Protein AF-0000000072570945 (afdb_homodimer)

Secondary structure (DSSP, 8-state):
-HHHHHHHHHHHHT--HHHHHHHHHHHHHHHHHHHHS---HHHHHHHHHHHHHHHHHHHHHTT-TTHHHHHHHHHHHHHHHHHHHT-HHHHHHHHHHIIIIIHHHHHTTTTHHHHHHT--B---HHHHHHHHHHHHHHHHHHHHHHHHTT-SSHHHHHHHHHHHHHHHHHHHTTBTTHHHHHHHHHHHHHHHHHHHHHHT--TTHHHHHHHHHHHHHHHHHHHHHSTTS--HHHHHHHHHHT-/-HHHHHHHHHHHHT--HHHHHHHHHHHHHHHHHHHHS---HHHHHHHHHHHHHHHHHHHHHTT-TTHHHHHHHHHHHHHHHHHHHT-HHHHHHHHHHIIIIIHHHHHTTTTHHHHHHT--B---HHHHHHHHHHHHHHHHHHHHHHHHTT-SSHHHHHHHHHHHHHHHHHHHTTBTTHHHHHHHHHHHHHHHHHHHHHHT--TTHHHHHHHHHHHHHHHHHHHHHSTTS--HHHHHHHHHHT-

Foldseek 3Di:
DVVVVVVLVVLVVPQDPVLVVLLVVLLVVLVVVLVPDDDDPLSVLLSLLLSLQSNLLRSVLQPQLCSLVSLLSNLVSQLVQCVQLLLVLVNVLSVLCNVLRNVVSVVCNPCSVVLCVVAADEDDPVVVVVLVVVLVVQQVVQLVVSVVVVRPRSNLSSSLNSLSNSLSNRVSNRHLCSLVSLLVSLVSVLVVLVVSVVVVRGPCSVSSNVSSVSSNVSSVCSDPPHSSHDPVVVVVPVVPPPD/DVVVVVVLVVLVVPQDPVLVVLLVVLLVVLVVVLVPDDDDPLSVLLSLLLSLQSNLLRSVLAPQLCSLVSLLSNLVSQLVQCVQLLLVLVNVLSVLCNVLRNVVSVVCVPCSVVLCVVHAAEDDPVVVVVLVVVLVVQQVVQLVVSVVVVRPRSNLSSSLNSLSNSLSNRVSNRHLCSLVSLLVSLVSVLVVLVVSVVVVSGPCSVSSNVSSVSSNVSSVCSDPPHSSHDPVVVVVPVVP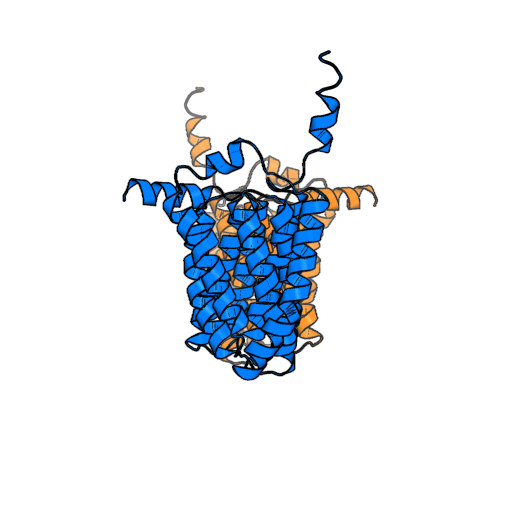PPD

Solvent-accessible surface area (backbone atoms only — not comparable to full-atom values): 24016 Å² total; per-residue (Å²): 106,68,66,52,54,52,46,49,54,52,55,65,66,63,61,52,69,69,44,47,26,53,49,30,17,52,52,22,24,48,51,38,49,53,72,75,43,80,86,45,72,65,48,52,40,49,48,54,16,50,52,29,35,51,52,13,46,42,33,44,29,68,70,39,57,65,22,13,56,30,34,41,60,12,31,57,31,46,31,52,54,24,50,73,45,27,34,51,42,45,28,52,34,34,51,48,45,34,64,52,42,14,49,51,30,60,75,32,59,86,54,48,65,56,63,50,64,83,46,62,41,70,75,52,71,67,54,50,52,52,54,53,50,51,47,59,65,48,34,56,64,44,21,52,55,32,45,73,71,58,29,69,51,21,69,49,29,26,46,38,24,49,40,46,52,53,24,39,54,30,46,66,70,33,26,28,57,20,31,60,37,43,38,52,31,28,53,43,46,35,52,46,27,46,51,31,44,74,70,62,63,33,96,54,17,65,65,48,33,54,48,34,52,50,49,34,53,40,28,49,42,16,38,72,71,33,73,36,29,84,60,67,76,62,62,63,62,65,67,60,67,78,108,107,70,67,52,52,52,47,48,54,53,54,66,65,62,60,50,70,71,44,48,26,52,49,31,17,52,51,22,25,49,51,38,47,54,72,75,44,80,87,44,73,66,48,52,40,48,48,52,16,50,51,30,34,50,51,13,46,44,32,45,29,69,71,41,56,65,20,13,56,30,34,42,59,12,31,58,31,46,31,51,55,24,50,73,44,28,33,51,42,46,28,52,33,35,51,47,45,33,65,52,41,13,50,51,28,60,75,32,58,87,54,48,66,57,62,51,65,83,44,60,41,72,75,52,70,67,54,49,50,51,52,53,51,50,47,60,63,48,34,57,63,44,20,53,53,31,46,73,72,58,28,70,52,21,70,50,30,26,47,38,23,47,38,46,51,53,23,39,56,31,45,67,70,32,25,28,56,19,33,59,36,44,38,51,32,28,55,44,46,36,52,44,26,48,50,31,43,74,70,62,62,33,95,54,17,63,65,47,32,53,48,34,52,50,49,34,52,39,26,50,42,18,38,72,71,32,74,35,28,85,61,67,79,63,62,66,64,63,67,58,66,78,106

pLDDT: mean 89.44, std 14.56, range [24.81, 98.56]

Structure (mmCIF, N/CA/C/O backbone):
data_AF-0000000072570945-model_v1
#
loop_
_entity.id
_entity.type
_entity.pdbx_description
1 polymer 'Nicotinamide mononucleotide transporter'
#
loop_
_atom_site.group_PDB
_atom_site.id
_atom_site.type_symbol
_atom_site.label_atom_id
_atom_site.label_alt_id
_atom_site.label_comp_id
_atom_site.label_asym_id
_atom_site.label_entity_id
_atom_site.label_seq_id
_atom_site.pdbx_PDB_ins_code
_atom_site.Cartn_x
_atom_site.Cartn_y
_atom_site.Cartn_z
_atom_site.occupancy
_atom_site.B_iso_or_equiv
_atom_site.auth_seq_id
_atom_site.auth_comp_id
_atom_site.auth_asym_id
_atom_site.auth_atom_id
_atom_site.pdbx_PDB_model_num
ATOM 1 N N . MET A 1 1 ? 19.391 -25.375 13.086 1 54.62 1 MET A N 1
ATOM 2 C CA . MET A 1 1 ? 18.141 -24.625 13.18 1 54.62 1 MET A CA 1
ATOM 3 C C . MET A 1 1 ? 18.422 -23.141 13.328 1 54.62 1 MET A C 1
ATOM 5 O O . MET A 1 1 ? 17.797 -22.312 12.656 1 54.62 1 MET A O 1
ATOM 9 N N . LYS A 1 2 ? 19.391 -22.875 14.18 1 55.5 2 LYS A N 1
ATOM 10 C CA . LYS A 1 2 ? 19.75 -21.484 14.414 1 55.5 2 LYS A CA 1
ATOM 11 C C . LYS A 1 2 ? 20.297 -20.828 13.148 1 55.5 2 LYS A C 1
ATOM 13 O O . LYS A 1 2 ? 19.969 -19.688 12.836 1 55.5 2 LYS A O 1
ATOM 18 N N . ASN A 1 3 ? 20.938 -21.672 12.484 1 80.62 3 ASN A N 1
ATOM 19 C CA . ASN A 1 3 ? 21.562 -21.172 11.258 1 80.62 3 ASN A CA 1
ATOM 20 C C . ASN A 1 3 ? 20.516 -20.922 10.172 1 80.62 3 ASN A C 1
ATOM 22 O O . ASN A 1 3 ? 20.625 -19.953 9.422 1 80.62 3 ASN A O 1
ATOM 26 N N . TYR A 1 4 ? 19.469 -21.625 10.297 1 79.12 4 TYR A N 1
ATOM 27 C CA . TYR A 1 4 ? 18.406 -21.453 9.305 1 79.12 4 TYR A CA 1
ATOM 28 C C . TYR A 1 4 ? 17.594 -20.203 9.586 1 79.12 4 TYR A C 1
ATOM 30 O O . TYR A 1 4 ? 17.25 -19.453 8.656 1 79.12 4 TYR A O 1
ATOM 38 N N . LEU A 1 5 ? 17.328 -19.938 10.867 1 80.31 5 LEU A N 1
ATOM 39 C CA . LEU A 1 5 ? 16.562 -18.75 11.258 1 80.31 5 LEU A CA 1
ATOM 40 C C . LEU A 1 5 ? 17.328 -17.484 10.898 1 80.31 5 LEU A C 1
ATOM 42 O O . LEU A 1 5 ? 16.719 -16.484 10.484 1 80.31 5 LEU A O 1
ATOM 46 N N . LYS A 1 6 ? 18.547 -17.562 11.211 1 84.38 6 LYS A N 1
ATOM 47 C CA . LYS A 1 6 ? 19.375 -16.422 10.82 1 84.38 6 LYS A CA 1
ATOM 48 C C . LYS A 1 6 ? 19.359 -16.219 9.312 1 84.38 6 LYS A C 1
ATOM 50 O O . LYS A 1 6 ? 19.266 -15.086 8.828 1 84.38 6 LYS A O 1
ATOM 55 N N . TRP A 1 7 ? 19.438 -17.297 8.656 1 84.75 7 TRP A N 1
ATOM 56 C CA . TRP A 1 7 ? 19.375 -17.25 7.203 1 84.75 7 TRP A CA 1
ATOM 57 C C . TRP A 1 7 ? 18.047 -16.641 6.738 1 84.75 7 TRP A C 1
ATOM 59 O O . TRP A 1 7 ? 18.016 -15.812 5.828 1 84.75 7 TRP A O 1
ATOM 69 N N . LEU A 1 8 ? 17.031 -17.062 7.398 1 85.44 8 LEU A N 1
ATOM 70 C CA . LEU A 1 8 ? 15.695 -16.562 7.062 1 85.44 8 LEU A CA 1
ATOM 71 C C . LEU A 1 8 ? 15.617 -15.055 7.25 1 85.44 8 LEU A C 1
ATOM 73 O O . LEU A 1 8 ? 15.078 -14.344 6.398 1 85.44 8 LEU A O 1
ATOM 77 N N . LYS A 1 9 ? 16.109 -14.633 8.312 1 86.5 9 LYS A N 1
ATOM 78 C CA . LYS A 1 9 ? 16.109 -13.203 8.594 1 86.5 9 LYS A CA 1
ATOM 79 C C . LYS A 1 9 ? 16.906 -12.438 7.547 1 86.5 9 LYS A C 1
ATOM 81 O O . LYS A 1 9 ? 16.484 -11.383 7.074 1 86.5 9 LYS A O 1
ATOM 86 N N . ASP A 1 10 ? 18.016 -12.953 7.199 1 87.12 10 ASP A N 1
ATOM 87 C CA . ASP A 1 10 ? 18.859 -12.312 6.199 1 87.12 10 ASP A CA 1
ATOM 88 C C . ASP A 1 10 ? 18.172 -12.281 4.836 1 87.12 10 ASP A C 1
ATOM 90 O O . ASP A 1 10 ? 18.266 -11.297 4.105 1 87.12 10 ASP A O 1
ATOM 94 N N . GLU A 1 11 ? 17.484 -13.344 4.531 1 87.56 11 GLU A N 1
ATOM 95 C CA . GLU A 1 11 ? 16.781 -13.422 3.262 1 87.56 11 GLU A CA 1
ATOM 96 C C . GLU A 1 11 ? 15.633 -12.422 3.205 1 87.56 11 GLU A C 1
ATOM 98 O O . GLU A 1 11 ? 15.422 -11.773 2.176 1 87.56 11 GLU A O 1
ATOM 103 N N . LEU A 1 12 ? 15.008 -12.273 4.273 1 88.75 12 LEU A N 1
ATOM 104 C CA . LEU A 1 12 ? 13.883 -11.336 4.332 1 88.75 12 LEU A CA 1
ATOM 105 C C . LEU A 1 12 ? 14.367 -9.898 4.168 1 88.75 12 LEU A C 1
ATOM 107 O O . LEU A 1 12 ? 13.688 -9.086 3.541 1 88.75 12 LEU A O 1
ATOM 111 N N . LYS A 1 13 ? 15.484 -9.633 4.645 1 89.5 13 LYS A N 1
ATOM 112 C CA . LYS A 1 13 ? 16.031 -8.281 4.582 1 89.5 13 LYS A CA 1
ATOM 113 C C . LYS A 1 13 ? 16.656 -8 3.211 1 89.5 13 LYS A C 1
ATOM 115 O O . LYS A 1 13 ? 17 -6.859 2.904 1 89.5 13 LYS A O 1
ATOM 120 N N . SER A 1 14 ? 16.766 -9.008 2.383 1 88.88 14 SER A N 1
ATOM 121 C CA . SER A 1 14 ? 17.453 -8.875 1.098 1 88.88 14 SER A CA 1
ATOM 122 C C . SER A 1 14 ? 16.516 -8.281 0.041 1 88.88 14 SER A C 1
ATOM 124 O O . SER A 1 14 ? 16.906 -8.125 -1.118 1 88.88 14 SER A O 1
ATOM 126 N N . ILE A 1 15 ? 15.375 -7.883 0.414 1 92.44 15 ILE A N 1
ATOM 127 C CA . ILE A 1 15 ? 14.406 -7.324 -0.526 1 92.44 15 ILE A CA 1
ATOM 128 C C . ILE A 1 15 ? 14.938 -6.008 -1.087 1 92.44 15 ILE A C 1
ATOM 130 O O . ILE A 1 15 ? 15.578 -5.234 -0.37 1 92.44 15 ILE A O 1
ATOM 134 N N . ASN A 1 16 ? 14.719 -5.797 -2.371 1 91.81 16 ASN A N 1
ATOM 135 C CA . ASN A 1 16 ? 15.141 -4.547 -2.992 1 91.81 16 ASN A CA 1
ATOM 136 C C . ASN A 1 16 ? 14.047 -3.482 -2.91 1 91.81 16 ASN A C 1
ATOM 138 O O . ASN A 1 16 ? 12.953 -3.744 -2.402 1 91.81 16 ASN A O 1
ATOM 142 N N . THR A 1 17 ? 14.25 -2.297 -3.361 1 91 17 THR A N 1
ATOM 143 C CA . THR A 1 17 ? 13.344 -1.165 -3.246 1 91 17 THR A CA 1
ATOM 144 C C . THR A 1 17 ? 12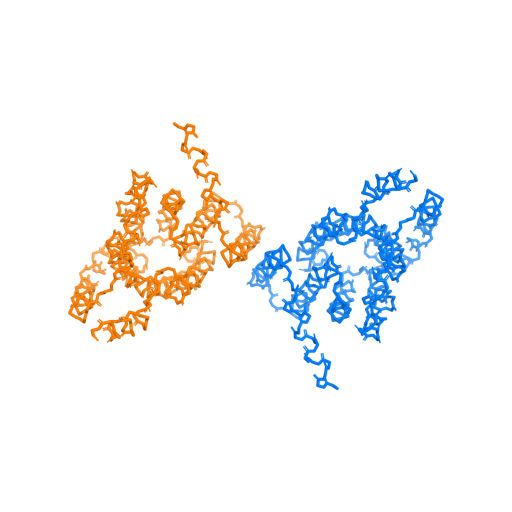.047 -1.437 -4.004 1 91 17 THR A C 1
ATOM 146 O O . THR A 1 17 ? 10.953 -1.222 -3.477 1 91 17 THR A O 1
ATOM 149 N N . ALA A 1 18 ? 12.172 -1.956 -5.246 1 92.38 18 ALA A N 1
ATOM 150 C CA . ALA A 1 18 ? 10.992 -2.248 -6.051 1 92.38 18 ALA A CA 1
ATOM 151 C C . ALA A 1 18 ? 10.078 -3.242 -5.344 1 92.38 18 ALA A C 1
ATOM 153 O O . ALA A 1 18 ? 8.867 -3.027 -5.254 1 92.38 18 ALA A O 1
ATOM 154 N N . GLY A 1 19 ? 10.703 -4.27 -4.859 1 95.31 19 GLY A N 1
ATOM 155 C CA . GLY A 1 19 ? 9.938 -5.27 -4.125 1 95.31 19 GLY A CA 1
ATOM 156 C C . GLY A 1 19 ? 9.281 -4.719 -2.877 1 95.31 19 GLY A C 1
ATOM 157 O O . GLY A 1 19 ? 8.125 -5.047 -2.58 1 95.31 19 GLY A O 1
ATOM 158 N N . SER A 1 20 ? 9.984 -3.887 -2.145 1 95.12 20 SER A N 1
ATOM 159 C CA . SER A 1 20 ? 9.445 -3.301 -0.922 1 95.12 20 SER A CA 1
ATOM 160 C C . SER A 1 20 ? 8.242 -2.404 -1.222 1 95.12 20 SER A C 1
ATOM 162 O O . SER A 1 20 ? 7.266 -2.396 -0.472 1 95.12 20 SER A O 1
ATOM 164 N N . ILE A 1 21 ? 8.312 -1.668 -2.262 1 94.06 21 ILE A N 1
ATOM 165 C CA . ILE A 1 21 ? 7.238 -0.773 -2.668 1 94.06 21 ILE A CA 1
ATOM 166 C C . ILE A 1 21 ? 6.02 -1.591 -3.096 1 94.06 21 ILE A C 1
ATOM 168 O O . ILE A 1 21 ? 4.898 -1.314 -2.666 1 94.06 21 ILE A O 1
ATOM 172 N N . MET A 1 22 ? 6.238 -2.6 -3.883 1 95.38 22 MET A N 1
ATOM 173 C CA . MET A 1 22 ? 5.148 -3.445 -4.359 1 95.38 22 MET A CA 1
ATOM 174 C C . MET A 1 22 ? 4.469 -4.164 -3.197 1 95.38 22 MET A C 1
ATOM 176 O O . MET A 1 22 ? 3.24 -4.211 -3.123 1 95.38 22 MET A O 1
ATOM 180 N N . LEU A 1 23 ? 5.305 -4.688 -2.383 1 96.38 23 LEU A N 1
ATOM 181 C CA . LEU A 1 23 ? 4.766 -5.434 -1.25 1 96.38 23 LEU A CA 1
ATOM 182 C C . LEU A 1 23 ? 3.957 -4.52 -0.334 1 96.38 23 LEU A C 1
ATOM 184 O O . LEU A 1 23 ? 2.887 -4.902 0.141 1 96.38 23 LEU A O 1
ATOM 188 N N . SER A 1 24 ? 4.488 -3.377 -0.058 1 96.12 24 SER A N 1
ATOM 189 C CA . SER A 1 24 ? 3.771 -2.422 0.781 1 96.12 24 SER A CA 1
ATOM 190 C C . SER A 1 24 ? 2.412 -2.074 0.186 1 96.12 24 SER A C 1
ATOM 192 O O . SER A 1 24 ? 1.419 -1.977 0.91 1 96.12 24 SER A O 1
ATOM 194 N N . PHE A 1 25 ? 2.342 -1.94 -1.091 1 96.19 25 PHE A N 1
ATOM 195 C CA . PHE A 1 25 ? 1.102 -1.637 -1.795 1 96.19 25 PHE A CA 1
ATOM 196 C C . PHE A 1 25 ? 0.066 -2.73 -1.562 1 96.19 25 PHE A C 1
ATOM 198 O O . PHE A 1 25 ? -1.057 -2.449 -1.136 1 96.19 25 PHE A O 1
ATOM 205 N N . ILE A 1 26 ? 0.446 -3.926 -1.783 1 96.69 26 ILE A N 1
ATOM 206 C CA . ILE A 1 26 ? -0.515 -5.02 -1.718 1 96.69 26 ILE A CA 1
ATOM 207 C C . ILE A 1 26 ? -0.902 -5.281 -0.264 1 96.69 26 ILE A C 1
ATOM 209 O O . ILE A 1 26 ? -2.033 -5.68 0.022 1 96.69 26 ILE A O 1
ATOM 213 N N . ILE A 1 27 ? 0.017 -5.082 0.673 1 96.56 27 ILE A N 1
ATOM 214 C CA . ILE A 1 27 ? -0.333 -5.195 2.086 1 96.56 27 ILE A CA 1
ATOM 215 C C . ILE A 1 27 ? -1.429 -4.184 2.426 1 96.56 27 ILE A C 1
ATOM 217 O O . ILE A 1 27 ? -2.404 -4.523 3.098 1 96.56 27 ILE A O 1
ATOM 221 N N . GLY A 1 28 ? -1.295 -2.955 1.931 1 95 28 GLY A N 1
ATOM 222 C CA . GLY A 1 28 ? -2.328 -1.95 2.131 1 95 28 GLY A CA 1
ATOM 223 C C . GLY A 1 28 ? -3.668 -2.346 1.542 1 95 28 GLY A C 1
ATOM 224 O O . GLY A 1 28 ? -4.703 -2.213 2.197 1 95 28 GLY A O 1
ATOM 225 N N . VAL A 1 29 ? -3.615 -2.865 0.355 1 94.44 29 VAL A N 1
ATOM 226 C CA . VAL A 1 29 ? -4.828 -3.27 -0.346 1 94.44 29 VAL A CA 1
ATOM 227 C C . VAL A 1 29 ? -5.543 -4.363 0.447 1 94.44 29 VAL A C 1
ATOM 229 O O . VAL A 1 29 ? -6.734 -4.246 0.74 1 94.44 29 VAL A O 1
ATOM 232 N N . GLN A 1 30 ? -4.801 -5.367 0.826 1 95.44 30 GLN A N 1
ATOM 233 C CA . GLN A 1 30 ? -5.398 -6.543 1.452 1 95.44 30 GLN A CA 1
ATOM 234 C C . GLN A 1 30 ? -5.887 -6.227 2.863 1 95.44 30 GLN A C 1
ATOM 236 O O . GLN A 1 30 ? -6.906 -6.758 3.309 1 95.44 30 GLN A O 1
ATOM 241 N N . LEU A 1 31 ? -5.184 -5.406 3.547 1 92.81 31 LEU A N 1
ATOM 242 C CA . LEU A 1 31 ? -5.629 -5.008 4.879 1 92.81 31 LEU A CA 1
ATOM 243 C C . LEU A 1 31 ? -6.922 -4.207 4.801 1 92.81 31 LEU A C 1
ATOM 245 O O . LEU A 1 31 ? -7.824 -4.395 5.621 1 92.81 31 LEU A O 1
ATOM 249 N N . ALA A 1 32 ? -7.027 -3.324 3.832 1 91.44 32 ALA A N 1
ATOM 250 C CA . ALA A 1 32 ? -8.242 -2.529 3.646 1 91.44 32 ALA A CA 1
ATOM 251 C C . ALA A 1 32 ? -9.438 -3.42 3.324 1 91.44 32 ALA A C 1
ATOM 253 O O . ALA A 1 32 ? -10.516 -3.244 3.887 1 91.44 32 ALA A O 1
ATOM 254 N N . PHE A 1 33 ? -9.211 -4.414 2.482 1 90 33 PHE A N 1
ATOM 255 C CA . PHE A 1 33 ? -10.289 -5.336 2.135 1 90 33 PHE A CA 1
ATOM 256 C C . PHE A 1 33 ? -10.711 -6.16 3.346 1 90 33 PHE A C 1
ATOM 258 O O . PHE A 1 33 ? -11.898 -6.387 3.566 1 90 33 PHE A O 1
ATOM 265 N N . PHE A 1 34 ? -9.719 -6.574 4.074 1 91.44 34 PHE A N 1
ATOM 266 C CA . PHE A 1 34 ? -10.008 -7.371 5.262 1 91.44 34 PHE A CA 1
ATOM 267 C C . PHE A 1 34 ? -10.836 -6.574 6.262 1 91.44 34 PHE A C 1
ATOM 269 O O . PHE A 1 34 ? -11.781 -7.102 6.852 1 91.44 34 PHE A O 1
ATOM 276 N N . LEU A 1 35 ? -10.562 -5.277 6.363 1 85.81 35 LEU A N 1
ATOM 277 C CA . LEU A 1 35 ? -11.219 -4.434 7.359 1 85.81 35 LEU A CA 1
ATOM 278 C C . LEU A 1 35 ? -12.625 -4.062 6.918 1 85.81 35 LEU A C 1
ATOM 280 O O . LEU A 1 35 ? -13.461 -3.682 7.738 1 85.81 35 LEU A O 1
ATOM 284 N N . THR A 1 36 ? -12.953 -4.145 5.641 1 85.62 36 THR A N 1
ATOM 285 C CA . THR A 1 36 ? -14.25 -3.723 5.137 1 85.62 36 THR A CA 1
ATOM 286 C C . THR A 1 36 ? -15.141 -4.93 4.855 1 85.62 36 THR A C 1
ATOM 288 O O . THR A 1 36 ? -16.312 -4.777 4.504 1 85.62 36 THR A O 1
ATOM 291 N N . SER A 1 37 ? -14.531 -6.094 4.98 1 84.69 37 SER A N 1
ATOM 292 C CA . SER A 1 37 ? -15.32 -7.305 4.77 1 84.69 37 SER A CA 1
ATOM 293 C C . SER A 1 37 ? -15.75 -7.922 6.094 1 84.69 37 SER A C 1
ATOM 295 O O . SER A 1 37 ? -15.25 -7.543 7.152 1 84.69 37 SER A O 1
ATOM 297 N N . THR A 1 38 ? -16.766 -8.828 6.051 1 87.25 38 THR A N 1
ATOM 298 C CA . THR A 1 38 ? -17.141 -9.609 7.227 1 87.25 38 THR A CA 1
ATOM 299 C C . THR A 1 38 ? -16 -10.539 7.633 1 87.25 38 THR A C 1
ATOM 301 O O . THR A 1 38 ? -15.445 -11.258 6.793 1 87.25 38 THR A O 1
ATOM 304 N N . ILE A 1 39 ? -15.648 -10.453 8.883 1 90.94 39 ILE A N 1
ATOM 305 C CA . ILE A 1 39 ? -14.562 -11.281 9.391 1 90.94 39 ILE A CA 1
ATOM 306 C C . ILE A 1 39 ? -15.047 -12.719 9.578 1 90.94 39 ILE A C 1
ATOM 308 O O . ILE A 1 39 ? -15.938 -12.977 10.391 1 90.94 39 ILE A O 1
ATOM 312 N N . THR A 1 40 ? -14.586 -13.625 8.805 1 94.56 40 THR A N 1
ATOM 313 C CA . THR A 1 40 ? -14.844 -15.062 8.836 1 94.56 40 THR A CA 1
ATOM 314 C C . THR A 1 40 ? -13.539 -15.844 8.781 1 94.56 40 THR A C 1
ATOM 316 O O . THR A 1 40 ? -12.461 -15.258 8.641 1 94.56 40 THR A O 1
ATOM 319 N N . VAL A 1 41 ? -13.602 -17.125 8.961 1 95.12 41 VAL A N 1
ATOM 320 C CA . VAL A 1 41 ? -12.43 -17.984 8.812 1 95.12 41 VAL A CA 1
ATOM 321 C C . VAL A 1 41 ? -11.859 -17.844 7.402 1 95.12 41 VAL A C 1
ATOM 323 O O . VAL A 1 41 ? -10.648 -17.703 7.23 1 95.12 41 VAL A O 1
ATOM 326 N N . LEU A 1 42 ? -12.711 -17.797 6.453 1 95.5 42 LEU A N 1
ATOM 327 C CA . LEU A 1 42 ? -12.289 -17.672 5.062 1 95.5 42 LEU A CA 1
ATOM 328 C C . LEU A 1 42 ? -11.57 -16.344 4.832 1 95.5 42 LEU A C 1
ATOM 330 O O . LEU A 1 42 ? -10.539 -16.297 4.156 1 95.5 42 LEU A O 1
ATOM 334 N N . SER A 1 43 ? -12.141 -15.289 5.406 1 95.25 43 SER A N 1
ATOM 335 C CA . SER A 1 43 ? -11.516 -13.992 5.191 1 95.25 43 SER A CA 1
ATOM 336 C C . SER A 1 43 ? -10.156 -13.906 5.867 1 95.25 43 SER A C 1
ATOM 338 O O . SER A 1 43 ? -9.242 -13.258 5.359 1 95.25 43 SER A O 1
ATOM 340 N N . ILE A 1 44 ? -9.977 -14.516 6.992 1 96.75 44 ILE A N 1
ATOM 341 C CA . ILE A 1 44 ? -8.695 -14.547 7.691 1 96.75 44 ILE A CA 1
ATOM 342 C C . ILE A 1 44 ? -7.688 -15.352 6.875 1 96.75 44 ILE A C 1
ATOM 344 O O . ILE A 1 44 ? -6.555 -14.906 6.668 1 96.75 44 ILE A O 1
ATOM 348 N N . ILE A 1 45 ? -8.102 -16.5 6.422 1 97.5 45 ILE A N 1
ATOM 349 C CA . ILE A 1 45 ? -7.238 -17.344 5.602 1 97.5 45 ILE A CA 1
ATOM 350 C C . ILE A 1 45 ? -6.863 -16.609 4.32 1 97.5 45 ILE A C 1
ATOM 352 O O . ILE A 1 45 ? -5.711 -16.656 3.883 1 97.5 45 ILE A O 1
ATOM 356 N N . THR A 1 46 ? -7.805 -15.922 3.717 1 97.12 46 THR A N 1
ATOM 357 C CA . THR A 1 46 ? -7.562 -15.172 2.492 1 97.12 46 THR A CA 1
ATOM 358 C C . THR A 1 46 ? -6.512 -14.086 2.723 1 97.12 46 THR A C 1
ATOM 360 O O . THR A 1 46 ? -5.605 -13.914 1.908 1 97.12 46 THR A O 1
ATOM 363 N N . LEU A 1 47 ? -6.613 -13.406 3.828 1 97 47 LEU A N 1
ATOM 364 C CA . LEU A 1 47 ? -5.637 -12.375 4.145 1 97 47 LEU A CA 1
ATOM 365 C C . LEU A 1 47 ? -4.234 -12.961 4.25 1 97 47 LEU A C 1
ATOM 367 O O . LEU A 1 47 ? -3.303 -12.484 3.604 1 97 47 LEU A O 1
ATOM 371 N N . ILE A 1 48 ? -4.066 -13.969 5.027 1 97.94 48 ILE A N 1
ATOM 372 C CA . ILE A 1 48 ? -2.76 -14.57 5.266 1 97.94 48 ILE A CA 1
ATOM 373 C C . ILE A 1 48 ? -2.215 -15.148 3.961 1 97.94 48 ILE A C 1
ATOM 375 O O . ILE A 1 48 ? -1.053 -14.922 3.613 1 97.94 48 ILE A O 1
ATOM 379 N N . 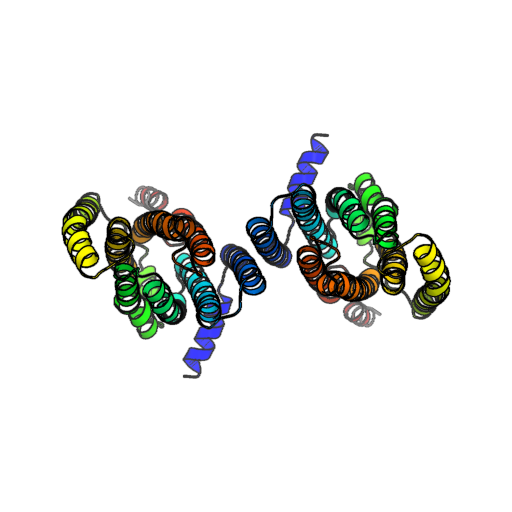ALA A 1 49 ? -3.049 -15.852 3.248 1 98.31 49 ALA A N 1
ATOM 380 C CA . ALA A 1 49 ? -2.631 -16.5 2.01 1 98.31 49 ALA A CA 1
ATOM 381 C C . ALA A 1 49 ? -2.193 -15.469 0.97 1 98.31 49 ALA A C 1
ATOM 383 O O . ALA A 1 49 ? -1.169 -15.648 0.306 1 98.31 49 ALA A O 1
ATOM 384 N N . THR A 1 50 ? -2.959 -14.43 0.828 1 97.88 50 THR A N 1
ATOM 385 C CA . THR A 1 50 ? -2.654 -13.43 -0.192 1 97.88 50 THR A CA 1
ATOM 386 C C . THR A 1 50 ? -1.408 -12.633 0.185 1 97.88 50 THR A C 1
ATOM 388 O O . THR A 1 50 ? -0.605 -12.281 -0.681 1 97.88 50 THR A O 1
ATOM 391 N N . LEU A 1 51 ? -1.202 -12.367 1.453 1 98 51 LEU A N 1
ATOM 392 C CA . LEU A 1 51 ? 0.004 -11.672 1.882 1 98 51 LEU A CA 1
ATOM 393 C C . LEU A 1 51 ? 1.237 -12.547 1.693 1 98 51 LEU A C 1
ATOM 395 O O . LEU A 1 51 ? 2.25 -12.094 1.155 1 98 51 LEU A O 1
ATOM 399 N N . MET A 1 52 ? 1.171 -13.781 2.105 1 98.12 52 MET A N 1
ATOM 400 C CA . MET A 1 52 ? 2.285 -14.711 1.956 1 98.12 52 MET A CA 1
ATOM 401 C C . MET A 1 52 ? 2.57 -14.984 0.484 1 98.12 52 MET A C 1
ATOM 403 O O . MET A 1 52 ? 3.73 -15.062 0.075 1 98.12 52 MET A O 1
ATOM 407 N N . GLY A 1 53 ? 1.534 -15.172 -0.242 1 98.06 53 GLY A N 1
ATOM 408 C CA . GLY A 1 53 ? 1.7 -15.375 -1.672 1 98.06 53 GLY A CA 1
ATOM 409 C C . GLY A 1 53 ? 2.334 -14.188 -2.375 1 98.06 53 GLY A C 1
ATOM 410 O O . GLY A 1 53 ? 3.186 -14.359 -3.25 1 98.06 53 GLY A O 1
ATOM 411 N N . SER A 1 54 ? 1.898 -13 -2.021 1 98.06 54 SER A N 1
ATOM 412 C CA . SER A 1 54 ? 2.479 -11.797 -2.604 1 98.06 54 SER A CA 1
ATOM 413 C C . SER A 1 54 ? 3.957 -11.672 -2.252 1 98.06 54 SER A C 1
ATOM 415 O O . SER A 1 54 ? 4.777 -11.336 -3.109 1 98.06 54 SER A O 1
ATOM 417 N N . ALA A 1 55 ? 4.25 -11.914 -1.008 1 97.56 55 ALA A N 1
ATOM 418 C CA . ALA A 1 55 ? 5.656 -11.914 -0.61 1 97.56 55 ALA A CA 1
ATOM 419 C C . ALA A 1 55 ? 6.449 -12.961 -1.39 1 97.56 55 ALA A C 1
ATOM 421 O O . ALA A 1 55 ? 7.578 -12.703 -1.816 1 97.56 55 ALA A O 1
ATOM 422 N N . CYS A 1 56 ? 5.871 -14.094 -1.565 1 97.06 56 CYS A N 1
ATOM 423 C CA . CYS A 1 56 ? 6.5 -15.172 -2.326 1 97.06 56 CYS A CA 1
ATOM 424 C C . CYS A 1 56 ? 6.867 -14.703 -3.729 1 97.06 56 CYS A C 1
ATOM 426 O O . CYS A 1 56 ? 7.996 -14.906 -4.18 1 97.06 56 CYS A O 1
ATOM 428 N N . THR A 1 57 ? 5.945 -14.094 -4.434 1 96.69 57 THR A N 1
ATOM 429 C CA . THR A 1 57 ? 6.195 -13.68 -5.812 1 96.69 57 THR A CA 1
ATOM 430 C C . THR A 1 57 ? 7.238 -12.57 -5.863 1 96.69 57 THR A C 1
ATOM 432 O O . THR A 1 57 ? 8.039 -12.5 -6.801 1 96.69 57 THR A O 1
ATOM 435 N N . VAL A 1 58 ? 7.266 -11.68 -4.859 1 96.31 58 VAL A N 1
ATOM 436 C CA . VAL A 1 58 ? 8.242 -10.602 -4.816 1 96.31 58 VAL A CA 1
ATOM 437 C C . VAL A 1 58 ? 9.648 -11.188 -4.645 1 96.31 58 VAL A C 1
ATOM 439 O O . VAL A 1 58 ? 10.578 -10.789 -5.344 1 96.31 58 VAL A O 1
ATOM 442 N N . TYR A 1 59 ? 9.828 -12.117 -3.773 1 94.12 59 TYR A N 1
ATOM 443 C CA . TYR A 1 59 ? 11.141 -12.711 -3.551 1 94.12 59 TYR A CA 1
ATOM 444 C C . TYR A 1 59 ? 11.547 -13.602 -4.719 1 94.12 59 TYR A C 1
ATOM 446 O O . TYR A 1 59 ? 12.727 -13.703 -5.055 1 94.12 59 TYR A O 1
ATOM 454 N N . MET A 1 60 ? 10.57 -14.211 -5.336 1 91.81 60 MET A N 1
ATOM 455 C CA . MET A 1 60 ? 10.867 -15.039 -6.5 1 91.81 60 MET A CA 1
ATOM 456 C C . MET A 1 60 ? 11.391 -14.195 -7.656 1 91.81 60 MET A C 1
ATOM 458 O O . MET A 1 60 ? 12.336 -14.586 -8.336 1 91.81 60 MET A O 1
ATOM 462 N N . MET A 1 61 ? 10.766 -13.086 -7.824 1 92 61 MET A N 1
ATOM 463 C CA . MET A 1 61 ? 11.156 -12.289 -8.984 1 92 61 MET A CA 1
ATOM 464 C C . MET A 1 61 ? 12.578 -11.758 -8.828 1 92 61 MET A C 1
ATOM 466 O O . MET A 1 61 ? 13.234 -11.422 -9.82 1 92 61 MET A O 1
ATOM 470 N N . ILE A 1 62 ? 13.102 -11.688 -7.586 1 89.38 62 ILE A N 1
ATOM 471 C CA . ILE A 1 62 ? 14.469 -11.211 -7.402 1 89.38 62 ILE A CA 1
ATOM 472 C C . ILE A 1 62 ? 15.398 -12.391 -7.145 1 89.38 62 ILE A C 1
ATOM 474 O O . ILE A 1 62 ? 16.562 -12.211 -6.777 1 89.38 62 ILE A O 1
ATOM 478 N N . GLY A 1 63 ? 14.953 -13.609 -7.219 1 86.12 63 GLY A N 1
ATOM 479 C CA . GLY A 1 63 ? 15.766 -14.812 -7.215 1 86.12 63 GLY A CA 1
ATOM 480 C C . GLY A 1 63 ? 16.141 -15.266 -5.82 1 86.12 63 GLY A C 1
ATOM 481 O O . GLY A 1 63 ? 17.203 -15.883 -5.625 1 86.12 63 GLY A O 1
ATOM 482 N N . LYS A 1 64 ? 15.312 -14.953 -4.84 1 88.88 64 LYS A N 1
ATOM 483 C CA . LYS A 1 64 ? 15.625 -15.359 -3.473 1 88.88 64 LYS A CA 1
ATOM 484 C C . LYS A 1 64 ? 14.867 -16.625 -3.094 1 88.88 64 LYS A C 1
ATOM 486 O O . LYS A 1 64 ? 13.641 -16.703 -3.232 1 88.88 64 LYS A O 1
ATOM 491 N N . PRO A 1 65 ? 15.531 -17.578 -2.547 1 89 65 PRO A N 1
ATOM 492 C CA . PRO A 1 65 ? 14.93 -18.891 -2.32 1 89 65 PRO A CA 1
ATOM 493 C C . PRO A 1 65 ? 13.914 -18.891 -1.179 1 89 65 PRO A C 1
ATOM 495 O O . PRO A 1 65 ? 13.164 -19.859 -1.015 1 89 65 PRO A O 1
ATOM 498 N N . ILE A 1 66 ? 13.875 -17.906 -0.369 1 91.88 66 ILE A N 1
ATOM 499 C CA . ILE A 1 66 ? 12.891 -17.859 0.704 1 91.88 66 ILE A CA 1
ATOM 500 C C . ILE A 1 66 ? 11.484 -17.953 0.117 1 91.88 66 ILE A C 1
ATOM 502 O O . ILE A 1 66 ? 10.516 -18.219 0.837 1 91.88 66 ILE A O 1
ATOM 506 N N . ASN A 1 67 ? 11.391 -17.719 -1.166 1 92.5 67 ASN A N 1
ATOM 507 C CA . ASN A 1 67 ? 10.086 -17.812 -1.812 1 92.5 67 ASN A CA 1
ATOM 508 C C . ASN A 1 67 ? 9.477 -19.203 -1.642 1 92.5 67 ASN A C 1
ATOM 510 O O . ASN A 1 67 ? 8.258 -19.359 -1.653 1 92.5 67 ASN A O 1
ATOM 514 N N . GLY A 1 68 ? 10.297 -20.203 -1.438 1 93.19 68 GLY A N 1
ATOM 515 C CA . GLY A 1 68 ? 9.781 -21.547 -1.209 1 93.19 68 GLY A CA 1
ATOM 516 C C . GLY A 1 68 ? 8.945 -21.656 0.051 1 93.19 68 GLY A C 1
ATOM 517 O O . GLY A 1 68 ? 7.836 -22.203 0.019 1 93.19 68 GLY A O 1
ATOM 518 N N . LEU A 1 69 ? 9.453 -21.156 1.128 1 94.88 69 LEU A N 1
ATOM 519 C CA . LEU A 1 69 ? 8.742 -21.203 2.396 1 94.88 69 LEU A CA 1
ATOM 520 C C . LEU A 1 69 ? 7.484 -20.328 2.342 1 94.88 69 LEU A C 1
ATOM 522 O O . LEU A 1 69 ? 6.41 -20.766 2.768 1 94.88 69 LEU A O 1
ATOM 526 N N . LEU A 1 70 ? 7.613 -19.172 1.856 1 96.88 70 LEU A N 1
ATOM 527 C CA . LEU A 1 70 ? 6.48 -18.266 1.728 1 96.88 70 LEU A CA 1
ATOM 528 C C . LEU A 1 70 ? 5.402 -18.859 0.831 1 96.88 70 LEU A C 1
ATOM 530 O O . LEU A 1 70 ? 4.211 -18.766 1.136 1 96.88 70 LEU A O 1
ATOM 534 N N . GLY A 1 71 ? 5.844 -19.484 -0.215 1 97.62 71 GLY A N 1
ATOM 535 C CA . GLY A 1 71 ? 4.922 -20.141 -1.134 1 97.62 71 GLY A CA 1
ATOM 536 C C . GLY A 1 71 ? 4.184 -21.312 -0.509 1 97.62 71 GLY A C 1
ATOM 537 O O . GLY A 1 71 ? 2.986 -21.484 -0.739 1 97.62 71 GLY A O 1
ATOM 538 N N . LEU A 1 72 ? 4.891 -22.016 0.268 1 97.44 72 LEU A N 1
ATOM 539 C CA . LEU A 1 72 ? 4.277 -23.156 0.942 1 97.44 72 LEU A CA 1
ATOM 540 C C . LEU A 1 72 ? 3.156 -22.703 1.87 1 97.44 72 LEU A C 1
ATOM 542 O O . LEU A 1 72 ? 2.059 -23.266 1.848 1 97.44 72 LEU A O 1
ATOM 546 N N . ILE A 1 73 ? 3.43 -21.734 2.641 1 97.81 73 ILE A N 1
ATOM 547 C CA . ILE A 1 73 ? 2.43 -21.203 3.561 1 97.81 73 ILE A CA 1
ATOM 548 C C . ILE A 1 73 ? 1.224 -20.688 2.775 1 97.81 73 ILE A C 1
ATOM 550 O O . ILE A 1 73 ? 0.078 -20.984 3.119 1 97.81 73 ILE A O 1
ATOM 554 N N . SER A 1 74 ? 1.479 -19.969 1.729 1 98.31 74 SER A N 1
ATOM 555 C CA . SER A 1 74 ? 0.399 -19.406 0.924 1 98.31 74 SER A CA 1
ATOM 556 C C . SER A 1 74 ? -0.407 -20.5 0.236 1 98.31 74 SER A C 1
ATOM 558 O O . SER A 1 74 ? -1.627 -20.391 0.097 1 98.31 74 SER A O 1
ATOM 560 N N . ALA A 1 75 ? 0.275 -21.547 -0.175 1 98.25 75 ALA A N 1
ATOM 561 C CA . ALA A 1 75 ? -0.373 -22.641 -0.913 1 98.25 75 ALA A CA 1
ATOM 562 C C . ALA A 1 75 ? -1.458 -23.297 -0.071 1 98.25 75 ALA A C 1
ATOM 564 O O . ALA A 1 75 ? -2.533 -23.625 -0.578 1 98.25 75 ALA A O 1
ATOM 565 N N . PHE A 1 76 ? -1.276 -23.438 1.177 1 98.31 76 PHE A N 1
ATOM 566 C CA . PHE A 1 76 ? -2.283 -24.047 2.039 1 98.31 76 PHE A CA 1
ATOM 567 C C . PHE A 1 76 ? -3.531 -23.172 2.111 1 98.31 76 PHE A C 1
ATOM 569 O O . PHE A 1 76 ? -4.652 -23.672 2.08 1 98.31 76 PHE A O 1
ATOM 576 N N . GLY A 1 77 ? -3.301 -21.953 2.24 1 98.44 77 GLY A N 1
ATOM 577 C CA . GLY A 1 77 ? -4.438 -21.047 2.213 1 98.44 77 GLY A CA 1
ATOM 578 C C . GLY A 1 77 ? -5.168 -21.047 0.882 1 98.44 77 GLY A C 1
ATOM 579 O O . GLY A 1 77 ? -6.398 -21.078 0.843 1 98.44 77 GLY A O 1
ATOM 580 N N . TYR A 1 78 ? -4.41 -21.047 -0.218 1 98.5 78 TYR A N 1
ATOM 581 C CA . TYR A 1 78 ? -5.008 -21.016 -1.549 1 98.5 78 TYR A CA 1
ATOM 582 C C . TYR A 1 78 ? -5.77 -22.297 -1.838 1 98.5 78 TYR A C 1
ATOM 584 O O . TYR A 1 78 ? -6.781 -22.281 -2.543 1 98.5 78 TYR A O 1
ATOM 592 N N . ILE A 1 79 ? -5.32 -23.359 -1.284 1 98.56 79 ILE A N 1
ATOM 593 C CA . ILE A 1 79 ? -6.047 -24.625 -1.426 1 98.56 79 ILE A CA 1
ATOM 594 C C . ILE A 1 79 ? -7.445 -24.484 -0.823 1 98.56 79 ILE A C 1
ATOM 596 O O . ILE A 1 79 ? -8.438 -24.844 -1.456 1 98.56 79 ILE A O 1
ATOM 600 N N . TYR A 1 80 ? -7.504 -23.922 0.341 1 98.19 80 TYR A N 1
ATOM 601 C CA . TYR A 1 80 ? -8.781 -23.734 1.017 1 98.19 80 TYR A CA 1
ATOM 602 C C . TYR A 1 80 ? -9.664 -22.75 0.252 1 98.19 80 TYR A C 1
ATOM 604 O O . TYR A 1 80 ? -10.852 -22.984 0.063 1 98.19 80 TYR A O 1
ATOM 612 N N . ILE A 1 81 ? -9.133 -21.656 -0.162 1 97.88 81 ILE A N 1
ATOM 613 C CA . ILE A 1 81 ? -9.859 -20.609 -0.875 1 97.88 81 ILE A CA 1
ATOM 614 C C . ILE A 1 81 ? -10.438 -21.172 -2.17 1 97.88 81 ILE A C 1
ATOM 616 O O . ILE A 1 81 ? -11.625 -21 -2.459 1 97.88 81 ILE A O 1
ATOM 620 N N . ASN A 1 82 ? -9.633 -21.875 -2.912 1 98.38 82 ASN A N 1
ATOM 621 C CA . ASN A 1 82 ? -10.086 -22.453 -4.176 1 98.38 82 ASN A CA 1
ATOM 622 C C . ASN A 1 82 ? -11.109 -23.562 -3.953 1 98.38 82 ASN A C 1
ATOM 624 O O . ASN A 1 82 ? -12.055 -23.703 -4.727 1 98.38 82 ASN A O 1
ATOM 628 N N . TRP A 1 83 ? -10.867 -24.281 -2.941 1 98 83 TRP A N 1
ATOM 629 C CA . TRP A 1 83 ? -11.828 -25.328 -2.619 1 98 83 TRP A CA 1
ATOM 630 C C . TRP A 1 83 ? -13.211 -24.75 -2.357 1 98 83 TRP A C 1
ATOM 632 O O . TRP A 1 83 ? -14.211 -25.234 -2.891 1 98 83 TRP A O 1
ATOM 642 N N . THR A 1 84 ? -13.305 -23.719 -1.563 1 97 84 THR A N 1
ATOM 643 C CA . THR A 1 84 ? -14.57 -23.094 -1.201 1 97 84 THR A CA 1
ATOM 644 C C . THR A 1 84 ? -15.211 -22.422 -2.416 1 97 84 THR A C 1
ATOM 646 O O . THR A 1 84 ? -16.438 -22.312 -2.496 1 97 84 THR A O 1
ATOM 649 N N . ALA A 1 85 ? -14.422 -22.062 -3.375 1 97.19 85 ALA A N 1
ATOM 650 C CA . ALA A 1 85 ? -14.93 -21.406 -4.578 1 97.19 85 ALA A CA 1
ATOM 651 C C . ALA A 1 85 ? -15.312 -22.438 -5.641 1 97.19 85 ALA A C 1
ATOM 653 O O . ALA A 1 85 ? -15.898 -22.078 -6.668 1 97.19 85 ALA A O 1
ATOM 654 N N . GLY A 1 86 ? -14.922 -23.75 -5.418 1 97.81 86 GLY A N 1
ATOM 655 C CA . GLY A 1 86 ? -15.18 -24.781 -6.398 1 97.81 86 GLY A CA 1
ATOM 656 C C . GLY A 1 86 ? -14.172 -24.812 -7.531 1 97.81 86 GLY A C 1
ATOM 657 O O . GLY A 1 86 ? -14.461 -25.312 -8.617 1 97.81 86 GLY A O 1
ATOM 658 N N . HIS A 1 87 ? -13.086 -24.094 -7.336 1 98.25 87 HIS A N 1
ATOM 659 C CA . HIS A 1 87 ? -11.992 -24.156 -8.297 1 98.25 87 HIS A CA 1
ATOM 660 C C . HIS A 1 87 ? -11.07 -25.344 -8.016 1 98.25 87 HIS A C 1
ATOM 662 O O . HIS A 1 87 ? -9.945 -25.156 -7.547 1 98.25 87 HIS A O 1
ATOM 668 N N . TYR A 1 88 ? -11.445 -26.5 -8.414 1 98.44 88 TYR A N 1
ATOM 669 C CA . TYR A 1 88 ? -10.766 -27.734 -8.008 1 98.44 88 TYR A CA 1
ATOM 670 C C . TYR A 1 88 ? -9.477 -27.922 -8.797 1 98.44 88 TYR A C 1
ATOM 672 O O . TYR A 1 88 ? -8.508 -28.484 -8.281 1 98.44 88 TYR A O 1
ATOM 680 N N . ALA A 1 89 ? -9.43 -27.531 -10.016 1 98.19 89 ALA A N 1
ATOM 681 C CA . ALA A 1 89 ? -8.18 -27.594 -10.766 1 98.19 89 ALA A CA 1
ATOM 682 C C . ALA A 1 89 ? -7.117 -26.703 -10.133 1 98.19 89 ALA A C 1
ATOM 684 O O . ALA A 1 89 ? -5.941 -27.062 -10.086 1 98.19 89 ALA A O 1
ATOM 685 N N . SER A 1 90 ? -7.551 -25.547 -9.664 1 98.25 90 SER A N 1
ATOM 686 C CA . SER A 1 90 ? -6.629 -24.641 -8.984 1 98.25 90 SER A CA 1
ATOM 687 C C . SER A 1 90 ? -6.129 -25.234 -7.672 1 98.25 90 SER A C 1
ATOM 689 O O . SER A 1 90 ? -4.996 -24.984 -7.258 1 98.25 90 SER A O 1
ATOM 691 N N . VAL A 1 91 ? -6.941 -26.016 -7.004 1 98.38 91 VAL A N 1
ATOM 692 C CA . VAL A 1 91 ? -6.496 -26.719 -5.809 1 98.38 91 VAL A CA 1
ATOM 693 C C . VAL A 1 91 ? -5.316 -27.641 -6.156 1 98.38 91 VAL A C 1
ATOM 695 O O . VAL A 1 91 ? -4.285 -27.609 -5.48 1 98.38 91 VAL A O 1
ATOM 698 N N . LEU A 1 92 ? -5.48 -28.375 -7.203 1 98.06 92 LEU A N 1
ATOM 699 C CA . LEU A 1 92 ? -4.398 -29.25 -7.648 1 98.06 92 LEU A CA 1
ATOM 700 C C . LEU A 1 92 ? -3.178 -28.422 -8.062 1 98.06 92 LEU A C 1
ATOM 702 O O . LEU A 1 92 ? -2.041 -28.844 -7.828 1 98.06 92 LEU A O 1
ATOM 706 N N . ASP A 1 93 ? -3.404 -27.344 -8.711 1 97.69 93 ASP A N 1
ATOM 707 C CA . ASP A 1 93 ? -2.322 -26.469 -9.125 1 97.69 93 ASP A CA 1
ATOM 708 C C . ASP A 1 93 ? -1.463 -26.047 -7.938 1 97.69 93 ASP A C 1
ATOM 710 O O . ASP A 1 93 ? -0.235 -26 -8.039 1 97.69 93 ASP A O 1
ATOM 714 N N . GLN A 1 94 ? -2.094 -25.719 -6.82 1 97.94 94 GLN A N 1
ATOM 715 C CA . GLN A 1 94 ? -1.353 -25.359 -5.617 1 97.94 94 GLN A CA 1
ATOM 716 C C . GLN A 1 94 ? -0.497 -26.531 -5.129 1 97.94 94 GLN A C 1
ATOM 718 O O . GLN A 1 94 ? 0.623 -26.328 -4.656 1 97.94 94 GLN A O 1
ATOM 723 N N . ILE A 1 95 ? -0.993 -27.688 -5.211 1 97.94 95 ILE A N 1
ATOM 724 C CA . ILE A 1 95 ? -0.248 -28.875 -4.82 1 97.94 95 ILE A CA 1
ATOM 725 C C . ILE A 1 95 ? 0.96 -29.062 -5.734 1 97.94 95 ILE A C 1
ATOM 727 O O . ILE A 1 95 ? 2.053 -29.406 -5.273 1 97.94 95 ILE A O 1
ATOM 731 N N . VAL A 1 96 ? 0.75 -28.844 -6.961 1 96.81 96 VAL A N 1
ATOM 732 C CA . VAL A 1 96 ? 1.839 -28.906 -7.93 1 96.81 96 VAL A CA 1
ATOM 733 C C . VAL A 1 96 ? 2.92 -27.891 -7.562 1 96.81 96 VAL A C 1
ATOM 735 O O . VAL A 1 96 ? 4.109 -28.219 -7.57 1 96.81 96 VAL A O 1
ATOM 738 N N . PHE A 1 97 ? 2.518 -26.656 -7.219 1 96.81 97 PHE A N 1
ATOM 739 C CA . PHE A 1 97 ? 3.461 -25.625 -6.812 1 96.81 97 PHE A CA 1
ATOM 740 C C . PHE A 1 97 ? 4.266 -26.078 -5.598 1 96.81 97 PHE A C 1
ATOM 742 O O . PHE A 1 97 ? 5.484 -25.891 -5.555 1 96.81 97 PHE A O 1
ATOM 749 N N . VAL A 1 98 ? 3.598 -26.688 -4.664 1 97.38 98 VAL A N 1
ATOM 750 C CA . VAL A 1 98 ? 4.234 -27.141 -3.432 1 97.38 98 VAL A CA 1
ATOM 751 C C . VAL A 1 98 ? 5.281 -28.203 -3.746 1 97.38 98 VAL A C 1
ATOM 753 O O . VAL A 1 98 ? 6.418 -28.125 -3.271 1 97.38 98 VAL A O 1
ATOM 756 N N . LEU A 1 99 ? 4.969 -29.109 -4.59 1 96.56 99 LEU A N 1
ATOM 757 C CA . LEU A 1 99 ? 5.812 -30.266 -4.867 1 96.56 99 LEU A CA 1
ATOM 758 C C . LEU A 1 99 ? 6.977 -29.875 -5.777 1 96.56 99 LEU A C 1
ATOM 760 O O . LEU A 1 99 ? 8.094 -30.359 -5.598 1 96.56 99 LEU A O 1
ATOM 764 N N . LEU A 1 100 ? 6.754 -29.016 -6.688 1 94.06 100 LEU A N 1
ATOM 765 C CA . LEU A 1 100 ? 7.766 -28.766 -7.707 1 94.06 100 LEU A CA 1
ATOM 766 C C . LEU A 1 100 ? 8.625 -27.547 -7.344 1 94.06 100 LEU A C 1
ATOM 768 O O . LEU A 1 100 ? 9.789 -27.469 -7.734 1 94.06 100 LEU A O 1
ATOM 772 N N . ILE A 1 101 ? 8.055 -26.625 -6.652 1 93.62 101 ILE A N 1
ATOM 773 C CA . ILE A 1 101 ? 8.797 -25.391 -6.426 1 93.62 101 ILE A CA 1
ATOM 774 C C . ILE A 1 101 ? 9.109 -25.25 -4.938 1 93.62 101 ILE A C 1
ATOM 776 O O . ILE A 1 101 ? 10.273 -25.234 -4.539 1 93.62 101 ILE A O 1
ATOM 780 N N . ASP A 1 102 ? 8.094 -25.234 -4.078 1 95.56 102 ASP A N 1
ATOM 781 C CA . ASP A 1 102 ? 8.242 -24.828 -2.686 1 95.56 102 ASP A CA 1
ATOM 782 C C . ASP A 1 102 ? 9.133 -25.797 -1.917 1 95.56 102 ASP A C 1
ATOM 784 O O . ASP A 1 102 ? 10.125 -25.391 -1.312 1 95.56 102 ASP A O 1
ATOM 788 N N . LEU A 1 103 ? 8.844 -27.047 -1.957 1 94.19 103 LEU A N 1
ATOM 789 C CA . LEU A 1 103 ? 9.578 -28.031 -1.185 1 94.19 103 LEU A CA 1
ATOM 790 C C . LEU A 1 103 ? 11.023 -28.141 -1.677 1 94.19 103 LEU A C 1
ATOM 792 O O . LEU A 1 103 ? 11.961 -28.109 -0.877 1 94.19 103 LEU A O 1
ATOM 796 N N . PRO A 1 104 ? 11.25 -28.281 -2.951 1 90.06 104 PRO A N 1
ATOM 797 C CA . PRO A 1 104 ? 12.641 -28.312 -3.416 1 90.06 104 PRO A CA 1
ATOM 798 C C . PRO A 1 104 ? 13.445 -27.094 -2.961 1 90.06 104 PRO A C 1
ATOM 800 O O . PRO A 1 104 ? 14.617 -27.234 -2.602 1 90.06 104 PRO A O 1
ATOM 803 N N . LEU A 1 105 ? 12.883 -25.969 -2.998 1 87.31 105 LEU A N 1
ATOM 804 C CA . LEU A 1 105 ? 13.594 -24.766 -2.576 1 87.31 105 LEU A CA 1
ATOM 805 C C . LEU A 1 105 ? 13.898 -24.797 -1.084 1 87.31 105 LEU A C 1
ATOM 807 O O . LEU A 1 105 ? 14.961 -24.359 -0.651 1 87.31 105 LEU A O 1
ATOM 811 N N . ILE A 1 106 ? 12.945 -25.281 -0.345 1 88.88 106 ILE A N 1
ATOM 812 C CA . ILE A 1 106 ? 13.133 -25.359 1.099 1 88.88 106 ILE A CA 1
ATOM 813 C C . ILE A 1 106 ? 14.266 -26.344 1.413 1 88.88 106 ILE A C 1
ATOM 815 O O . ILE A 1 106 ? 15.086 -26.078 2.301 1 88.88 106 ILE A O 1
ATOM 819 N N . PHE A 1 107 ? 14.406 -27.359 0.607 1 88 107 PHE A N 1
ATOM 820 C CA . PHE A 1 107 ? 15.406 -28.391 0.863 1 88 107 PHE A CA 1
ATOM 821 C C . PHE A 1 107 ? 16.766 -27.984 0.292 1 88 107 PHE A C 1
ATOM 823 O O . PHE A 1 107 ? 17.797 -28.453 0.75 1 88 107 PHE A O 1
ATOM 830 N N . THR A 1 108 ? 16.797 -27.094 -0.664 1 81.81 108 THR A N 1
ATOM 831 C CA . THR A 1 108 ? 18.047 -26.703 -1.3 1 81.81 108 THR A CA 1
ATOM 832 C C . THR A 1 108 ? 18.375 -25.234 -1.01 1 81.81 108 THR A C 1
ATOM 834 O O . THR A 1 108 ? 18.906 -24.531 -1.866 1 81.81 108 THR A O 1
ATOM 837 N N . TRP A 1 109 ? 17.969 -24.797 0.099 1 76.56 109 TRP A N 1
ATOM 838 C CA . TRP A 1 109 ? 18.094 -23.391 0.414 1 76.56 109 TRP A CA 1
ATOM 839 C C . TRP A 1 109 ? 19.562 -22.938 0.375 1 76.56 109 TRP A C 1
ATOM 841 O O . TRP A 1 109 ? 19.859 -21.797 0.024 1 76.56 109 TRP A O 1
ATOM 851 N N . LYS A 1 110 ? 20.438 -23.797 0.613 1 72.56 110 LYS A N 1
ATOM 852 C CA . LYS A 1 110 ? 21.875 -23.469 0.645 1 72.56 110 LYS A CA 1
ATOM 853 C C . LYS A 1 110 ? 22.469 -23.5 -0.757 1 72.56 110 LYS A C 1
ATOM 855 O O . LYS A 1 110 ? 23.469 -22.828 -1.026 1 72.56 110 LYS A O 1
ATOM 860 N N . THR A 1 111 ? 21.891 -24.234 -1.646 1 70.81 111 THR A N 1
ATOM 861 C CA . THR A 1 111 ? 22.562 -24.484 -2.916 1 70.81 111 THR A CA 1
ATOM 862 C C . THR A 1 111 ? 21.766 -23.891 -4.074 1 70.81 111 THR A C 1
ATOM 864 O O . THR A 1 111 ? 22.203 -23.953 -5.227 1 70.81 111 THR A O 1
ATOM 867 N N . TRP A 1 112 ? 20.719 -23.328 -3.791 1 66.38 112 TRP A N 1
ATOM 868 C CA . TRP A 1 112 ? 19.828 -22.828 -4.84 1 66.38 112 TRP A CA 1
ATOM 869 C C . TRP A 1 112 ? 20.516 -21.75 -5.664 1 66.38 112 TRP A C 1
ATOM 871 O O . TRP A 1 112 ? 20.375 -21.703 -6.887 1 66.38 112 TRP A O 1
ATOM 881 N N . GLY A 1 113 ? 21.203 -20.922 -5 1 60.97 113 GLY A N 1
ATOM 882 C CA . GLY A 1 113 ? 21.922 -19.891 -5.703 1 60.97 113 GLY A CA 1
ATOM 883 C C . GLY A 1 113 ? 22.844 -20.422 -6.793 1 60.97 113 GLY A C 1
ATOM 884 O O . GLY A 1 113 ? 23.094 -19.75 -7.789 1 60.97 113 GLY A O 1
ATOM 885 N N . HIS A 1 114 ? 23.188 -21.625 -6.664 1 55.94 114 HIS A N 1
ATOM 886 C CA . HIS A 1 114 ? 24.062 -22.25 -7.66 1 55.94 114 HIS A CA 1
ATOM 887 C C . HIS A 1 114 ? 23.297 -22.562 -8.938 1 55.94 114 HIS A C 1
ATOM 889 O O . HIS A 1 114 ? 23.891 -22.625 -10.023 1 55.94 114 HIS A O 1
ATOM 895 N N . ARG A 1 115 ? 22.156 -22.766 -8.828 1 56.94 115 ARG A N 1
ATOM 896 C CA . ARG A 1 115 ? 21.359 -23.125 -10 1 56.94 115 ARG A CA 1
ATOM 897 C C . ARG A 1 115 ? 21.188 -21.922 -10.93 1 56.94 115 ARG A C 1
ATOM 899 O O . ARG A 1 115 ? 21.062 -22.078 -12.141 1 56.94 115 ARG A O 1
ATOM 906 N N . ILE A 1 116 ? 21.234 -20.719 -10.289 1 59.88 116 ILE A N 1
ATOM 907 C CA . ILE A 1 116 ? 21.156 -19.5 -11.062 1 59.88 116 ILE A CA 1
ATOM 908 C C . ILE A 1 116 ? 22.562 -18.953 -11.312 1 59.88 116 ILE A C 1
ATOM 910 O O . ILE A 1 116 ? 22.75 -18.047 -12.133 1 59.88 116 ILE A O 1
ATOM 914 N N . GLU A 1 117 ? 23.562 -19.5 -10.633 1 53.97 117 GLU A N 1
ATOM 915 C CA . GLU A 1 117 ? 24.922 -19.016 -10.766 1 53.97 117 GLU A CA 1
ATOM 916 C C . GLU A 1 117 ? 25.422 -19.141 -12.203 1 53.97 117 GLU A C 1
ATOM 918 O O . GLU A 1 117 ? 26.172 -18.297 -12.688 1 53.97 117 GLU A O 1
ATOM 923 N N . ASN A 1 118 ? 25 -20.25 -12.867 1 61 118 ASN A N 1
ATOM 924 C CA . ASN A 1 118 ? 25.5 -20.266 -14.234 1 61 118 ASN A CA 1
ATOM 925 C C . ASN A 1 118 ? 24.609 -19.453 -15.172 1 61 118 ASN A C 1
ATOM 927 O O . ASN A 1 118 ? 24.734 -19.547 -16.391 1 61 118 ASN A O 1
ATOM 931 N N . GLY A 1 119 ? 23.688 -18.75 -14.594 1 75.12 119 GLY A N 1
ATOM 932 C CA . GLY A 1 119 ? 22.844 -17.844 -15.352 1 75.12 119 GLY A CA 1
ATOM 933 C C . GLY A 1 119 ? 21.5 -18.469 -15.727 1 75.12 119 GLY A C 1
ATOM 934 O O . GLY A 1 119 ? 21.359 -19.688 -15.766 1 75.12 119 GLY A O 1
ATOM 935 N N . VAL A 1 120 ? 20.484 -17.797 -15.945 1 84.69 120 VAL A N 1
ATOM 936 C CA . VAL A 1 120 ? 19.141 -18.156 -16.344 1 84.69 120 VAL A CA 1
ATOM 937 C C . VAL A 1 120 ? 19.125 -18.609 -17.797 1 84.69 120 VAL A C 1
ATOM 939 O O . VAL A 1 120 ? 19.797 -18.016 -18.656 1 84.69 120 VAL A O 1
ATOM 942 N N . LYS A 1 121 ? 18.516 -19.859 -18 1 88.25 121 LYS A N 1
ATOM 943 C CA . LYS A 1 121 ? 18.422 -20.438 -19.344 1 88.25 121 LYS A CA 1
ATOM 944 C C . LYS A 1 121 ? 17.141 -19.984 -20.047 1 88.25 121 LYS A C 1
ATOM 946 O O . LYS A 1 121 ? 16.234 -19.469 -19.422 1 88.25 121 LYS A O 1
ATOM 951 N N . PHE A 1 122 ? 17.203 -20.156 -21.438 1 92.31 122 PHE A N 1
ATOM 952 C CA . PHE A 1 122 ? 16.031 -19.812 -22.234 1 92.31 122 PHE A CA 1
ATOM 953 C C . PHE A 1 122 ? 15.773 -20.875 -23.297 1 92.31 122 PHE A C 1
ATOM 955 O O . PHE A 1 122 ? 16.719 -21.406 -23.906 1 92.31 122 PHE A O 1
ATOM 962 N N . MET A 1 123 ? 14.602 -21.141 -23.438 1 91.94 123 MET A N 1
ATOM 963 C CA . MET A 1 123 ? 14.211 -22.172 -24.375 1 91.94 123 MET A CA 1
ATOM 964 C C . MET A 1 123 ? 14.336 -21.672 -25.812 1 91.94 123 MET A C 1
ATOM 966 O O . MET A 1 123 ? 14.172 -20.484 -26.078 1 91.94 123 MET A O 1
ATOM 970 N N . LYS A 1 124 ? 14.609 -22.688 -26.703 1 92.56 124 LYS A N 1
ATOM 971 C CA . LYS A 1 124 ? 14.562 -22.422 -28.141 1 92.56 124 LYS A CA 1
ATOM 972 C C . LYS A 1 124 ? 13.141 -22.578 -28.688 1 92.56 124 LYS A C 1
ATOM 974 O O . LYS A 1 124 ? 12.219 -22.922 -27.938 1 92.56 124 LYS A O 1
ATOM 979 N N . THR A 1 125 ? 13 -22.297 -29.938 1 93.69 125 THR A N 1
ATOM 980 C CA . THR A 1 125 ? 11.695 -22.328 -30.594 1 93.69 125 THR A CA 1
ATOM 981 C C . THR A 1 125 ? 11.055 -23.703 -30.453 1 93.69 125 THR A C 1
ATOM 983 O O . THR A 1 125 ? 9.844 -23.812 -30.234 1 93.69 125 THR A O 1
ATOM 986 N N . LYS A 1 126 ? 11.859 -24.672 -30.562 1 93.56 126 LYS A N 1
ATOM 987 C CA . LYS A 1 126 ? 11.344 -26.031 -30.453 1 93.56 126 LYS A CA 1
ATOM 988 C C . LYS A 1 126 ? 10.758 -26.281 -29.062 1 93.56 126 LYS A C 1
ATOM 990 O O . LYS A 1 126 ? 9.711 -26.922 -28.922 1 93.56 126 LYS A O 1
ATOM 995 N N . GLY A 1 127 ? 11.398 -25.875 -28.031 1 93.12 127 GLY A N 1
ATOM 996 C CA . GLY A 1 127 ? 10.891 -26 -26.672 1 93.12 127 GLY A CA 1
ATOM 997 C C . GLY A 1 127 ? 9.555 -25.312 -26.469 1 93.12 127 GLY A C 1
ATOM 998 O O . GLY A 1 127 ? 8.656 -25.859 -25.828 1 93.12 127 GLY A O 1
ATOM 999 N N . TRP A 1 128 ? 9.406 -24.172 -27.078 1 94.38 128 TRP A N 1
ATOM 1000 C CA . TRP A 1 128 ? 8.172 -23.406 -26.984 1 94.38 128 TRP A CA 1
ATOM 1001 C C . TRP A 1 128 ? 7.035 -24.109 -27.719 1 94.38 128 TRP A C 1
ATOM 1003 O O . TRP A 1 128 ? 5.906 -24.172 -27.219 1 94.38 128 TRP A O 1
ATOM 1013 N N . ILE A 1 129 ? 7.359 -24.625 -28.859 1 94.5 129 ILE A N 1
ATOM 1014 C CA . ILE A 1 129 ? 6.348 -25.328 -29.641 1 94.5 129 ILE A CA 1
ATOM 1015 C C . ILE A 1 129 ? 5.84 -26.531 -28.859 1 94.5 129 ILE A C 1
ATOM 1017 O O . ILE A 1 129 ? 4.629 -26.766 -28.797 1 94.5 129 ILE A O 1
ATOM 1021 N N . LEU A 1 130 ? 6.719 -27.25 -28.281 1 94.19 130 LEU A N 1
ATOM 1022 C CA . LEU A 1 130 ? 6.344 -28.422 -27.5 1 94.19 130 LEU A CA 1
ATOM 1023 C C . LEU A 1 130 ? 5.512 -28.016 -26.281 1 94.19 130 LEU A C 1
ATOM 1025 O O . LEU A 1 130 ? 4.5 -28.672 -25.984 1 94.19 130 LEU A O 1
ATOM 1029 N N . THR A 1 131 ? 5.934 -26.984 -25.578 1 94.62 131 THR A N 1
ATOM 1030 C CA . THR A 1 131 ? 5.238 -26.516 -24.375 1 94.62 131 THR A CA 1
ATOM 1031 C C . THR A 1 131 ? 3.82 -26.062 -24.719 1 94.62 131 THR A C 1
ATOM 1033 O O . THR A 1 131 ? 2.854 -26.516 -24.109 1 94.62 131 THR A O 1
ATOM 1036 N N . ILE A 1 132 ? 3.639 -25.266 -25.75 1 95 132 ILE A N 1
ATOM 1037 C CA . ILE A 1 132 ? 2.346 -24.703 -26.125 1 95 132 ILE A CA 1
ATOM 1038 C C . ILE A 1 132 ? 1.44 -25.797 -26.672 1 95 132 ILE A C 1
ATOM 1040 O O . ILE A 1 132 ? 0.258 -25.875 -26.328 1 95 132 ILE A O 1
ATOM 1044 N N . SER A 1 133 ? 2.043 -26.656 -27.484 1 96 133 SER A N 1
ATOM 1045 C CA . SER A 1 133 ? 1.256 -27.75 -28.047 1 96 133 SER A CA 1
ATOM 1046 C C . SER A 1 133 ? 0.753 -28.688 -26.938 1 96 133 SER A C 1
ATOM 1048 O O . SER A 1 133 ? -0.396 -29.125 -26.969 1 96 133 SER A O 1
ATOM 1050 N N . SER A 1 134 ? 1.577 -29 -26.031 1 96 134 SER A N 1
ATOM 1051 C CA . SER A 1 134 ? 1.173 -29.875 -24.938 1 96 134 SER A CA 1
ATOM 1052 C C . SER A 1 134 ? 0.062 -29.234 -24.109 1 96 134 SER A C 1
ATOM 1054 O O . SER A 1 134 ? -0.863 -29.922 -23.672 1 96 134 SER A O 1
ATOM 1056 N N . MET A 1 135 ? 0.104 -27.938 -23.844 1 96.25 135 MET A N 1
ATOM 1057 C CA . MET A 1 135 ? -0.916 -27.234 -23.078 1 96.25 135 MET A CA 1
ATOM 1058 C C . MET A 1 135 ? -2.264 -27.281 -23.797 1 96.25 135 MET A C 1
ATOM 1060 O O . MET A 1 135 ? -3.295 -27.516 -23.156 1 96.25 135 MET A O 1
ATOM 1064 N N . LEU A 1 136 ? -2.217 -27.094 -25.141 1 95.62 136 LEU A N 1
ATOM 1065 C CA . LEU A 1 136 ? -3.443 -27.094 -25.922 1 95.62 136 LEU A CA 1
ATOM 1066 C C . LEU A 1 136 ? -4.074 -28.484 -25.953 1 95.62 136 LEU A C 1
ATOM 1068 O O . LEU A 1 136 ? -5.297 -28.609 -25.859 1 95.62 136 LEU A O 1
ATOM 1072 N N . VAL A 1 137 ? -3.27 -29.469 -26.062 1 96.75 137 VAL A N 1
ATOM 1073 C CA . VAL A 1 137 ? -3.746 -30.844 -26.156 1 96.75 137 VAL A CA 1
ATOM 1074 C C . VAL A 1 137 ? -4.348 -31.266 -24.812 1 96.75 137 VAL A C 1
ATOM 1076 O O . VAL A 1 137 ? -5.352 -31.984 -24.781 1 96.75 137 VAL A O 1
ATOM 1079 N N . LEU A 1 138 ? -3.799 -30.859 -23.734 1 97.25 138 LEU A N 1
ATOM 1080 C CA . LEU A 1 138 ? -4.223 -31.297 -22.391 1 97.25 138 LEU A CA 1
ATOM 1081 C C . LEU A 1 138 ? -5.449 -30.5 -21.938 1 97.25 138 LEU A C 1
ATOM 1083 O O . LEU A 1 138 ? -6.148 -30.922 -21.016 1 97.25 138 LEU A O 1
ATOM 1087 N N . TRP A 1 139 ? -5.719 -29.359 -22.547 1 97.38 139 TRP A N 1
ATOM 1088 C CA . TRP A 1 139 ? -6.754 -28.453 -22.078 1 97.38 139 TRP A CA 1
ATOM 1089 C C . TRP A 1 139 ? -8.133 -29.094 -22.141 1 97.38 139 TRP A C 1
ATOM 1091 O O . TRP A 1 139 ? -8.883 -29.078 -21.156 1 97.38 139 TRP A O 1
ATOM 1101 N N . TRP A 1 140 ? -8.461 -29.781 -23.234 1 96.5 140 TRP A N 1
ATOM 1102 C CA . TRP A 1 140 ? -9.797 -30.344 -23.422 1 96.5 140 TRP A CA 1
ATOM 1103 C C . TRP A 1 140 ? -10.039 -31.484 -22.438 1 96.5 140 TRP A C 1
ATOM 1105 O O . TRP A 1 140 ? -11.039 -31.484 -21.719 1 96.5 140 TRP A O 1
ATOM 1115 N N . PRO A 1 141 ? -9.203 -32.5 -22.438 1 97.69 141 PRO A N 1
ATOM 1116 C CA . PRO A 1 141 ? -9.453 -33.594 -21.5 1 97.69 141 PRO A CA 1
ATOM 1117 C C . PRO A 1 141 ? -9.516 -33.125 -20.047 1 97.69 141 PRO A C 1
ATOM 1119 O O . PRO A 1 141 ? -10.32 -33.625 -19.266 1 97.69 141 PRO A O 1
ATOM 1122 N N . ILE A 1 142 ? -8.734 -32.188 -19.641 1 97.88 142 ILE A N 1
ATOM 1123 C CA . ILE A 1 142 ? -8.727 -31.703 -18.25 1 97.88 142 ILE A CA 1
ATOM 1124 C C . ILE A 1 142 ? -10.016 -30.922 -17.969 1 97.88 142 ILE A C 1
ATOM 1126 O O . ILE A 1 142 ? -10.578 -31.031 -16.875 1 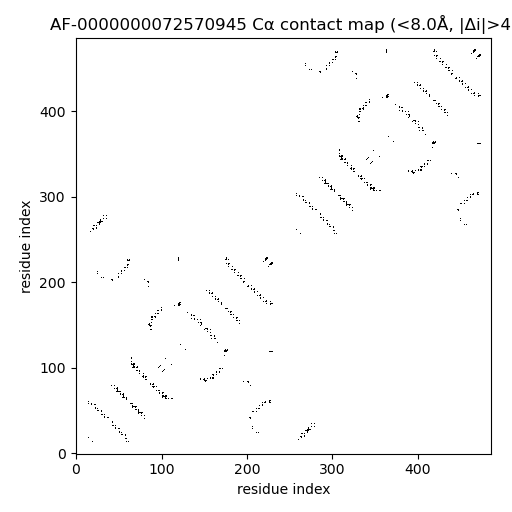97.88 142 ILE A O 1
ATOM 1130 N N . THR A 1 143 ? -10.461 -30.141 -18.953 1 98.06 143 THR A N 1
ATOM 1131 C CA . THR A 1 143 ? -11.727 -29.422 -18.812 1 98.06 143 THR A CA 1
ATOM 1132 C C . THR A 1 143 ? -12.875 -30.406 -18.578 1 98.06 143 THR A C 1
ATOM 1134 O O . THR A 1 143 ? -13.727 -30.172 -17.719 1 98.06 143 THR A O 1
ATOM 1137 N N . VAL A 1 144 ? -12.859 -31.5 -19.312 1 97.88 144 VAL A N 1
ATOM 1138 C CA . VAL A 1 144 ? -13.914 -32.5 -19.203 1 97.88 144 VAL A CA 1
ATOM 1139 C C . VAL A 1 144 ? -13.859 -33.156 -17.812 1 97.88 144 VAL A C 1
ATOM 1141 O O . VAL A 1 144 ? -14.891 -33.312 -17.156 1 97.88 144 VAL A O 1
ATOM 1144 N N . ILE A 1 145 ? -12.695 -33.531 -17.391 1 98.19 145 ILE A N 1
ATOM 1145 C CA . ILE A 1 145 ? -12.5 -34.156 -16.094 1 98.19 145 ILE A CA 1
ATOM 1146 C C . ILE A 1 145 ? -13.031 -33.25 -14.992 1 98.19 145 ILE A C 1
ATOM 1148 O O . ILE A 1 145 ? -13.797 -33.719 -14.133 1 98.19 145 ILE A O 1
ATOM 1152 N N . TYR A 1 146 ? -12.758 -31.984 -15.016 1 98.31 146 TYR A N 1
ATOM 1153 C CA . TYR A 1 146 ? -13.102 -31.094 -13.906 1 98.31 146 TYR A CA 1
ATOM 1154 C C . TYR A 1 146 ? -14.547 -30.625 -14.023 1 98.31 146 TYR A C 1
ATOM 1156 O O . TYR A 1 146 ? -15.141 -30.172 -13.039 1 98.31 146 TYR A O 1
ATOM 1164 N N . THR A 1 147 ? -15.109 -30.656 -15.234 1 98 147 THR A N 1
ATOM 1165 C CA . THR A 1 147 ? -16.562 -30.484 -15.352 1 98 147 THR A CA 1
ATOM 1166 C C . THR A 1 147 ? -17.297 -31.594 -14.609 1 98 147 THR A C 1
ATOM 1168 O O . THR A 1 147 ? -18.234 -31.328 -13.867 1 98 147 THR A O 1
ATOM 1171 N N . LYS A 1 148 ? -16.797 -32.812 -14.742 1 98.06 148 LYS A N 1
ATOM 1172 C CA . LYS A 1 148 ? -17.406 -33.969 -14.094 1 98.06 148 LYS A CA 1
ATOM 1173 C C . LYS A 1 148 ? -17.203 -33.906 -12.578 1 98.06 148 LYS A C 1
ATOM 1175 O O . LYS A 1 148 ? -18.047 -34.375 -11.812 1 98.06 148 LYS A O 1
ATOM 1180 N N . LEU A 1 149 ? -16.109 -33.312 -12.148 1 97.69 149 LEU A N 1
ATOM 1181 C CA . LEU A 1 149 ? -15.781 -33.219 -10.734 1 97.69 149 LEU A CA 1
ATOM 1182 C C . LEU A 1 149 ? -16.562 -32.094 -10.07 1 97.69 149 LEU A C 1
ATOM 1184 O O . LEU A 1 149 ? -16.469 -31.906 -8.852 1 97.69 149 LEU A O 1
ATOM 1188 N N . GLY A 1 150 ? -17.312 -31.281 -10.867 1 97.81 150 GLY A N 1
ATOM 1189 C CA . GLY A 1 150 ? -18.172 -30.234 -10.32 1 97.81 150 GLY A CA 1
ATOM 1190 C C . GLY A 1 150 ? -17.469 -28.906 -10.156 1 97.81 150 GLY A C 1
ATOM 1191 O O . GLY A 1 150 ? -17.859 -28.078 -9.328 1 97.81 150 GLY A O 1
ATOM 1192 N N . ASP A 1 151 ? -16.344 -28.688 -10.867 1 98.31 151 ASP A N 1
ATOM 1193 C CA . ASP A 1 151 ? -15.664 -27.406 -10.867 1 98.31 151 ASP A CA 1
ATOM 1194 C C . ASP A 1 151 ? -16.594 -26.281 -11.32 1 98.31 151 ASP A C 1
ATOM 1196 O O . ASP A 1 151 ? -17.359 -26.453 -12.273 1 98.31 151 ASP A O 1
ATOM 1200 N N . THR A 1 152 ? -16.594 -25.172 -10.578 1 97.25 152 THR A N 1
ATOM 1201 C CA . THR A 1 152 ? -17.516 -24.062 -10.828 1 97.25 152 THR A CA 1
ATOM 1202 C C . THR A 1 152 ? -17.234 -23.438 -12.195 1 97.25 152 THR A C 1
ATOM 1204 O O . THR A 1 152 ? -18.156 -22.938 -12.844 1 97.25 152 THR A O 1
ATOM 1207 N N . ASN A 1 153 ? -16.016 -23.391 -12.656 1 97.56 153 ASN A N 1
ATOM 1208 C CA . ASN A 1 153 ? -15.578 -22.812 -13.922 1 97.56 153 ASN A CA 1
ATOM 1209 C C . ASN A 1 153 ? -14.453 -23.641 -14.555 1 97.56 153 ASN A C 1
ATOM 1211 O O . ASN A 1 153 ? -13.32 -23.156 -14.672 1 97.56 153 ASN A O 1
ATOM 1215 N N . PRO A 1 154 ? -14.797 -24.828 -15.039 1 97.44 154 PRO A N 1
ATOM 1216 C CA . PRO A 1 154 ? -13.781 -25.797 -15.438 1 97.44 154 PRO A CA 1
ATOM 1217 C C . PRO A 1 154 ? -12.961 -25.328 -16.641 1 97.44 154 PRO A C 1
ATOM 1219 O O . PRO A 1 154 ? -11.781 -25.672 -16.75 1 97.44 154 PRO A O 1
ATOM 1222 N N . LEU A 1 155 ? -13.508 -24.562 -17.531 1 96.5 155 LEU A N 1
ATOM 1223 C CA . LEU A 1 155 ? -12.805 -24.109 -18.719 1 96.5 155 LEU A CA 1
ATOM 1224 C C . LEU A 1 155 ? -11.578 -23.281 -18.344 1 96.5 155 LEU A C 1
ATOM 1226 O O . LEU A 1 155 ? -10.453 -23.609 -18.719 1 96.5 155 LEU A O 1
ATOM 1230 N N . TRP A 1 156 ? -11.719 -22.234 -17.562 1 96.88 156 TRP A N 1
ATOM 1231 C CA . TRP A 1 156 ? -10.633 -21.344 -17.172 1 96.88 156 TRP A CA 1
ATOM 1232 C C . TRP A 1 156 ? -9.766 -21.984 -16.094 1 96.88 156 TRP A C 1
ATOM 1234 O O . TRP A 1 156 ? -8.547 -21.812 -16.078 1 96.88 156 TRP A O 1
ATOM 1244 N N . ASP A 1 157 ? -10.367 -22.734 -15.266 1 98.06 157 ASP A N 1
ATOM 1245 C CA . ASP A 1 157 ? -9.625 -23.344 -14.164 1 98.06 157 ASP A CA 1
ATOM 1246 C C . ASP A 1 157 ? -8.672 -24.422 -14.672 1 98.06 157 ASP A C 1
ATOM 1248 O O . ASP A 1 157 ? -7.543 -24.547 -14.18 1 98.06 157 ASP A O 1
ATOM 1252 N N . ALA A 1 158 ? -9.109 -25.156 -15.672 1 98 158 ALA A N 1
ATOM 1253 C CA . ALA A 1 158 ? -8.266 -26.188 -16.266 1 98 158 ALA A CA 1
ATOM 1254 C C . ALA A 1 158 ? -7.008 -25.578 -16.875 1 98 158 ALA A C 1
ATOM 1256 O O . ALA A 1 158 ? -5.91 -26.125 -16.719 1 98 158 ALA A O 1
ATOM 1257 N N . ILE A 1 159 ? -7.141 -24.484 -17.531 1 96.56 159 ILE A N 1
ATOM 1258 C CA . ILE A 1 159 ? -6.008 -23.828 -18.172 1 96.56 159 ILE A CA 1
ATOM 1259 C C . ILE A 1 159 ? -5.051 -23.297 -17.109 1 96.56 159 ILE A C 1
ATOM 1261 O O . ILE A 1 159 ? -3.834 -23.281 -17.312 1 96.56 159 ILE A O 1
ATOM 1265 N N . THR A 1 160 ? -5.555 -22.828 -16.031 1 96.38 160 THR A N 1
ATOM 1266 C CA . THR A 1 160 ? -4.719 -22.375 -14.93 1 96.38 160 THR A CA 1
ATOM 1267 C C . THR A 1 160 ? -3.811 -23.5 -14.445 1 96.38 160 THR A C 1
ATOM 1269 O O . THR A 1 160 ? -2.611 -23.281 -14.242 1 96.38 160 THR A O 1
ATOM 1272 N N . LEU A 1 161 ? -4.359 -24.625 -14.281 1 97.69 161 LEU A N 1
ATOM 1273 C CA . LEU A 1 161 ? -3.6 -25.781 -13.828 1 97.69 161 LEU A CA 1
ATOM 1274 C C . LEU A 1 161 ? -2.508 -26.141 -14.828 1 97.69 161 LEU A C 1
ATOM 1276 O O . LEU A 1 161 ? -1.357 -26.375 -14.445 1 97.69 161 LEU A O 1
ATOM 1280 N N . ILE A 1 162 ? -2.867 -26.188 -16.062 1 97.94 162 ILE A N 1
ATOM 1281 C CA . ILE A 1 162 ? -1.964 -26.625 -17.125 1 97.94 162 ILE A CA 1
ATOM 1282 C C . ILE A 1 162 ? -0.799 -25.641 -17.25 1 97.94 162 ILE A C 1
ATOM 1284 O O . ILE A 1 162 ? 0.364 -26.062 -17.266 1 97.94 162 ILE A O 1
ATOM 1288 N N . ILE A 1 163 ? -1.098 -24.359 -17.344 1 97.44 163 ILE A N 1
ATOM 1289 C CA . ILE A 1 163 ? -0.059 -23.344 -17.469 1 97.44 163 ILE A CA 1
ATOM 1290 C C . ILE A 1 163 ? 0.808 -23.344 -16.203 1 97.44 163 ILE A C 1
ATOM 1292 O O . ILE A 1 163 ? 2.035 -23.25 -16.297 1 97.44 163 ILE A O 1
ATOM 1296 N N . GLY A 1 164 ? 0.166 -23.438 -15.062 1 96.88 164 GLY A N 1
ATOM 1297 C CA . GLY A 1 164 ? 0.897 -23.453 -13.805 1 96.88 164 GLY A CA 1
ATOM 1298 C C . GLY A 1 164 ? 1.888 -24.594 -13.703 1 96.88 164 GLY A C 1
ATOM 1299 O O . GLY A 1 164 ? 3.023 -24.406 -13.258 1 96.88 164 GLY A O 1
ATOM 1300 N N . ALA A 1 165 ? 1.465 -25.719 -14.094 1 96.12 165 ALA A N 1
ATOM 1301 C CA . ALA A 1 165 ? 2.342 -26.875 -14.078 1 96.12 165 ALA A CA 1
ATOM 1302 C C . ALA A 1 165 ? 3.531 -26.688 -15.016 1 96.12 165 ALA A C 1
ATOM 1304 O O . ALA A 1 165 ? 4.672 -26.969 -14.648 1 96.12 165 ALA A O 1
ATOM 1305 N N . ALA A 1 166 ? 3.277 -26.203 -16.172 1 96.31 166 ALA A N 1
ATOM 1306 C CA . ALA A 1 166 ? 4.344 -25.953 -17.125 1 96.31 166 ALA A CA 1
ATOM 1307 C C . ALA A 1 166 ? 5.324 -24.906 -16.609 1 96.31 166 ALA A C 1
ATOM 1309 O O . ALA A 1 166 ? 6.539 -25.078 -16.703 1 96.31 166 ALA A O 1
ATOM 1310 N N . ALA A 1 167 ? 4.812 -23.828 -16.078 1 95.62 167 ALA A N 1
ATOM 1311 C CA . ALA A 1 167 ? 5.656 -22.766 -15.516 1 95.62 167 ALA A CA 1
ATOM 1312 C C . ALA A 1 167 ? 6.504 -23.297 -14.367 1 95.62 167 ALA A C 1
ATOM 1314 O O . ALA A 1 167 ? 7.676 -22.938 -14.234 1 95.62 167 ALA A O 1
ATOM 1315 N N . SER A 1 168 ? 5.922 -24.109 -13.578 1 94.38 168 SER A N 1
ATOM 1316 C CA . SER A 1 168 ? 6.629 -24.672 -12.43 1 94.38 168 SER A CA 1
ATOM 1317 C C . SER A 1 168 ? 7.812 -25.531 -12.875 1 94.38 168 SER A C 1
ATOM 1319 O O . SER A 1 168 ? 8.891 -25.453 -12.289 1 94.38 168 SER A O 1
ATOM 1321 N N . ILE A 1 169 ? 7.605 -26.312 -13.891 1 92.19 169 ILE A N 1
ATOM 1322 C CA . ILE A 1 169 ? 8.68 -27.141 -14.43 1 92.19 169 ILE A CA 1
ATOM 1323 C C . ILE A 1 169 ? 9.805 -26.25 -14.945 1 92.19 169 ILE A C 1
ATOM 1325 O O . ILE A 1 169 ? 10.984 -26.5 -14.664 1 92.19 169 ILE A O 1
ATOM 1329 N N . LEU A 1 170 ? 9.516 -25.219 -15.617 1 90.94 170 LEU A N 1
ATOM 1330 C CA . LEU A 1 170 ? 10.516 -24.328 -16.188 1 90.94 170 LEU A CA 1
ATOM 1331 C C . LEU A 1 170 ? 11.289 -23.594 -15.094 1 90.94 170 LEU A C 1
ATOM 1333 O O . LEU A 1 170 ? 12.516 -23.469 -15.18 1 90.94 170 LEU A O 1
ATOM 1337 N N . VAL A 1 171 ? 10.609 -23.188 -14.117 1 86.25 171 VAL A N 1
ATOM 1338 C CA . VAL A 1 171 ? 11.258 -22.375 -13.094 1 86.25 171 VAL A CA 1
ATOM 1339 C C . VAL A 1 171 ? 12.234 -23.25 -12.297 1 86.25 171 VAL A C 1
ATOM 1341 O O . VAL A 1 171 ? 13.336 -22.797 -11.969 1 86.25 171 VAL A O 1
ATOM 1344 N N . VAL A 1 172 ? 11.891 -24.422 -11.969 1 83.38 172 VAL A N 1
ATOM 1345 C CA . VAL A 1 172 ? 12.758 -25.297 -11.195 1 83.38 172 VAL A CA 1
ATOM 1346 C C . VAL A 1 172 ? 13.992 -25.672 -12.016 1 83.38 172 VAL A C 1
ATOM 1348 O O . VAL A 1 172 ? 15.07 -25.906 -11.461 1 83.38 172 VAL A O 1
ATOM 1351 N N . ARG A 1 173 ? 13.805 -25.656 -13.258 1 84.88 173 ARG A N 1
ATOM 1352 C CA . ARG A 1 173 ? 14.914 -25.969 -14.148 1 84.88 173 ARG A CA 1
ATOM 1353 C C . ARG A 1 173 ? 15.742 -24.734 -14.461 1 84.88 173 ARG A C 1
ATOM 1355 O O . ARG A 1 173 ? 16.703 -24.797 -15.227 1 84.88 173 ARG A O 1
ATOM 1362 N N . GLY A 1 174 ? 15.305 -23.641 -14.016 1 84.94 174 GLY A N 1
ATOM 1363 C CA . GLY A 1 174 ? 16.094 -22.422 -14.133 1 84.94 174 GLY A CA 1
ATOM 1364 C C . GLY A 1 174 ? 15.852 -21.672 -15.43 1 84.94 174 GLY A C 1
ATOM 1365 O O . GLY A 1 174 ? 16.734 -20.953 -15.914 1 84.94 174 GLY A O 1
ATOM 1366 N N . TYR A 1 175 ? 14.695 -21.891 -16.031 1 89.31 175 TYR A N 1
ATOM 1367 C CA . TYR A 1 175 ? 14.367 -21.203 -17.281 1 89.31 175 TYR A CA 1
ATOM 1368 C C . TYR A 1 175 ? 13.664 -19.875 -17 1 89.31 175 TYR A C 1
ATOM 1370 O O . TYR A 1 175 ? 12.594 -19.859 -16.391 1 89.31 175 TYR A O 1
ATOM 1378 N N . GLY A 1 176 ? 14.18 -18.812 -17.578 1 91.31 176 GLY A N 1
ATOM 1379 C CA . GLY A 1 176 ? 13.547 -17.5 -17.469 1 91.31 176 GLY A CA 1
ATOM 1380 C C . GLY A 1 176 ? 12.227 -17.422 -18.234 1 91.31 176 GLY A C 1
ATOM 1381 O O . GLY A 1 176 ? 11.391 -16.578 -17.922 1 91.31 176 GLY A O 1
ATOM 1382 N N . ASP A 1 177 ? 12.055 -18.359 -19.109 1 93.94 177 ASP A N 1
ATOM 1383 C CA . ASP A 1 177 ? 10.828 -18.438 -19.906 1 93.94 177 ASP A CA 1
ATOM 1384 C C . ASP A 1 177 ? 9.609 -18.672 -19.016 1 93.94 177 ASP A C 1
ATOM 1386 O O . ASP A 1 177 ? 8.477 -18.422 -19.438 1 93.94 177 ASP A O 1
ATOM 1390 N N . SER A 1 178 ? 9.922 -19.094 -17.844 1 94.19 178 SER A N 1
ATOM 1391 C CA . SER A 1 178 ? 8.828 -19.344 -16.906 1 94.19 178 SER A CA 1
ATOM 1392 C C . SER A 1 178 ? 7.988 -18.078 -16.703 1 94.19 178 SER A C 1
ATOM 1394 O O . SER A 1 178 ? 6.773 -18.156 -16.516 1 94.19 178 SER A O 1
ATOM 1396 N N . TYR A 1 179 ? 8.531 -16.953 -16.766 1 95.25 179 TYR A N 1
ATOM 1397 C CA . TYR A 1 179 ? 7.816 -15.719 -16.469 1 95.25 179 TYR A CA 1
ATOM 1398 C C . TYR A 1 179 ? 6.875 -15.352 -17.609 1 95.25 179 TYR A C 1
ATOM 1400 O O . TYR A 1 179 ? 5.922 -14.594 -17.422 1 95.25 179 TYR A O 1
ATOM 1408 N N . SER A 1 180 ? 7.164 -15.844 -18.812 1 95.5 180 SER A N 1
ATOM 1409 C CA . SER A 1 180 ? 6.164 -15.711 -19.859 1 95.5 180 SER A CA 1
ATOM 1410 C C . SER A 1 180 ? 4.914 -16.531 -19.547 1 95.5 180 SER A C 1
ATOM 1412 O O . SER A 1 180 ? 3.795 -16.078 -19.797 1 95.5 180 SER A O 1
ATOM 1414 N N . LEU A 1 181 ? 5.168 -17.656 -19.047 1 96.44 181 LEU A N 1
ATOM 1415 C CA . LEU A 1 181 ? 4.047 -18.516 -18.688 1 96.44 181 LEU A CA 1
ATOM 1416 C C . LEU A 1 181 ? 3.33 -17.984 -17.438 1 96.44 181 LEU A C 1
ATOM 1418 O O . LEU A 1 181 ? 2.105 -18.078 -17.344 1 96.44 181 LEU A O 1
ATOM 1422 N N . TRP A 1 182 ? 4.074 -17.438 -16.484 1 96.69 182 TRP A N 1
ATOM 1423 C CA . TRP A 1 182 ? 3.453 -16.812 -15.32 1 96.69 182 TRP A CA 1
ATOM 1424 C C . TRP A 1 182 ? 2.557 -15.656 -15.734 1 96.69 182 TRP A C 1
ATOM 1426 O O . TRP A 1 182 ? 1.457 -15.492 -15.203 1 96.69 182 TRP A O 1
ATOM 1436 N N . LEU A 1 183 ? 3.014 -14.883 -16.672 1 96.06 183 LEU A N 1
ATOM 1437 C CA . LEU A 1 183 ? 2.203 -13.789 -17.188 1 96.06 183 LEU A CA 1
ATOM 1438 C C . LEU A 1 183 ? 0.896 -14.312 -17.781 1 96.06 183 LEU A C 1
ATOM 1440 O O . LEU A 1 183 ? -0.177 -13.773 -17.484 1 96.06 183 LEU A O 1
ATOM 1444 N N . LEU A 1 184 ? 1.067 -15.32 -18.562 1 96.19 184 LEU A N 1
ATOM 1445 C CA . LEU A 1 184 ? -0.119 -15.922 -19.156 1 96.19 184 LEU A CA 1
ATOM 1446 C C . LEU A 1 184 ? -1.047 -16.469 -18.078 1 96.19 184 LEU A C 1
ATOM 1448 O O . LEU A 1 184 ? -2.262 -16.281 -18.141 1 96.19 184 LEU A O 1
ATOM 1452 N N . SER A 1 185 ? -0.476 -17.156 -17.141 1 97.06 185 SER A N 1
ATOM 1453 C CA . SER A 1 185 ? -1.241 -17.719 -16.031 1 97.06 185 SER A CA 1
ATOM 1454 C C . SER A 1 185 ? -1.983 -16.641 -15.258 1 97.06 185 SER A C 1
ATOM 1456 O O . SER A 1 185 ? -3.148 -16.812 -14.898 1 97.06 185 SER A O 1
ATOM 1458 N N . ASP A 1 186 ? -1.323 -15.547 -15.008 1 97.88 186 ASP A N 1
ATOM 1459 C CA . ASP A 1 186 ? -1.937 -14.445 -14.273 1 97.88 186 ASP A CA 1
ATOM 1460 C C . ASP A 1 186 ? -3.143 -13.891 -15.023 1 97.88 186 ASP A C 1
ATOM 1462 O O . ASP A 1 186 ? -4.176 -13.594 -14.422 1 97.88 186 ASP A O 1
ATOM 1466 N N . VAL A 1 187 ? -3.059 -13.781 -16.312 1 96.56 187 VAL A N 1
ATOM 1467 C CA . VAL A 1 187 ? -4.164 -13.281 -17.109 1 96.56 187 VAL A CA 1
ATOM 1468 C C . VAL A 1 187 ? -5.348 -14.242 -17.031 1 96.56 187 VAL A C 1
ATOM 1470 O O . VAL A 1 187 ? -6.484 -13.82 -16.812 1 96.56 187 VAL A O 1
ATOM 1473 N N . VAL A 1 188 ? -5.062 -15.5 -17.156 1 96.94 188 VAL A N 1
ATOM 1474 C CA . VAL A 1 188 ? -6.105 -16.516 -17.094 1 96.94 188 VAL A CA 1
ATOM 1475 C C . VAL A 1 188 ? -6.754 -16.516 -15.703 1 96.94 188 VAL A C 1
ATOM 1477 O O . VAL A 1 188 ? -7.977 -16.594 -15.586 1 96.94 188 VAL A O 1
ATOM 1480 N N . MET A 1 189 ? -5.977 -16.391 -14.703 1 97.75 189 MET A N 1
ATOM 1481 C CA . MET A 1 189 ? -6.492 -16.375 -13.336 1 97.75 189 MET A CA 1
ATOM 1482 C C . MET A 1 189 ? -7.328 -15.125 -13.078 1 97.75 189 MET A C 1
ATOM 1484 O O . MET A 1 189 ? -8.305 -15.172 -12.32 1 97.75 189 MET A O 1
ATOM 1488 N N . ILE A 1 190 ? -6.895 -14.031 -13.664 1 96.88 190 ILE A N 1
ATOM 1489 C CA . ILE A 1 190 ? -7.691 -12.812 -13.555 1 96.88 190 ILE A CA 1
ATOM 1490 C C . ILE A 1 190 ? -9.078 -13.055 -14.141 1 96.88 190 ILE A C 1
ATOM 1492 O O . ILE A 1 190 ? -10.086 -12.68 -13.539 1 96.88 190 ILE A O 1
ATOM 1496 N N . ILE A 1 191 ? -9.156 -13.742 -15.281 1 96.25 191 ILE A N 1
ATOM 1497 C CA . ILE A 1 191 ? -10.438 -14.062 -15.898 1 96.25 191 ILE A CA 1
ATOM 1498 C C . ILE A 1 191 ? -11.234 -14.992 -14.992 1 96.25 191 ILE A C 1
ATOM 1500 O O . ILE A 1 191 ? -12.422 -14.766 -14.758 1 96.25 191 ILE A O 1
ATOM 1504 N N . LEU A 1 192 ? -10.617 -15.945 -14.461 1 96.88 192 LEU A N 1
ATOM 1505 C CA . LEU A 1 192 ? -11.266 -16.922 -13.586 1 96.88 192 LEU A CA 1
ATOM 1506 C C . LEU A 1 192 ? -11.891 -16.25 -12.375 1 96.88 192 LEU A C 1
ATOM 1508 O O . LEU A 1 192 ? -13.07 -16.453 -12.086 1 96.88 192 LEU A O 1
ATOM 1512 N N . TRP A 1 193 ? -11.172 -15.367 -11.766 1 97 193 TRP A N 1
ATOM 1513 C CA . TRP A 1 193 ? -11.656 -14.766 -10.523 1 97 193 TRP A CA 1
ATOM 1514 C C . TRP A 1 193 ? -12.57 -13.586 -10.812 1 97 193 TRP A C 1
ATOM 1516 O O . TRP A 1 193 ? -13.398 -13.211 -9.977 1 97 193 TRP A O 1
ATOM 1526 N N . ALA A 1 194 ? -12.398 -12.984 -12 1 94.69 194 ALA A N 1
ATOM 1527 C CA . ALA A 1 194 ? -13.359 -11.969 -12.414 1 94.69 194 ALA A CA 1
ATOM 1528 C C . ALA A 1 194 ? -14.75 -12.578 -12.609 1 94.69 194 ALA A C 1
ATOM 1530 O O . ALA A 1 194 ? -15.75 -11.977 -12.234 1 94.69 194 ALA A O 1
ATOM 1531 N N . THR A 1 195 ? -14.773 -13.758 -13.172 1 95.06 195 THR A N 1
ATOM 1532 C CA . THR A 1 195 ? -16.047 -14.453 -13.344 1 95.06 195 THR A CA 1
ATOM 1533 C C . THR A 1 195 ? -16.625 -14.859 -11.992 1 95.06 195 THR A C 1
ATOM 1535 O O . THR A 1 195 ? -17.828 -14.805 -11.789 1 95.06 195 THR A O 1
ATOM 1538 N N . ALA A 1 196 ? -15.789 -15.242 -11.078 1 94.75 196 ALA A N 1
ATOM 1539 C CA . ALA A 1 196 ? -16.234 -15.57 -9.727 1 94.75 196 ALA A CA 1
ATOM 1540 C C . ALA A 1 196 ? -16.859 -14.352 -9.047 1 94.75 196 ALA A C 1
ATOM 1542 O O . ALA A 1 196 ? -17.859 -14.469 -8.336 1 94.75 196 ALA A O 1
ATOM 1543 N N . LEU A 1 197 ? -16.281 -13.211 -9.25 1 92.62 197 LEU A N 1
ATOM 1544 C CA . LEU A 1 197 ? -16.766 -11.961 -8.672 1 92.62 197 LEU A CA 1
ATOM 1545 C C . LEU A 1 197 ? -18.094 -11.562 -9.281 1 92.62 197 LEU A C 1
ATOM 1547 O O . LEU A 1 197 ? -19.047 -11.219 -8.562 1 92.62 197 LEU A O 1
ATOM 1551 N N . MET A 1 198 ? -18.234 -11.656 -10.562 1 93.12 198 MET A N 1
ATOM 1552 C CA . MET A 1 198 ? -19.438 -11.258 -11.273 1 93.12 198 MET A CA 1
ATOM 1553 C C . MET A 1 198 ? -20.609 -12.172 -10.93 1 93.12 198 MET A C 1
ATOM 1555 O O . MET A 1 198 ? -21.734 -11.711 -10.742 1 93.12 198 MET A O 1
ATOM 1559 N N . ASP A 1 199 ? -20.312 -13.461 -10.789 1 94 199 ASP A N 1
ATOM 1560 C CA . ASP A 1 199 ? -21.344 -14.445 -10.508 1 94 199 ASP A CA 1
ATOM 1561 C C . ASP A 1 199 ? -21.625 -14.539 -9.008 1 94 199 ASP A C 1
ATOM 1563 O O . ASP A 1 199 ? -22.625 -15.133 -8.594 1 94 199 ASP A O 1
ATOM 1567 N N . GLY A 1 200 ? -20.766 -14.023 -8.172 1 91.69 200 GLY A N 1
ATOM 1568 C CA . GLY A 1 200 ? -21 -13.883 -6.738 1 91.69 200 GLY A CA 1
ATOM 1569 C C . GLY A 1 200 ? -20.891 -15.203 -5.992 1 91.69 200 GLY A C 1
ATOM 1570 O O . GLY A 1 200 ? -21.562 -15.391 -4.973 1 91.69 200 GLY A O 1
ATOM 1571 N N . TYR A 1 201 ? -20 -16.109 -6.555 1 90 201 TYR A N 1
ATOM 1572 C CA . TYR A 1 201 ? -20.047 -17.422 -5.926 1 90 201 TYR A CA 1
ATOM 1573 C C . TYR A 1 201 ? -18.875 -17.609 -4.969 1 90 201 TYR A C 1
ATOM 1575 O O . TYR A 1 201 ? -18.688 -18.703 -4.43 1 90 201 TYR A O 1
ATOM 1583 N N . SER A 1 202 ? -18.094 -16.578 -4.773 1 91.44 202 SER A N 1
ATOM 1584 C CA . SER A 1 202 ? -17.016 -16.656 -3.801 1 91.44 202 SER A CA 1
ATOM 1585 C C . SER A 1 202 ? -16.828 -15.32 -3.076 1 91.44 202 SER A C 1
ATOM 1587 O O . SER A 1 202 ? -16.688 -14.273 -3.713 1 91.44 202 SER A O 1
ATOM 1589 N N . ALA A 1 203 ? -16.719 -15.414 -1.727 1 90.12 203 ALA A N 1
ATOM 1590 C CA . ALA A 1 203 ? -16.531 -14.219 -0.901 1 90.12 203 ALA A CA 1
ATOM 1591 C C . ALA A 1 203 ? -15.102 -13.688 -1.034 1 90.12 203 ALA A C 1
ATOM 1593 O O . ALA A 1 203 ? -14.828 -12.547 -0.651 1 90.12 203 ALA A O 1
ATOM 1594 N N . SER A 1 204 ? -14.195 -14.484 -1.604 1 92.69 204 SER A N 1
ATOM 1595 C CA . SER A 1 204 ? -12.789 -14.109 -1.714 1 92.69 204 SER A CA 1
ATOM 1596 C C . SER A 1 204 ? -12.469 -13.531 -3.09 1 92.69 204 SER A C 1
ATOM 1598 O O . SER A 1 204 ? -11.32 -13.195 -3.377 1 92.69 204 SER A O 1
ATOM 1600 N N . SER A 1 205 ? -13.469 -13.383 -3.902 1 94.12 205 SER A N 1
ATOM 1601 C CA . SER A 1 205 ? -13.25 -13.102 -5.316 1 94.12 205 SER A CA 1
ATOM 1602 C C . SER A 1 205 ? -12.531 -11.766 -5.508 1 94.12 205 SER A C 1
ATOM 1604 O O . SER A 1 205 ? -11.594 -11.664 -6.297 1 94.12 205 SER A O 1
ATOM 1606 N N . LEU A 1 206 ? -12.93 -10.805 -4.797 1 91.5 206 LEU A N 1
ATOM 1607 C CA . LEU A 1 206 ? -12.32 -9.492 -4.984 1 91.5 206 LEU A CA 1
ATOM 1608 C C . LEU A 1 206 ? -10.883 -9.492 -4.477 1 91.5 206 LEU A C 1
ATOM 1610 O O . LEU A 1 206 ? -9.977 -8.992 -5.156 1 91.5 206 LEU A O 1
ATOM 1614 N N . ALA A 1 207 ? -10.641 -9.992 -3.307 1 93.31 207 ALA A N 1
ATOM 1615 C CA . ALA A 1 207 ? -9.297 -10.086 -2.736 1 93.31 207 ALA A CA 1
ATOM 1616 C C . ALA A 1 207 ? -8.367 -10.875 -3.646 1 93.31 207 ALA A C 1
ATOM 1618 O O . ALA A 1 207 ? -7.219 -10.484 -3.865 1 93.31 207 ALA A O 1
ATOM 1619 N N . MET A 1 208 ? -8.828 -11.914 -4.219 1 95.88 208 MET A N 1
ATOM 1620 C CA . MET A 1 208 ? -8.031 -12.758 -5.105 1 95.88 208 MET A CA 1
ATOM 1621 C C . MET A 1 208 ? -7.738 -12.031 -6.418 1 95.88 208 MET A C 1
ATOM 1623 O O . MET A 1 208 ? -6.617 -12.086 -6.926 1 95.88 208 MET A O 1
ATOM 1627 N N . LEU A 1 209 ? -8.766 -11.438 -6.922 1 94.81 209 LEU A N 1
ATOM 1628 C CA . LEU A 1 209 ? -8.586 -10.711 -8.172 1 94.81 209 LEU A CA 1
ATOM 1629 C C . LEU A 1 209 ? -7.484 -9.664 -8.039 1 94.81 209 LEU A C 1
ATOM 1631 O O . LEU A 1 209 ? -6.621 -9.555 -8.914 1 94.81 209 LEU A O 1
ATOM 1635 N N . LEU A 1 210 ? -7.449 -8.977 -6.984 1 93.44 210 LEU A N 1
ATOM 1636 C CA . LEU A 1 210 ? -6.441 -7.941 -6.777 1 93.44 210 LEU A CA 1
ATOM 1637 C C . LEU A 1 210 ? -5.07 -8.562 -6.535 1 93.44 210 LEU A C 1
ATOM 1639 O O . LEU A 1 210 ? -4.059 -8.039 -7.004 1 93.44 210 LEU A O 1
ATOM 1643 N N . THR A 1 211 ? -5.043 -9.578 -5.82 1 96.62 211 THR A N 1
ATOM 1644 C CA . THR A 1 211 ? -3.787 -10.273 -5.574 1 96.62 211 THR A CA 1
ATOM 1645 C C . THR A 1 211 ? -3.195 -10.797 -6.879 1 96.62 211 THR A C 1
ATOM 1647 O O . THR A 1 211 ? -1.992 -10.664 -7.117 1 96.62 211 THR A O 1
ATOM 1650 N N . ILE A 1 212 ? -4.039 -11.336 -7.715 1 97.44 212 ILE A N 1
ATOM 1651 C CA . ILE A 1 212 ? -3.549 -11.891 -8.977 1 97.44 212 ILE A CA 1
ATOM 1652 C C . ILE A 1 212 ? -3.084 -10.758 -9.883 1 97.44 212 ILE A C 1
ATOM 1654 O O . ILE A 1 212 ? -2.109 -10.914 -10.625 1 97.44 212 ILE A O 1
ATOM 1658 N N . THR A 1 213 ? -3.766 -9.695 -9.875 1 96 213 THR A N 1
ATOM 1659 C CA . THR A 1 213 ? -3.295 -8.523 -10.609 1 96 213 THR A CA 1
ATOM 1660 C C . THR A 1 213 ? -1.919 -8.094 -10.117 1 96 213 THR A C 1
ATOM 1662 O O . THR A 1 213 ? -1.052 -7.727 -10.906 1 96 213 THR A O 1
ATOM 1665 N N . PHE A 1 214 ? -1.8 -8.117 -8.828 1 97.44 214 PHE A N 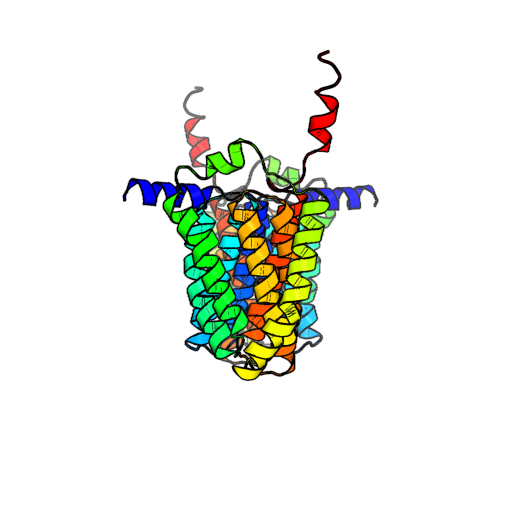1
ATOM 1666 C CA . PHE A 1 214 ? -0.491 -7.852 -8.242 1 97.44 214 PHE A CA 1
ATOM 1667 C C . PHE A 1 214 ? 0.539 -8.859 -8.742 1 97.44 214 PHE A C 1
ATOM 1669 O O . PHE A 1 214 ? 1.677 -8.492 -9.039 1 97.44 214 PHE A O 1
ATOM 1676 N N . TYR A 1 215 ? 0.209 -10.164 -8.812 1 97.69 215 TYR A N 1
ATOM 1677 C CA . TYR A 1 215 ? 1.103 -11.18 -9.359 1 97.69 215 TYR A CA 1
ATOM 1678 C C . TYR A 1 215 ? 1.499 -10.852 -10.789 1 97.69 215 TYR A C 1
ATOM 1680 O O . TYR A 1 215 ? 2.641 -11.086 -11.195 1 97.69 215 TYR A O 1
ATOM 1688 N N . LEU A 1 216 ? 0.579 -10.359 -11.531 1 96.94 216 LEU A N 1
ATOM 1689 C CA . LEU A 1 216 ? 0.864 -9.961 -12.906 1 96.94 216 LEU A CA 1
ATOM 1690 C C . LEU A 1 216 ? 1.953 -8.898 -12.953 1 96.94 216 LEU A C 1
ATOM 1692 O O . LEU A 1 216 ? 2.861 -8.969 -13.781 1 96.94 216 LEU A O 1
ATOM 1696 N N . VAL A 1 217 ? 1.898 -7.973 -12.047 1 95.5 217 VAL A N 1
ATOM 1697 C CA . VAL A 1 217 ? 2.893 -6.906 -11.984 1 95.5 217 VAL A CA 1
ATOM 1698 C C . VAL A 1 217 ? 4.254 -7.488 -11.609 1 95.5 217 VAL A C 1
ATOM 1700 O O . VAL A 1 217 ? 5.273 -7.133 -12.203 1 95.5 217 VAL A O 1
ATOM 1703 N N . THR A 1 218 ? 4.289 -8.367 -10.625 1 96.56 218 THR A N 1
ATOM 1704 C CA . THR A 1 218 ? 5.559 -8.977 -10.234 1 96.56 218 THR A CA 1
ATOM 1705 C C . THR A 1 218 ? 6.109 -9.844 -11.359 1 96.56 218 THR A C 1
ATOM 1707 O O . THR A 1 218 ? 7.324 -9.938 -11.539 1 96.56 218 THR A O 1
ATOM 1710 N N . SER A 1 219 ? 5.203 -10.477 -12.078 1 96.5 219 SER A N 1
ATOM 1711 C CA . SER A 1 219 ? 5.645 -11.258 -13.227 1 96.5 219 SER A CA 1
ATOM 1712 C C . SER A 1 219 ? 6.246 -10.367 -14.312 1 96.5 219 SER A C 1
ATOM 1714 O O . SER A 1 219 ? 7.219 -10.75 -14.961 1 96.5 219 SER A O 1
ATOM 1716 N N . LEU A 1 220 ? 5.66 -9.258 -14.547 1 94.44 220 LEU A N 1
ATOM 1717 C CA . LEU A 1 220 ? 6.223 -8.297 -15.484 1 94.44 220 LEU A CA 1
ATOM 1718 C C . LEU A 1 220 ? 7.605 -7.844 -15.039 1 94.44 220 LEU A C 1
ATOM 1720 O O . LEU A 1 220 ? 8.539 -7.789 -15.844 1 94.44 220 LEU A O 1
ATOM 1724 N N . TYR A 1 221 ? 7.676 -7.547 -13.781 1 93.5 221 TYR A N 1
ATOM 1725 C CA . TYR A 1 221 ? 8.969 -7.156 -13.234 1 93.5 221 TYR A CA 1
ATOM 1726 C C . TYR A 1 221 ? 9.992 -8.273 -13.398 1 93.5 221 TYR A C 1
ATOM 1728 O O . TYR A 1 221 ? 11.141 -8.031 -13.781 1 93.5 221 TYR A O 1
ATOM 1736 N N . GLY A 1 222 ? 9.633 -9.461 -13.094 1 91.56 222 GLY A N 1
ATOM 1737 C CA . GLY A 1 222 ? 10.516 -10.609 -13.234 1 91.56 222 GLY A CA 1
ATOM 1738 C C . GLY A 1 222 ? 10.984 -10.82 -14.664 1 91.56 222 GLY A C 1
ATOM 1739 O O . GLY A 1 222 ? 12.164 -11.086 -14.898 1 91.56 222 GLY A O 1
ATOM 1740 N N . LYS A 1 223 ? 10.125 -10.617 -15.516 1 92.19 223 LYS A N 1
ATOM 1741 C CA . LYS A 1 223 ? 10.422 -10.891 -16.922 1 92.19 223 LYS A CA 1
ATOM 1742 C C . LYS A 1 223 ? 11.336 -9.82 -17.5 1 92.19 223 LYS A C 1
ATOM 1744 O O . LYS A 1 223 ? 12.25 -10.133 -18.266 1 92.19 223 LYS A O 1
ATOM 1749 N N . PHE A 1 224 ? 11.211 -8.57 -17.094 1 92.31 224 PHE A N 1
ATOM 1750 C CA . PHE A 1 224 ? 11.844 -7.504 -17.859 1 92.31 224 PHE A CA 1
ATOM 1751 C C . PHE A 1 224 ? 12.898 -6.789 -17.016 1 92.31 224 PHE A C 1
ATOM 1753 O O . PHE A 1 224 ? 13.75 -6.078 -17.562 1 92.31 224 PHE A O 1
ATOM 1760 N N . PHE A 1 225 ? 12.922 -6.961 -15.727 1 88.81 225 PHE A N 1
ATOM 1761 C CA . PHE A 1 225 ? 13.781 -6.09 -14.938 1 88.81 225 PHE A CA 1
ATOM 1762 C C . PHE A 1 225 ? 14.562 -6.895 -13.906 1 88.81 225 PHE A C 1
ATOM 1764 O O . PHE A 1 225 ? 15.258 -6.324 -13.055 1 88.81 225 PHE A O 1
ATOM 1771 N N . SER A 1 226 ? 14.469 -8.094 -13.992 1 88 226 SER A N 1
ATOM 1772 C CA . SER A 1 226 ? 15.078 -8.883 -12.922 1 88 226 SER A CA 1
ATOM 1773 C C . SER A 1 226 ? 16.141 -9.828 -13.477 1 88 226 SER A C 1
ATOM 1775 O O . SER A 1 226 ? 16.609 -9.664 -14.609 1 88 226 SER A O 1
ATOM 1777 N N . ILE A 1 227 ? 16.562 -10.742 -12.625 1 80 227 ILE A N 1
ATOM 1778 C CA . ILE A 1 227 ? 17.594 -11.727 -12.961 1 80 227 ILE A CA 1
ATOM 1779 C C . ILE A 1 227 ? 17.047 -12.703 -14.008 1 80 227 ILE A C 1
ATOM 1781 O O . ILE A 1 227 ? 17.812 -13.398 -14.672 1 80 227 ILE A O 1
ATOM 1785 N N . TRP A 1 228 ? 15.789 -12.727 -14.188 1 85.62 228 TRP A N 1
ATOM 1786 C CA . TRP A 1 228 ? 15.141 -13.695 -15.062 1 85.62 228 TRP A CA 1
ATOM 1787 C C . TRP A 1 228 ? 15.03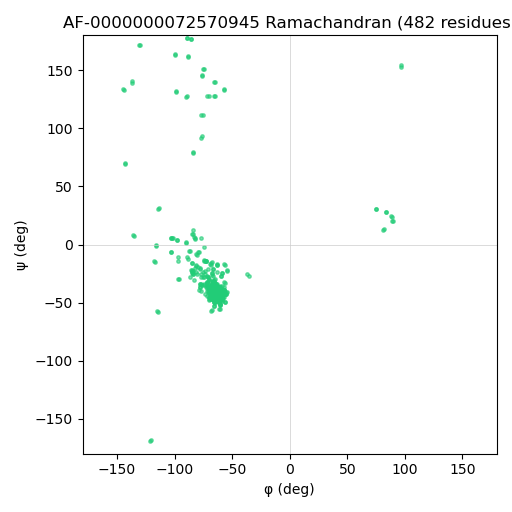9 -13.156 -16.484 1 85.62 228 TRP A C 1
ATOM 1789 O O . TRP A 1 228 ? 14.531 -13.836 -17.375 1 85.62 228 TRP A O 1
ATOM 1799 N N . LYS A 1 229 ? 15.57 -11.984 -16.625 1 86.38 229 LYS A N 1
ATOM 1800 C CA . LYS A 1 229 ? 15.461 -11.352 -17.938 1 86.38 229 LYS A CA 1
ATOM 1801 C C . LYS A 1 229 ? 16.438 -11.969 -18.922 1 86.38 229 LYS A C 1
ATOM 1803 O O . LYS A 1 229 ? 17.516 -12.43 -18.547 1 86.38 229 LYS A O 1
ATOM 1808 N N . ASN A 1 230 ? 16.047 -12.039 -20.109 1 74.44 230 ASN A N 1
ATOM 1809 C CA . ASN A 1 230 ? 16.922 -12.5 -21.172 1 74.44 230 ASN A CA 1
ATOM 1810 C C . ASN A 1 230 ? 17.922 -11.422 -21.594 1 74.44 230 ASN A C 1
ATOM 1812 O O . ASN A 1 230 ? 17.547 -10.453 -22.25 1 74.44 230 ASN A O 1
ATOM 1816 N N . ASP A 1 231 ? 19.172 -11.469 -20.891 1 67.5 231 ASP A N 1
ATOM 1817 C CA . ASP A 1 231 ? 20.203 -10.484 -21.219 1 67.5 231 ASP A CA 1
ATOM 1818 C C . ASP A 1 231 ? 20.859 -10.805 -22.547 1 67.5 231 ASP A C 1
ATOM 1820 O O . ASP A 1 231 ? 21.875 -10.211 -22.906 1 67.5 231 ASP A O 1
ATOM 1824 N N . LYS A 1 232 ? 20.703 -11.852 -23.469 1 55.19 232 LYS A N 1
ATOM 1825 C CA . LYS A 1 232 ? 21.453 -12.102 -24.703 1 55.19 232 LYS A CA 1
ATOM 1826 C C . LYS A 1 232 ? 21.797 -10.789 -25.406 1 55.19 232 LYS A C 1
ATOM 1828 O O . LYS A 1 232 ? 22.578 -10.789 -26.359 1 55.19 232 LYS A O 1
ATOM 1833 N N . LYS A 1 233 ? 21.266 -9.656 -25.391 1 45.22 233 LYS A N 1
ATOM 1834 C CA . LYS A 1 233 ? 21.984 -8.648 -26.156 1 45.22 233 LYS A CA 1
ATOM 1835 C C . LYS A 1 233 ? 23.375 -8.398 -25.578 1 45.22 233 LYS A C 1
ATOM 1837 O O . LYS A 1 233 ? 24.219 -7.789 -26.234 1 45.22 233 LYS A O 1
ATOM 1842 N N . ALA A 1 234 ? 23.672 -8.641 -24.375 1 41.84 234 ALA A N 1
ATOM 1843 C CA . ALA A 1 234 ? 25.047 -8.281 -24.031 1 41.84 234 ALA A CA 1
ATOM 1844 C C . ALA A 1 234 ? 26.016 -9.398 -24.438 1 41.84 234 ALA A C 1
ATOM 1846 O O . ALA A 1 234 ? 27.219 -9.188 -24.453 1 41.84 234 ALA A O 1
ATOM 1847 N N . SER A 1 235 ? 25.562 -10.57 -24.422 1 38.56 235 SER A N 1
ATOM 1848 C CA . SER A 1 235 ? 26.578 -11.57 -24.719 1 38.56 235 SER A CA 1
ATOM 1849 C C . SER A 1 235 ? 26.984 -11.523 -26.188 1 38.56 235 SER A C 1
ATOM 1851 O O . SER A 1 235 ? 27.984 -12.133 -26.578 1 38.56 235 SER A O 1
ATOM 1853 N N . GLY A 1 236 ? 26.266 -11.016 -27.109 1 36.31 236 GLY A N 1
ATOM 1854 C CA . GLY A 1 236 ? 26.781 -10.992 -28.469 1 36.31 236 GLY A CA 1
ATOM 1855 C C . GLY A 1 236 ? 28 -10.125 -28.641 1 36.31 236 GLY A C 1
ATOM 1856 O O . GLY A 1 236 ? 28.734 -10.258 -29.609 1 36.31 236 GLY A O 1
ATOM 1857 N N . GLU A 1 237 ? 28.156 -9 -28.031 1 36.44 237 GLU A N 1
ATOM 1858 C CA . GLU A 1 237 ? 29.25 -8.109 -28.406 1 36.44 237 GLU A CA 1
ATOM 1859 C C . GLU A 1 237 ? 30.578 -8.594 -27.844 1 36.44 237 GLU A C 1
ATOM 1861 O O . GLU A 1 237 ? 31.656 -8.195 -28.312 1 36.44 237 GLU A O 1
ATOM 1866 N N . VAL A 1 238 ? 30.562 -9.344 -26.672 1 37.47 238 VAL A N 1
ATOM 1867 C CA . VAL A 1 238 ? 31.938 -9.516 -26.219 1 37.47 238 VAL A CA 1
ATOM 1868 C C . VAL A 1 238 ? 32.594 -10.656 -27 1 37.47 238 VAL A C 1
ATOM 1870 O O . VAL A 1 238 ? 33.781 -10.945 -26.812 1 37.47 238 VAL A O 1
ATOM 1873 N N . VAL A 1 239 ? 31.812 -11.57 -27.688 1 39.72 239 VAL A N 1
ATOM 1874 C CA . VAL A 1 239 ? 32.625 -12.57 -28.359 1 39.72 239 VAL A CA 1
ATOM 1875 C C . VAL A 1 239 ? 33.312 -11.945 -29.562 1 39.72 239 VAL A C 1
ATOM 1877 O O . VAL A 1 239 ? 34.125 -12.602 -30.234 1 39.72 239 VAL A O 1
ATOM 1880 N N . THR A 1 240 ? 32.938 -10.758 -30.062 1 35.88 240 THR A N 1
ATOM 1881 C CA . THR A 1 240 ? 33.625 -10.414 -31.297 1 35.88 240 THR A CA 1
ATOM 1882 C C . THR A 1 240 ? 35.094 -10.023 -30.984 1 35.88 240 THR A C 1
ATOM 1884 O O . THR A 1 240 ? 35.938 -10.148 -31.859 1 35.88 240 THR A O 1
ATOM 1887 N N . GLU A 1 241 ? 35.312 -9.25 -29.922 1 31.09 241 GLU A N 1
ATOM 1888 C CA . GLU A 1 241 ? 36.594 -8.57 -30.125 1 31.09 241 GLU A CA 1
ATOM 1889 C C . GLU A 1 241 ? 37.781 -9.469 -29.766 1 31.09 241 GLU A C 1
ATOM 1891 O O . GLU A 1 241 ? 38.938 -9.109 -29.953 1 31.09 241 GLU A O 1
ATOM 1896 N N . ARG A 1 242 ? 37.5 -10.508 -28.812 1 33.09 242 ARG A N 1
ATOM 1897 C CA . ARG A 1 242 ? 38.812 -11.031 -28.453 1 33.09 242 ARG A CA 1
ATOM 1898 C C . ARG A 1 242 ? 39.281 -12.07 -29.453 1 33.09 242 ARG A C 1
ATOM 1900 O O . ARG A 1 242 ? 40.25 -12.766 -29.219 1 33.09 242 ARG A O 1
ATOM 1907 N N . ASN A 1 243 ? 38.656 -12.227 -30.609 1 24.81 243 ASN A N 1
ATOM 1908 C CA . ASN A 1 243 ? 39.531 -12.961 -31.516 1 24.81 243 ASN A CA 1
ATOM 1909 C C . ASN A 1 243 ? 40.625 -12.07 -32.062 1 24.81 243 ASN A C 1
ATOM 1911 O O . ASN A 1 243 ? 40.375 -10.938 -32.5 1 24.81 243 ASN A O 1
ATOM 1915 N N . MET B 1 1 ? 7.75 29.062 -16.5 1 54.56 1 MET B N 1
ATOM 1916 C CA . MET B 1 1 ? 6.789 27.984 -16.328 1 54.56 1 MET B CA 1
ATOM 1917 C C . MET B 1 1 ? 7.445 26.625 -16.594 1 54.56 1 MET B C 1
ATOM 1919 O O . MET B 1 1 ? 7.262 25.688 -15.82 1 54.56 1 MET B O 1
ATOM 1923 N N . LYS B 1 2 ? 8.234 26.625 -17.656 1 55.59 2 LYS B N 1
ATOM 1924 C CA . LYS B 1 2 ? 8.922 25.391 -18.016 1 55.59 2 LYS B CA 1
ATOM 1925 C C . LYS B 1 2 ? 9.898 24.984 -16.906 1 55.59 2 LYS B C 1
ATOM 1927 O O . LYS B 1 2 ? 9.992 23.797 -16.562 1 55.59 2 LYS B O 1
ATOM 1932 N N . ASN B 1 3 ? 10.406 25.984 -16.391 1 80.94 3 ASN B N 1
ATOM 1933 C CA . ASN B 1 3 ? 11.383 25.734 -15.336 1 80.94 3 ASN B CA 1
ATOM 1934 C C . ASN B 1 3 ? 10.727 25.219 -14.055 1 80.94 3 ASN B C 1
ATOM 1936 O O . ASN B 1 3 ? 11.273 24.344 -13.383 1 80.94 3 ASN B O 1
ATOM 1940 N N . TYR B 1 4 ? 9.523 25.594 -13.914 1 79.31 4 TYR B N 1
ATOM 1941 C CA . TYR B 1 4 ? 8.805 25.141 -12.727 1 79.31 4 TYR B CA 1
ATOM 1942 C C . TYR B 1 4 ? 8.359 23.688 -12.867 1 79.31 4 TYR B C 1
ATOM 1944 O O . TYR B 1 4 ? 8.445 22.922 -11.914 1 79.31 4 TYR B O 1
ATOM 1952 N N . LEU B 1 5 ? 7.898 23.328 -14.07 1 80.62 5 LEU B N 1
ATOM 1953 C CA . LEU B 1 5 ? 7.449 21.953 -14.32 1 80.62 5 LEU B CA 1
ATOM 1954 C C . LEU B 1 5 ? 8.609 20.969 -14.195 1 80.62 5 LEU B C 1
ATOM 1956 O O . LEU B 1 5 ? 8.43 19.859 -13.695 1 80.62 5 LEU B O 1
ATOM 1960 N N . LYS B 1 6 ? 9.656 21.406 -14.766 1 84.5 6 LYS B N 1
ATOM 1961 C CA . LYS B 1 6 ? 10.844 20.562 -14.609 1 84.5 6 LYS B CA 1
ATOM 1962 C C . LYS B 1 6 ? 11.211 20.422 -13.141 1 84.5 6 LYS B C 1
ATOM 1964 O O . LYS B 1 6 ? 11.57 19.328 -12.695 1 84.5 6 LYS B O 1
ATOM 1969 N N . TRP B 1 7 ? 11.109 21.484 -12.484 1 84.75 7 TRP B N 1
ATOM 1970 C CA . TRP B 1 7 ? 11.383 21.469 -11.055 1 84.75 7 TRP B CA 1
ATOM 1971 C C . TRP B 1 7 ? 10.43 20.516 -10.328 1 84.75 7 TRP B C 1
ATOM 1973 O O . TRP B 1 7 ? 10.852 19.734 -9.469 1 84.75 7 TRP B O 1
ATOM 1983 N N . LEU B 1 8 ? 9.211 20.609 -10.742 1 85.38 8 LEU B N 1
ATOM 1984 C CA . LEU B 1 8 ? 8.195 19.75 -10.133 1 85.38 8 LEU B CA 1
ATOM 1985 C C . LEU B 1 8 ? 8.523 18.281 -10.359 1 85.38 8 LEU B C 1
ATOM 1987 O O . LEU B 1 8 ? 8.422 17.469 -9.438 1 85.38 8 LEU B O 1
ATOM 1991 N N . LYS B 1 9 ? 8.867 17.984 -11.516 1 86.56 9 LYS B N 1
ATOM 1992 C CA . LYS B 1 9 ? 9.219 16.609 -11.844 1 86.56 9 LYS B CA 1
ATOM 1993 C C . LYS B 1 9 ? 10.422 16.141 -11.023 1 86.56 9 LYS B C 1
ATOM 1995 O O . LYS B 1 9 ? 10.438 15.016 -10.516 1 86.56 9 LYS B O 1
ATOM 2000 N N . ASP B 1 10 ? 11.375 16.953 -10.914 1 87.19 10 ASP B N 1
ATOM 2001 C CA . ASP B 1 10 ? 12.57 16.625 -10.148 1 87.19 10 ASP B CA 1
ATOM 2002 C C . ASP B 1 10 ? 12.242 16.438 -8.672 1 87.19 10 ASP B C 1
ATOM 2004 O O . ASP B 1 10 ? 12.789 15.539 -8.016 1 87.19 10 ASP B O 1
ATOM 2008 N N . GLU B 1 11 ? 11.375 17.266 -8.18 1 87.62 11 GLU B N 1
ATOM 2009 C CA . GLU B 1 11 ? 10.969 17.172 -6.781 1 87.62 11 GLU B CA 1
ATOM 2010 C C . GLU B 1 11 ? 10.211 15.875 -6.508 1 87.62 11 GLU B C 1
ATOM 2012 O O . GLU B 1 11 ? 10.43 15.227 -5.48 1 87.62 11 GLU B O 1
ATOM 2017 N N . LEU B 1 12 ? 9.43 15.531 -7.418 1 88.75 12 LEU B N 1
ATOM 2018 C CA . LEU B 1 12 ? 8.641 14.312 -7.262 1 88.75 12 LEU B CA 1
ATOM 2019 C C . LEU B 1 12 ? 9.547 13.086 -7.258 1 88.75 12 LEU B C 1
ATOM 2021 O O . LEU B 1 12 ? 9.289 12.125 -6.527 1 88.75 12 LEU B O 1
ATOM 2025 N N . LYS B 1 13 ? 10.555 13.141 -7.977 1 89.56 13 LYS B N 1
ATOM 2026 C CA . LYS B 1 13 ? 11.469 12.016 -8.094 1 89.56 13 LYS B CA 1
ATOM 2027 C C . LYS B 1 13 ? 12.43 11.961 -6.902 1 89.56 13 LYS B C 1
ATOM 2029 O O . LYS B 1 13 ? 13.148 10.984 -6.727 1 89.56 13 LYS B O 1
ATOM 2034 N N . SER B 1 14 ? 12.43 12.977 -6.086 1 88.88 14 SER B N 1
ATOM 2035 C CA . SER B 1 14 ? 13.391 13.086 -4.992 1 88.88 14 SER B CA 1
ATOM 2036 C C . SER B 1 14 ? 12.938 12.281 -3.777 1 88.88 14 SER B C 1
ATOM 2038 O O . SER B 1 14 ? 13.602 12.289 -2.74 1 88.88 14 SER B O 1
ATOM 2040 N N . ILE B 1 15 ? 11.906 11.562 -3.887 1 92.38 15 ILE B N 1
ATOM 2041 C CA . ILE B 1 15 ? 11.383 10.773 -2.775 1 92.38 15 ILE B CA 1
ATOM 2042 C C . ILE B 1 15 ? 12.383 9.688 -2.395 1 92.38 15 ILE B C 1
ATOM 2044 O O . ILE B 1 15 ? 13.047 9.109 -3.264 1 92.38 15 ILE B O 1
ATOM 2048 N N . ASN B 1 16 ? 12.531 9.469 -1.105 1 91.75 16 ASN B N 1
ATOM 2049 C CA . ASN B 1 16 ? 13.43 8.414 -0.638 1 91.75 16 ASN B CA 1
ATOM 2050 C C . ASN B 1 16 ? 12.703 7.078 -0.514 1 91.75 16 ASN B C 1
ATOM 2052 O O . ASN B 1 16 ? 11.5 6.992 -0.759 1 91.75 16 ASN B O 1
ATOM 2056 N N . THR B 1 17 ? 13.344 6.02 -0.165 1 91 17 THR B N 1
ATOM 2057 C CA . THR B 1 17 ? 12.797 4.664 -0.115 1 91 17 THR B CA 1
ATOM 2058 C C . THR B 1 17 ? 11.68 4.57 0.92 1 91 17 THR B C 1
ATOM 2060 O O . THR B 1 17 ? 10.609 4.023 0.637 1 91 17 THR B O 1
ATOM 2063 N N . ALA B 1 18 ? 11.922 5.145 2.131 1 92.19 18 ALA B N 1
ATOM 2064 C CA . ALA B 1 18 ? 10.906 5.102 3.188 1 92.19 18 ALA B CA 1
ATOM 2065 C C . ALA B 1 18 ? 9.609 5.766 2.732 1 92.19 18 ALA B C 1
ATOM 2067 O O . ALA B 1 18 ? 8.531 5.203 2.906 1 92.19 18 ALA B O 1
ATOM 2068 N N . GLY B 1 19 ? 9.781 6.906 2.148 1 95.19 19 GLY B N 1
ATOM 2069 C CA . GLY B 1 19 ? 8.617 7.613 1.638 1 95.19 19 GLY B CA 1
ATOM 2070 C C . GLY B 1 19 ? 7.891 6.855 0.546 1 95.19 19 GLY B C 1
ATOM 2071 O O . GLY B 1 19 ? 6.66 6.824 0.521 1 95.19 19 GLY B O 1
ATOM 2072 N N . SER B 1 20 ? 8.625 6.246 -0.355 1 95.06 20 SER B N 1
ATOM 2073 C CA . SER B 1 20 ? 8.031 5.484 -1.446 1 95.06 20 SER B CA 1
ATOM 2074 C C . SER B 1 20 ? 7.242 4.285 -0.919 1 95.06 20 SER B C 1
ATOM 2076 O O . SER B 1 20 ? 6.172 3.967 -1.436 1 95.06 20 SER B O 1
ATOM 2078 N N . ILE B 1 21 ? 7.758 3.643 0.053 1 94.06 21 ILE B N 1
ATOM 2079 C CA . ILE B 1 21 ? 7.109 2.486 0.66 1 94.06 21 ILE B CA 1
ATOM 2080 C C . ILE B 1 21 ? 5.832 2.928 1.369 1 94.06 21 ILE B C 1
ATOM 2082 O O . ILE B 1 21 ? 4.773 2.32 1.188 1 94.06 21 ILE B O 1
ATOM 2086 N N . MET B 1 22 ? 5.902 3.979 2.123 1 95.31 22 MET B N 1
ATOM 2087 C CA . MET B 1 22 ? 4.746 4.484 2.854 1 95.31 22 MET B CA 1
ATOM 2088 C C . MET B 1 22 ? 3.648 4.934 1.893 1 95.31 22 MET B C 1
ATOM 2090 O O . MET B 1 22 ? 2.477 4.613 2.09 1 95.31 22 MET B O 1
ATOM 2094 N N . LEU B 1 23 ? 4.102 5.652 0.932 1 96.25 23 LEU B N 1
ATOM 2095 C CA . LEU B 1 23 ? 3.133 6.168 -0.03 1 96.25 23 LEU B CA 1
ATOM 2096 C C . LEU B 1 23 ? 2.447 5.027 -0.776 1 96.25 23 LEU B C 1
ATOM 2098 O O . LEU B 1 23 ? 1.234 5.059 -0.991 1 96.25 23 LEU B O 1
ATOM 2102 N N . SER B 1 24 ? 3.213 4.082 -1.208 1 96.06 24 SER B N 1
ATOM 2103 C CA . SER B 1 24 ? 2.645 2.932 -1.9 1 96.06 24 SER B CA 1
ATOM 2104 C C . SER B 1 24 ? 1.612 2.219 -1.033 1 96.06 24 SER B C 1
ATOM 2106 O O . SER B 1 24 ? 0.557 1.812 -1.524 1 96.06 24 SER B O 1
ATOM 2108 N N . PHE B 1 25 ? 1.872 2.113 0.226 1 96.25 25 PHE B N 1
ATOM 2109 C CA . PHE B 1 25 ? 0.963 1.481 1.176 1 96.25 25 PHE B CA 1
ATOM 2110 C C . PHE B 1 25 ? -0.373 2.213 1.214 1 96.25 25 PHE B C 1
ATOM 2112 O O . PHE B 1 25 ? -1.428 1.599 1.036 1 96.25 25 PHE B O 1
ATOM 2119 N N . ILE B 1 26 ? -0.334 3.471 1.388 1 96.75 26 ILE B N 1
ATOM 2120 C CA . ILE B 1 26 ? -1.565 4.23 1.572 1 96.75 26 ILE B CA 1
ATOM 2121 C C . ILE B 1 26 ? -2.322 4.316 0.249 1 96.75 26 ILE B C 1
ATOM 2123 O O . ILE B 1 26 ? -3.555 4.355 0.232 1 96.75 26 ILE B O 1
ATOM 2127 N N . ILE B 1 27 ? -1.613 4.367 -0.878 1 96.62 27 ILE B N 1
ATOM 2128 C CA . ILE B 1 27 ? -2.281 4.324 -2.174 1 96.62 27 ILE B CA 1
ATOM 2129 C C . ILE B 1 27 ? -3.076 3.027 -2.301 1 96.62 27 ILE B C 1
ATOM 2131 O O . ILE B 1 27 ? -4.234 3.041 -2.73 1 96.62 27 ILE B O 1
ATOM 2135 N N . GLY B 1 28 ? -2.477 1.913 -1.884 1 95.06 28 GLY B N 1
ATOM 2136 C CA . GLY B 1 28 ? -3.186 0.642 -1.888 1 95.06 28 GLY B CA 1
ATOM 2137 C C . GLY B 1 28 ? -4.418 0.645 -1.007 1 95.06 28 GLY B C 1
ATOM 2138 O O . GLY B 1 28 ? -5.488 0.191 -1.424 1 95.06 28 GLY B O 1
ATOM 2139 N N . VAL B 1 29 ? -4.266 1.195 0.158 1 94.44 29 VAL B N 1
ATOM 2140 C CA . VAL B 1 29 ? -5.363 1.247 1.121 1 94.44 29 VAL B CA 1
ATOM 2141 C C . VAL B 1 29 ? -6.523 2.055 0.541 1 94.44 29 VAL B C 1
ATOM 2143 O O . VAL B 1 29 ? -7.66 1.582 0.511 1 94.44 29 VAL B O 1
ATOM 2146 N N . GLN B 1 30 ? -6.215 3.217 0.042 1 95.56 30 GLN B N 1
ATOM 2147 C CA . GLN B 1 30 ? -7.258 4.141 -0.398 1 95.56 30 GLN B CA 1
ATOM 2148 C C . GLN B 1 30 ? -7.926 3.648 -1.679 1 95.56 30 GLN B C 1
ATOM 2150 O O . GLN B 1 30 ? -9.125 3.838 -1.871 1 95.56 30 GLN B O 1
ATOM 2155 N N . LEU B 1 31 ? -7.176 3.051 -2.531 1 93 31 LEU B N 1
ATOM 2156 C CA . LEU B 1 31 ? -7.758 2.5 -3.748 1 93 31 LEU B CA 1
ATOM 2157 C C . LEU B 1 31 ? -8.711 1.351 -3.422 1 93 31 LEU B C 1
ATOM 2159 O O . LEU B 1 31 ? -9.781 1.238 -4.016 1 93 31 LEU B O 1
ATOM 2163 N N . ALA B 1 32 ? -8.328 0.5 -2.49 1 91.56 32 ALA B N 1
ATOM 2164 C CA . ALA B 1 32 ? -9.18 -0.613 -2.076 1 91.56 32 ALA B CA 1
ATOM 2165 C C . ALA B 1 32 ? -10.484 -0.111 -1.466 1 91.56 32 ALA B C 1
ATOM 2167 O O . ALA B 1 32 ? -11.562 -0.616 -1.787 1 91.56 32 ALA B O 1
ATOM 2168 N N . PHE B 1 33 ? -10.375 0.926 -0.65 1 90 33 PHE B N 1
ATOM 2169 C CA . PHE B 1 33 ? -11.57 1.492 -0.038 1 90 33 PHE B CA 1
ATOM 2170 C C . PHE B 1 33 ? -12.477 2.123 -1.093 1 90 33 PHE B C 1
ATOM 2172 O O . PHE B 1 33 ? -13.695 1.978 -1.038 1 90 33 PHE B O 1
ATOM 2179 N N . PHE B 1 34 ? -11.844 2.805 -1.995 1 91.56 34 PHE B N 1
ATOM 2180 C CA . PHE B 1 34 ? -12.609 3.451 -3.057 1 91.56 34 PHE B CA 1
ATOM 2181 C C . PHE B 1 34 ? -13.367 2.42 -3.883 1 91.56 34 PHE B C 1
ATOM 2183 O O . PHE B 1 34 ? -14.523 2.629 -4.238 1 91.56 34 PHE B O 1
ATOM 2190 N N . LEU B 1 35 ? -12.758 1.254 -4.102 1 85.88 35 LEU B N 1
ATOM 2191 C CA . LEU B 1 35 ? -13.336 0.231 -4.965 1 85.88 35 LEU B CA 1
ATOM 2192 C C . LEU B 1 35 ? -14.445 -0.53 -4.242 1 85.88 35 LEU B C 1
ATOM 2194 O O . LEU B 1 35 ? -15.297 -1.157 -4.879 1 85.88 35 LEU B O 1
ATOM 2198 N N . THR B 1 36 ? -14.484 -0.517 -2.926 1 85.75 36 THR B N 1
ATOM 2199 C CA . THR B 1 36 ? -15.453 -1.292 -2.168 1 85.75 36 THR B CA 1
ATOM 2200 C C . THR B 1 36 ? -16.578 -0.394 -1.649 1 85.75 36 THR B C 1
ATOM 2202 O O . THR B 1 36 ? -17.547 -0.877 -1.052 1 85.75 36 THR B O 1
ATOM 2205 N N . SER B 1 37 ? -16.391 0.889 -1.854 1 84.69 37 SER B N 1
ATOM 2206 C CA . SER B 1 37 ? -17.422 1.82 -1.427 1 84.69 37 SER B CA 1
ATOM 2207 C C . SER B 1 37 ? -18.297 2.25 -2.6 1 84.69 37 SER B C 1
ATOM 2209 O O . SER B 1 37 ? -17.953 2.002 -3.758 1 84.69 37 SER B O 1
ATOM 2211 N N . THR B 1 38 ? -19.484 2.83 -2.301 1 87.31 38 THR B N 1
ATOM 2212 C CA . THR B 1 38 ? -20.312 3.436 -3.336 1 87.31 38 THR B CA 1
ATOM 2213 C C . THR B 1 38 ? -19.625 4.645 -3.949 1 87.31 38 THR B C 1
ATOM 2215 O O . THR B 1 38 ? -19.125 5.516 -3.229 1 87.31 38 THR B O 1
ATOM 2218 N N . ILE B 1 39 ? -19.547 4.625 -5.258 1 90.88 39 ILE B N 1
ATOM 2219 C CA . ILE B 1 39 ? -18.875 5.715 -5.961 1 90.88 39 ILE B CA 1
ATOM 2220 C C . ILE B 1 39 ? -19.797 6.938 -6 1 90.88 39 ILE B C 1
ATOM 2222 O O . ILE B 1 39 ? -20.875 6.895 -6.598 1 90.88 39 ILE B O 1
ATOM 2226 N N . THR B 1 40 ? -19.469 7.977 -5.312 1 94.56 40 THR B N 1
ATOM 2227 C CA . THR B 1 40 ? -20.141 9.273 -5.242 1 94.56 40 THR B CA 1
ATOM 2228 C C . THR B 1 40 ? -19.141 10.406 -5.449 1 94.56 40 THR B C 1
ATOM 2230 O O . THR B 1 40 ? -17.938 10.172 -5.57 1 94.56 40 THR B O 1
ATOM 2233 N N . VAL B 1 41 ? -19.625 11.602 -5.578 1 95.12 41 VAL B N 1
ATOM 2234 C CA . VAL B 1 41 ? -18.766 12.773 -5.66 1 95.12 41 VAL B CA 1
ATOM 2235 C C . VAL B 1 41 ? -17.875 12.852 -4.418 1 95.12 41 VAL B C 1
ATOM 2237 O O . VAL B 1 41 ? -16.672 13.094 -4.52 1 95.12 41 VAL B O 1
ATOM 2240 N N . LEU B 1 42 ? -18.453 12.594 -3.311 1 95.5 42 LEU B N 1
ATOM 2241 C CA . LEU B 1 42 ? -17.719 12.648 -2.049 1 95.5 42 LEU B CA 1
ATOM 2242 C C . LEU B 1 42 ? -16.609 11.602 -2.023 1 95.5 42 LEU B C 1
ATOM 2244 O O . LEU B 1 42 ? -15.492 11.883 -1.588 1 95.5 42 LEU B O 1
ATOM 2248 N N . SER B 1 43 ? -16.938 10.406 -2.486 1 95.31 43 SER B N 1
ATOM 2249 C CA . SER B 1 43 ? -15.938 9.352 -2.455 1 95.31 43 SER B CA 1
ATOM 2250 C C . SER B 1 43 ? -14.789 9.656 -3.414 1 95.31 43 SER B C 1
ATOM 2252 O O . SER B 1 43 ? -13.641 9.32 -3.137 1 95.31 43 SER B O 1
ATOM 2254 N N . ILE B 1 44 ? -15.055 10.25 -4.531 1 96.75 44 ILE B N 1
ATOM 2255 C CA . ILE B 1 44 ? -14.023 10.641 -5.488 1 96.75 44 ILE B CA 1
ATOM 2256 C C . ILE B 1 44 ? -13.141 11.727 -4.883 1 96.75 44 ILE B C 1
ATOM 2258 O O . ILE B 1 44 ? -11.914 11.641 -4.938 1 96.75 44 ILE B O 1
ATOM 2262 N N . ILE B 1 45 ? -13.766 12.711 -4.316 1 97.44 45 ILE B N 1
ATOM 2263 C CA . ILE B 1 45 ? -13.039 13.797 -3.672 1 97.44 45 ILE B CA 1
ATOM 2264 C C . ILE B 1 45 ? -12.188 13.242 -2.527 1 97.44 45 ILE B C 1
ATOM 2266 O O . ILE B 1 45 ? -11.031 13.641 -2.352 1 97.44 45 ILE B O 1
ATOM 2270 N N . THR B 1 46 ? -12.734 12.336 -1.758 1 97.12 46 THR B N 1
ATOM 2271 C CA . THR B 1 46 ? -12.016 11.727 -0.642 1 97.12 46 THR B CA 1
ATOM 2272 C C . THR B 1 46 ? -10.773 10.992 -1.133 1 97.12 46 THR B C 1
ATOM 2274 O O . THR B 1 46 ? -9.703 11.117 -0.542 1 97.12 46 THR B O 1
ATOM 2277 N N . LEU B 1 47 ? -10.914 10.281 -2.213 1 97 47 LEU B N 1
ATOM 2278 C CA . LEU B 1 47 ? -9.766 9.57 -2.77 1 97 47 LEU B CA 1
ATOM 2279 C C . LEU B 1 47 ? -8.656 10.539 -3.16 1 97 47 LEU B C 1
ATOM 2281 O O . LEU B 1 47 ? -7.508 10.375 -2.75 1 97 47 LEU B O 1
ATOM 2285 N N . ILE B 1 48 ? -8.969 11.523 -3.922 1 97.94 48 ILE B N 1
ATOM 2286 C CA . ILE B 1 48 ? -7.98 12.477 -4.418 1 97.94 48 ILE B CA 1
ATOM 2287 C C . ILE B 1 48 ? -7.359 13.227 -3.244 1 97.94 48 ILE B C 1
ATOM 2289 O O . ILE B 1 48 ? -6.137 13.367 -3.166 1 97.94 48 ILE B O 1
ATOM 2293 N N . ALA B 1 49 ? -8.18 13.68 -2.34 1 98.25 49 ALA B N 1
ATOM 2294 C CA . ALA B 1 49 ? -7.715 14.469 -1.199 1 98.25 49 ALA B CA 1
ATOM 2295 C C . ALA B 1 49 ? -6.777 13.648 -0.317 1 98.25 49 ALA B C 1
ATOM 2297 O O . ALA B 1 49 ? -5.73 14.141 0.109 1 98.25 49 ALA B O 1
ATOM 2298 N N . THR B 1 50 ? -7.156 12.43 -0.05 1 97.88 50 THR B N 1
ATOM 2299 C CA . THR B 1 50 ? -6.359 11.594 0.845 1 97.88 50 THR B CA 1
ATOM 2300 C C . THR B 1 50 ? -5.047 11.188 0.176 1 97.88 50 THR B C 1
ATOM 2302 O O . THR B 1 50 ? -4.008 11.109 0.832 1 97.88 50 THR B O 1
ATOM 2305 N N . LEU B 1 51 ? -5.055 10.953 -1.113 1 98 51 LEU B N 1
ATOM 2306 C CA . LEU B 1 51 ? -3.82 10.625 -1.819 1 98 51 LEU B CA 1
ATOM 2307 C C . LEU B 1 51 ? -2.887 11.828 -1.876 1 98 51 LEU B C 1
ATOM 2309 O O . LEU B 1 51 ? -1.694 11.711 -1.588 1 98 51 LEU B O 1
ATOM 2313 N N . MET B 1 52 ? -3.398 12.977 -2.223 1 98.12 52 MET B N 1
ATOM 2314 C CA . MET B 1 52 ? -2.6 14.203 -2.287 1 98.12 52 MET B CA 1
ATOM 2315 C C . MET B 1 52 ? -2.092 14.594 -0.905 1 98.12 52 MET B C 1
ATOM 2317 O O . MET B 1 52 ? -0.946 15.023 -0.758 1 98.12 52 MET B O 1
ATOM 2321 N N . GLY B 1 53 ? -2.949 14.484 0.039 1 98.06 53 GLY B N 1
ATOM 2322 C CA . GLY B 1 53 ? -2.539 14.773 1.404 1 98.06 53 GLY B CA 1
ATOM 2323 C C . GLY B 1 53 ? -1.446 13.852 1.906 1 98.06 53 GLY B C 1
ATOM 2324 O O . GLY B 1 53 ? -0.512 14.289 2.58 1 98.06 53 GLY B O 1
ATOM 2325 N N . SER B 1 54 ? -1.582 12.586 1.617 1 98 54 SER B N 1
ATOM 2326 C CA . SER B 1 54 ? -0.562 11.617 2.012 1 98 54 SER B CA 1
ATOM 2327 C C . SER B 1 54 ? 0.773 11.914 1.339 1 98 54 SER B C 1
ATOM 2329 O O . SER B 1 54 ? 1.823 11.867 1.982 1 98 54 SER B O 1
ATOM 2331 N N . ALA B 1 55 ? 0.697 12.203 0.07 1 97.56 55 ALA B N 1
ATOM 2332 C CA . ALA B 1 55 ? 1.917 12.602 -0.625 1 97.56 55 ALA B CA 1
ATOM 2333 C C . ALA B 1 55 ? 2.521 13.852 -0.001 1 97.56 55 ALA B C 1
ATOM 2335 O O . ALA B 1 55 ? 3.74 13.953 0.16 1 97.56 55 ALA B O 1
ATOM 2336 N N . CYS B 1 56 ? 1.689 14.781 0.337 1 97 56 CYS B N 1
ATOM 2337 C CA . CYS B 1 56 ? 2.125 16.016 0.98 1 97 56 CYS B CA 1
ATOM 2338 C C . CYS B 1 56 ? 2.912 15.719 2.252 1 97 56 CYS B C 1
ATOM 2340 O O . CYS B 1 56 ? 4.004 16.25 2.449 1 97 56 CYS B O 1
ATOM 2342 N N . THR B 1 57 ? 2.393 14.883 3.117 1 96.62 57 THR B N 1
ATOM 2343 C CA . THR B 1 57 ? 3.047 14.609 4.391 1 96.62 57 THR B CA 1
ATOM 2344 C C . THR B 1 57 ? 4.355 13.852 4.176 1 96.62 57 THR B C 1
ATOM 2346 O O . THR B 1 57 ? 5.324 14.047 4.914 1 96.62 57 THR B O 1
ATOM 2349 N N . VAL B 1 58 ? 4.426 12.984 3.168 1 96.19 58 VAL B N 1
ATOM 2350 C CA . VAL B 1 58 ? 5.645 12.242 2.873 1 96.19 58 VAL B CA 1
ATOM 2351 C C . VAL B 1 58 ? 6.738 13.203 2.418 1 96.19 58 VAL B C 1
ATOM 2353 O O . VAL B 1 5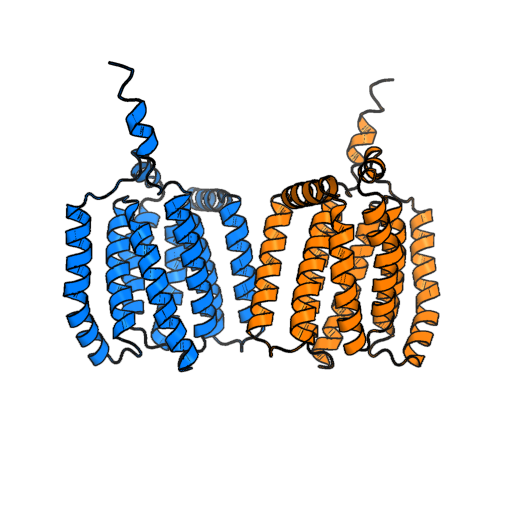8 ? 7.879 13.125 2.885 1 96.19 58 VAL B O 1
ATOM 2356 N N . TYR B 1 59 ? 6.441 14.117 1.559 1 94.06 59 TYR B N 1
ATOM 2357 C CA . TYR B 1 59 ? 7.445 15.062 1.075 1 94.06 59 TYR B CA 1
ATOM 2358 C C . TYR B 1 59 ? 7.812 16.062 2.158 1 94.06 59 TYR B C 1
ATOM 2360 O O . TYR B 1 59 ? 8.953 16.516 2.23 1 94.06 59 TYR B O 1
ATOM 2368 N N . MET B 1 60 ? 6.867 16.391 2.99 1 91.69 60 MET B N 1
ATOM 2369 C CA . MET B 1 60 ? 7.152 17.297 4.094 1 91.69 60 MET B CA 1
ATOM 2370 C C . MET B 1 60 ? 8.141 16.672 5.074 1 91.69 60 MET B C 1
ATOM 2372 O O . MET B 1 60 ? 9.062 17.344 5.547 1 91.69 60 MET B O 1
ATOM 2376 N N . MET B 1 61 ? 7.926 15.445 5.336 1 91.81 61 MET B N 1
ATOM 2377 C CA . MET B 1 61 ? 8.773 14.828 6.352 1 91.81 61 MET B CA 1
ATOM 2378 C C . MET B 1 61 ? 10.219 14.734 5.871 1 91.81 61 MET B C 1
ATOM 2380 O O . MET B 1 61 ? 11.141 14.633 6.684 1 91.81 61 MET B O 1
ATOM 2384 N N . ILE B 1 62 ? 10.453 14.789 4.547 1 89.19 62 ILE B N 1
ATOM 2385 C CA . ILE B 1 62 ? 11.82 14.727 4.055 1 89.19 62 ILE B CA 1
ATOM 2386 C C . ILE B 1 62 ? 12.289 16.125 3.639 1 89.19 62 ILE B C 1
ATOM 2388 O O . ILE B 1 62 ? 13.344 16.266 3.02 1 89.19 62 ILE B O 1
ATOM 2392 N N . GLY B 1 63 ? 11.531 17.141 3.85 1 86 63 GLY B N 1
ATOM 2393 C CA . GLY B 1 63 ? 11.938 18.531 3.709 1 86 63 GLY B CA 1
ATOM 2394 C C . GLY B 1 63 ? 11.852 19.047 2.281 1 86 63 GLY B C 1
ATOM 2395 O O . GLY B 1 63 ? 12.609 19.938 1.885 1 86 63 GLY B O 1
ATOM 2396 N N . LYS B 1 64 ? 10.953 18.469 1.506 1 88.75 64 LYS B N 1
ATOM 2397 C CA . LYS B 1 64 ? 10.82 18.891 0.119 1 88.75 64 LYS B CA 1
ATOM 2398 C C . LYS B 1 64 ? 9.656 19.875 -0.043 1 88.75 64 LYS B C 1
ATOM 2400 O O . LYS B 1 64 ? 8.531 19.578 0.362 1 88.75 64 LYS B O 1
ATOM 2405 N N . PRO B 1 65 ? 9.875 20.969 -0.69 1 88.88 65 PRO B N 1
ATOM 2406 C CA . PRO B 1 65 ? 8.875 22.031 -0.728 1 88.88 65 PRO B CA 1
ATOM 2407 C C . PRO B 1 65 ? 7.684 21.703 -1.623 1 88.88 65 PRO B C 1
ATOM 2409 O O . PRO B 1 65 ? 6.668 22.406 -1.588 1 88.88 65 PRO B O 1
ATOM 2412 N N . ILE B 1 66 ? 7.754 20.734 -2.439 1 91.75 66 ILE B N 1
ATOM 2413 C CA . ILE B 1 66 ? 6.617 20.344 -3.271 1 91.75 66 ILE B CA 1
ATOM 2414 C C . ILE B 1 66 ? 5.41 20.047 -2.387 1 91.75 66 ILE B C 1
ATOM 2416 O O . ILE B 1 66 ? 4.273 20 -2.867 1 91.75 66 ILE B O 1
ATOM 2420 N N . ASN B 1 67 ? 5.668 19.828 -1.126 1 92.31 67 ASN B N 1
ATOM 2421 C CA . ASN B 1 67 ? 4.566 19.562 -0.206 1 92.31 67 ASN B CA 1
ATOM 2422 C C . ASN B 1 67 ? 3.561 20.719 -0.191 1 92.31 67 ASN B C 1
ATOM 2424 O O . ASN B 1 67 ? 2.379 20.5 0.094 1 92.31 67 ASN B O 1
ATOM 2428 N N . GLY B 1 68 ? 3.986 21.906 -0.534 1 93.12 68 GLY B N 1
ATOM 2429 C CA . GLY B 1 68 ? 3.068 23.031 -0.598 1 93.12 68 GLY B CA 1
ATOM 2430 C C . GLY B 1 68 ? 1.979 22.859 -1.64 1 93.12 68 GLY B C 1
ATOM 2431 O O . GLY B 1 68 ? 0.797 23.047 -1.348 1 93.12 68 GLY B O 1
ATOM 2432 N N . LEU B 1 69 ? 2.369 22.484 -2.822 1 94.75 69 LEU B N 1
ATOM 2433 C CA . LEU B 1 69 ? 1.409 22.266 -3.9 1 94.75 69 LEU B CA 1
ATOM 2434 C C . LEU B 1 69 ? 0.507 21.078 -3.605 1 94.75 69 LEU B C 1
ATOM 2436 O O . LEU B 1 69 ? -0.712 21.156 -3.77 1 94.75 69 LEU B O 1
ATOM 2440 N N . LEU B 1 70 ? 1.071 20.016 -3.199 1 96.81 70 LEU B N 1
ATOM 2441 C CA . LEU B 1 70 ? 0.311 18.828 -2.859 1 96.81 70 LEU B CA 1
ATOM 2442 C C . LEU B 1 70 ? -0.671 19.109 -1.729 1 96.81 70 LEU B C 1
ATOM 2444 O O . LEU B 1 70 ? -1.819 18.656 -1.771 1 96.81 70 LEU B O 1
ATOM 2448 N N . GLY B 1 71 ? -0.219 19.859 -0.779 1 97.62 71 GLY B N 1
ATOM 2449 C CA . GLY B 1 71 ? -1.065 20.25 0.34 1 97.62 71 GLY B CA 1
ATOM 2450 C C . GLY B 1 71 ? -2.232 21.125 -0.068 1 97.62 71 GLY B C 1
ATOM 2451 O O . GLY B 1 71 ? -3.35 20.953 0.426 1 97.62 71 GLY B O 1
ATOM 2452 N N . LEU B 1 72 ? -1.951 21.984 -0.954 1 97.38 72 LEU B N 1
ATOM 2453 C CA . LEU B 1 72 ? -3.004 22.875 -1.436 1 97.38 72 LEU B CA 1
ATOM 2454 C C . LEU B 1 72 ? -4.117 22.078 -2.111 1 97.38 72 LEU B C 1
ATOM 2456 O O . LEU B 1 72 ? -5.297 22.312 -1.832 1 97.38 72 LEU B O 1
ATOM 2460 N N . ILE B 1 73 ? -3.75 21.203 -2.953 1 97.75 73 ILE B N 1
ATOM 2461 C CA . ILE B 1 73 ? -4.727 20.375 -3.65 1 97.75 73 ILE B CA 1
ATOM 2462 C C . ILE B 1 73 ? -5.527 19.562 -2.639 1 97.75 73 ILE B C 1
ATOM 2464 O O . ILE B 1 73 ? -6.754 19.5 -2.713 1 97.75 73 ILE B O 1
ATOM 2468 N N . SER B 1 74 ? -4.848 18.984 -1.708 1 98.31 74 SER B N 1
ATOM 2469 C CA . SER B 1 74 ? -5.508 18.156 -0.703 1 98.31 74 SER B CA 1
ATOM 2470 C C . SER B 1 74 ? -6.43 18.984 0.18 1 98.31 74 SER B C 1
ATOM 2472 O O . SER B 1 74 ? -7.504 18.531 0.573 1 98.31 74 SER B O 1
ATOM 2474 N N . ALA B 1 75 ? -6.016 20.203 0.468 1 98.25 75 ALA B N 1
ATOM 2475 C CA . ALA B 1 75 ? -6.773 21.078 1.366 1 98.25 75 ALA B CA 1
ATOM 2476 C C . ALA B 1 75 ? -8.164 21.359 0.806 1 98.25 75 ALA B C 1
ATOM 2478 O O . ALA B 1 75 ? -9.148 21.375 1.547 1 98.25 75 ALA B O 1
ATOM 2479 N N . PHE B 1 76 ? -8.312 21.5 -0.441 1 98.25 76 PHE B N 1
ATOM 2480 C CA . PHE B 1 76 ? -9.617 21.766 -1.042 1 98.25 76 PHE B CA 1
ATOM 2481 C C . PHE B 1 76 ? -10.539 20.562 -0.868 1 98.25 76 PHE B C 1
ATOM 2483 O O . PHE B 1 76 ? -11.727 20.719 -0.575 1 98.25 76 PHE B O 1
ATOM 2490 N N . GLY B 1 77 ? -9.992 19.453 -1.089 1 98.44 77 GLY B N 1
ATOM 2491 C CA . GLY B 1 77 ? -10.781 18.25 -0.845 1 98.44 77 GLY B CA 1
ATOM 2492 C C . GLY B 1 77 ? -11.172 18.078 0.612 1 98.44 77 GLY B C 1
ATOM 2493 O O . GLY B 1 77 ? -12.312 17.75 0.921 1 98.44 77 GLY B O 1
ATOM 2494 N N . TYR B 1 78 ? -10.227 18.344 1.517 1 98.44 78 TYR B N 1
ATOM 2495 C CA . TYR B 1 78 ? -10.477 18.188 2.943 1 98.44 78 TYR B CA 1
ATOM 2496 C C . TYR B 1 78 ? -11.5 19.203 3.436 1 98.44 78 TYR B C 1
ATOM 2498 O O . TYR B 1 78 ? -12.289 18.906 4.344 1 98.44 78 TYR B O 1
ATOM 2506 N N . ILE B 1 79 ? -11.516 20.344 2.838 1 98.5 79 ILE B N 1
ATOM 2507 C CA . ILE B 1 79 ? -12.531 21.328 3.178 1 98.5 79 ILE B CA 1
ATOM 2508 C C . ILE B 1 79 ? -13.922 20.766 2.891 1 98.5 79 ILE B C 1
ATOM 2510 O O . ILE B 1 79 ? -14.812 20.828 3.74 1 98.5 79 ILE B O 1
ATOM 2514 N N . TYR B 1 80 ? -14.07 20.156 1.751 1 98.12 80 TYR B N 1
ATOM 2515 C CA . TYR B 1 80 ? -15.352 19.578 1.367 1 98.12 80 TYR B CA 1
ATOM 2516 C C . TYR B 1 80 ? -15.711 18.406 2.271 1 98.12 80 TYR B C 1
ATOM 2518 O O . TYR B 1 80 ? -16.844 18.297 2.727 1 98.12 80 TYR B O 1
ATOM 2526 N N . ILE B 1 81 ? -14.805 17.547 2.521 1 97.88 81 ILE B N 1
ATOM 2527 C CA . ILE B 1 81 ? -15.008 16.359 3.34 1 97.88 81 ILE B CA 1
ATOM 2528 C C . ILE B 1 81 ? -15.43 16.766 4.75 1 97.88 81 ILE B C 1
ATOM 2530 O O . ILE B 1 81 ? -16.422 16.25 5.285 1 97.88 81 ILE B O 1
ATOM 2534 N N . ASN B 1 82 ? -14.727 17.688 5.316 1 98.38 82 ASN B N 1
ATOM 2535 C CA . ASN B 1 82 ? -15.039 18.156 6.668 1 98.38 82 ASN B CA 1
ATOM 2536 C C . ASN B 1 82 ? -16.375 18.906 6.711 1 98.38 82 ASN B C 1
ATOM 2538 O O . ASN B 1 82 ? -17.125 18.781 7.676 1 98.38 82 ASN B O 1
ATOM 2542 N N . TRP B 1 83 ? -16.578 19.641 5.699 1 98 83 TRP B N 1
ATOM 2543 C CA . TRP B 1 83 ? -17.844 20.344 5.633 1 98 83 TRP B CA 1
ATOM 2544 C C . TRP B 1 83 ? -19.016 19.375 5.66 1 98 83 TRP B C 1
ATOM 2546 O O . TRP B 1 83 ? -19.984 19.578 6.414 1 98 83 TRP B O 1
ATOM 2556 N N . THR B 1 84 ? -18.984 18.328 4.875 1 97 84 THR B N 1
ATOM 2557 C CA . THR B 1 84 ? -20.062 17.344 4.777 1 97 84 THR B CA 1
ATOM 2558 C C . THR B 1 84 ? -20.188 16.562 6.078 1 97 84 THR B C 1
ATOM 2560 O O . THR B 1 84 ? -21.281 16.094 6.418 1 97 84 THR B O 1
ATOM 2563 N N . ALA B 1 85 ? -19.141 16.484 6.82 1 97.19 85 ALA B N 1
ATOM 2564 C CA . ALA B 1 85 ? -19.156 15.742 8.086 1 97.19 85 ALA B CA 1
ATOM 2565 C C . ALA B 1 85 ? -19.594 16.641 9.234 1 97.19 85 ALA B C 1
ATOM 2567 O O . ALA B 1 85 ? -19.797 16.172 10.359 1 97.19 85 ALA B O 1
ATOM 2568 N N . GLY B 1 86 ? -19.641 18.016 8.984 1 97.81 86 GLY B N 1
ATOM 2569 C CA . GLY B 1 86 ? -19.984 18.969 10.031 1 97.81 86 GLY B CA 1
ATOM 2570 C C . GLY B 1 86 ? -18.797 19.312 10.914 1 97.81 86 GLY B C 1
ATOM 2571 O O . GLY B 1 86 ? -18.984 19.75 12.055 1 97.81 86 GL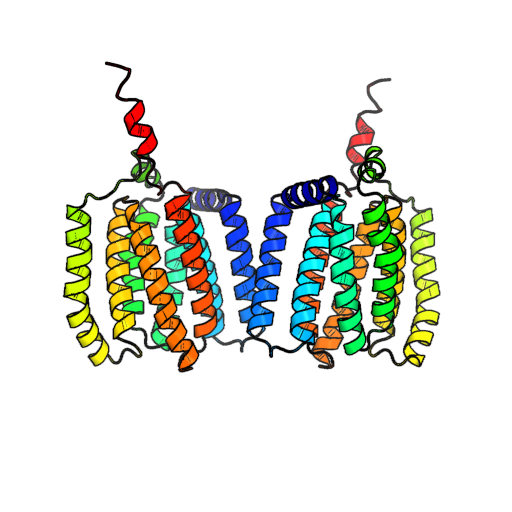Y B O 1
ATOM 2572 N N . HIS B 1 87 ? -17.625 18.953 10.469 1 98.19 87 HIS B N 1
ATOM 2573 C CA . HIS B 1 87 ? -16.406 19.344 11.164 1 98.19 87 HIS B CA 1
ATOM 2574 C C . HIS B 1 87 ? -15.969 20.75 10.734 1 98.19 87 HIS B C 1
ATOM 2576 O O . HIS B 1 87 ? -14.969 20.891 10.023 1 98.19 87 HIS B O 1
ATOM 2582 N N . TYR B 1 88 ? -16.562 21.766 11.242 1 98.44 88 TYR B N 1
ATOM 2583 C CA . TYR B 1 88 ? -16.375 23.125 10.742 1 98.44 88 TYR B CA 1
ATOM 2584 C C . TYR B 1 88 ? -15.062 23.719 11.234 1 98.44 88 TYR B C 1
ATOM 2586 O O . TYR B 1 88 ? -14.43 24.516 10.531 1 98.44 88 TYR B O 1
ATOM 2594 N N . ALA B 1 89 ? -14.641 23.391 12.391 1 98.12 89 ALA B N 1
ATOM 2595 C CA . ALA B 1 89 ? -13.328 23.844 12.852 1 98.12 89 ALA B CA 1
ATOM 2596 C C . ALA B 1 89 ? -12.219 23.281 11.977 1 98.12 89 ALA B C 1
ATOM 2598 O O . ALA B 1 89 ? -11.242 23.969 11.68 1 98.12 89 ALA B O 1
ATOM 2599 N N . SER B 1 90 ? -12.383 22.031 11.562 1 98.25 90 SER B N 1
ATOM 2600 C CA . SER B 1 90 ? -11.414 21.422 10.672 1 98.25 90 SER B CA 1
ATOM 2601 C C . SER B 1 90 ? -11.406 22.094 9.305 1 98.25 90 SER B C 1
ATOM 2603 O O . SER B 1 90 ? -10.367 22.156 8.648 1 98.25 90 SER B O 1
ATOM 2605 N N . VAL B 1 91 ? -12.531 22.578 8.859 1 98.38 91 VAL B N 1
ATOM 2606 C CA . VAL B 1 91 ? -12.586 23.344 7.621 1 98.38 91 VAL B CA 1
ATOM 2607 C C . VAL B 1 91 ? -11.68 24.562 7.73 1 98.38 91 VAL B C 1
ATOM 2609 O O . VAL B 1 91 ? -10.867 24.828 6.844 1 98.38 91 VAL B O 1
ATOM 2612 N N . LEU B 1 92 ? -11.82 25.266 8.812 1 98 92 LEU B N 1
ATOM 2613 C CA . LEU B 1 92 ? -10.969 26.422 9.039 1 98 92 LEU B CA 1
ATOM 2614 C C . LEU B 1 92 ? -9.508 26.016 9.148 1 98 92 LEU B C 1
ATOM 2616 O O . LEU B 1 92 ? -8.617 26.734 8.695 1 98 92 LEU B O 1
ATOM 2620 N N . ASP B 1 93 ? -9.266 24.953 9.789 1 97.69 93 ASP B N 1
ATOM 2621 C CA . ASP B 1 93 ? -7.906 24.438 9.93 1 97.69 93 ASP B CA 1
ATOM 2622 C C . ASP B 1 93 ? -7.246 24.25 8.562 1 97.69 93 ASP B C 1
ATOM 2624 O O . ASP B 1 93 ? -6.066 24.562 8.391 1 97.69 93 ASP B O 1
ATOM 2628 N N . GLN B 1 94 ? -7.973 23.719 7.605 1 97.94 94 GLN B N 1
ATOM 2629 C CA . GLN B 1 94 ? -7.441 23.547 6.258 1 97.94 94 GLN B CA 1
ATOM 2630 C C . GLN B 1 94 ? -7.094 24.906 5.633 1 97.94 94 GLN B C 1
ATOM 2632 O O . GLN B 1 94 ? -6.098 25.016 4.918 1 97.94 94 GLN B O 1
ATOM 2637 N N . ILE B 1 95 ? -7.883 25.859 5.863 1 97.88 95 ILE B N 1
ATOM 2638 C CA . ILE B 1 95 ? -7.621 27.203 5.359 1 97.88 95 ILE B CA 1
ATOM 2639 C C . ILE B 1 95 ? -6.348 27.766 5.996 1 97.88 95 ILE B C 1
ATOM 2641 O O . ILE B 1 95 ? -5.535 28.391 5.32 1 97.88 95 ILE B O 1
ATOM 2645 N N . VAL B 1 96 ? -6.211 27.531 7.23 1 96.69 96 VAL B N 1
ATOM 2646 C CA . VAL B 1 96 ? -5.004 27.938 7.941 1 96.69 96 VAL B CA 1
ATOM 2647 C C . VAL B 1 96 ? -3.783 27.266 7.309 1 96.69 96 VAL B C 1
ATOM 2649 O O . VAL B 1 96 ? -2.766 27.922 7.07 1 96.69 96 VAL B O 1
ATOM 2652 N N . PHE B 1 97 ? -3.875 25.969 7.012 1 96.75 97 PHE B N 1
ATOM 2653 C CA . PHE B 1 97 ? -2.785 25.234 6.367 1 96.75 97 PHE B CA 1
ATOM 2654 C C . PHE B 1 97 ? -2.436 25.875 5.027 1 96.75 97 PHE B C 1
ATOM 2656 O O . PHE B 1 97 ? -1.26 26.062 4.711 1 96.75 97 PHE B O 1
ATOM 2663 N N . VAL B 1 98 ? -3.438 26.234 4.293 1 97.31 98 VAL B N 1
ATOM 2664 C CA . VAL B 1 98 ? -3.244 26.812 2.967 1 97.31 98 VAL B CA 1
ATOM 2665 C C . VAL B 1 98 ? -2.516 28.156 3.084 1 97.31 98 VAL B C 1
ATOM 2667 O O . VAL B 1 98 ? -1.539 28.406 2.371 1 97.31 98 VAL B O 1
ATOM 2670 N N . LEU B 1 99 ? -2.883 28.938 4.008 1 96.5 99 LEU B N 1
ATOM 2671 C CA . LEU B 1 99 ? -2.373 30.297 4.137 1 96.5 99 LEU B CA 1
ATOM 2672 C C . LEU B 1 99 ? -0.979 30.297 4.754 1 96.5 99 LEU B C 1
ATOM 2674 O O . LEU B 1 99 ? -0.121 31.094 4.355 1 96.5 99 LEU B O 1
ATOM 2678 N N . LEU B 1 100 ? -0.721 29.438 5.66 1 93.94 100 LEU B N 1
ATOM 2679 C CA . LEU B 1 100 ? 0.517 29.531 6.43 1 93.94 100 LEU B CA 1
ATOM 2680 C C . LEU B 1 100 ? 1.585 28.609 5.844 1 93.94 100 LEU B C 1
ATOM 2682 O O . LEU B 1 100 ? 2.781 28.875 5.98 1 93.94 100 LEU B O 1
ATOM 2686 N N . ILE B 1 101 ? 1.167 27.547 5.258 1 93.56 101 ILE B N 1
ATOM 2687 C CA . ILE B 1 101 ? 2.17 26.578 4.832 1 93.56 101 ILE B CA 1
ATOM 2688 C C . ILE B 1 101 ? 2.178 26.469 3.311 1 93.56 101 ILE B C 1
ATOM 2690 O O . ILE B 1 101 ? 3.182 26.781 2.666 1 93.56 101 ILE B O 1
ATOM 2694 N N . ASP B 1 102 ? 1.055 26.141 2.689 1 95.56 102 ASP B N 1
ATOM 2695 C CA . ASP B 1 102 ? 1.004 25.75 1.284 1 95.56 102 ASP B CA 1
ATOM 2696 C C . ASP B 1 102 ? 1.379 26.922 0.377 1 95.56 102 ASP B C 1
ATOM 2698 O O . ASP B 1 102 ? 2.291 26.812 -0.444 1 95.56 102 ASP B O 1
ATOM 2702 N N . LEU B 1 103 ? 0.746 28.031 0.525 1 94.12 103 LEU B N 1
ATOM 2703 C CA . LEU B 1 103 ? 0.973 29.172 -0.354 1 94.12 103 LEU B CA 1
ATOM 2704 C C . LEU B 1 103 ? 2.389 29.703 -0.185 1 94.12 103 LEU B C 1
ATOM 2706 O O . LEU B 1 103 ? 3.096 29.922 -1.172 1 94.12 103 LEU B O 1
ATOM 2710 N N . PRO B 1 104 ? 2.855 29.938 1.009 1 90 104 PRO B N 1
ATOM 2711 C CA . PRO B 1 104 ? 4.238 30.391 1.158 1 90 104 PRO B CA 1
ATOM 2712 C C . PRO B 1 104 ? 5.246 29.453 0.496 1 90 104 PRO B C 1
ATOM 2714 O O . PRO B 1 104 ? 6.219 29.906 -0.11 1 90 104 PRO B O 1
ATOM 2717 N N . LEU B 1 105 ? 5.059 28.219 0.616 1 87.19 105 LEU B N 1
ATOM 2718 C CA . LEU B 1 105 ? 5.977 27.266 0.009 1 87.19 105 LEU B CA 1
ATOM 2719 C C . LEU B 1 105 ? 5.922 27.344 -1.513 1 87.19 105 LEU B C 1
ATOM 2721 O O . LEU B 1 105 ? 6.949 27.219 -2.182 1 87.19 105 LEU B O 1
ATOM 2725 N N . ILE B 1 106 ? 4.73 27.484 -2.014 1 88.81 106 ILE B N 1
ATOM 2726 C CA . ILE B 1 106 ? 4.562 27.594 -3.461 1 88.81 106 ILE B CA 1
ATOM 2727 C C . ILE B 1 106 ? 5.262 28.844 -3.979 1 88.81 106 ILE B C 1
ATOM 2729 O O . ILE B 1 106 ? 5.906 28.812 -5.031 1 88.81 106 ILE B O 1
ATOM 2733 N N . PHE B 1 107 ? 5.27 29.891 -3.184 1 87.94 107 PHE B N 1
ATOM 2734 C CA . PHE B 1 107 ? 5.844 31.156 -3.611 1 87.94 107 PHE B CA 1
ATOM 2735 C C . PHE B 1 107 ? 7.348 31.188 -3.365 1 87.94 107 PHE B C 1
ATOM 2737 O O . PHE B 1 107 ? 8.078 31.922 -4.023 1 87.94 107 PHE B O 1
ATOM 2744 N N . THR B 1 108 ? 7.855 30.391 -2.469 1 81.62 108 THR B N 1
ATOM 2745 C CA . THR B 1 108 ? 9.273 30.391 -2.135 1 81.62 108 THR B CA 1
ATOM 2746 C C . THR B 1 108 ? 9.938 29.078 -2.539 1 81.62 108 THR B C 1
ATOM 2748 O O . THR B 1 108 ? 10.836 28.594 -1.849 1 81.62 108 THR B O 1
ATOM 2751 N N . TRP B 1 109 ? 9.453 28.516 -3.543 1 76.69 109 TRP B N 1
ATOM 2752 C CA . TRP B 1 109 ? 9.914 27.188 -3.928 1 76.69 109 TRP B CA 1
ATOM 2753 C C . TRP B 1 109 ? 11.406 27.188 -4.223 1 76.69 109 TRP B C 1
ATOM 2755 O O . TRP B 1 109 ? 12.102 26.203 -3.984 1 76.69 109 TRP B O 1
ATOM 2765 N N . LYS B 1 110 ? 11.922 28.266 -4.617 1 72.75 110 LYS B N 1
ATOM 2766 C CA . LYS B 1 110 ? 13.336 28.375 -4.965 1 72.75 110 LYS B CA 1
ATOM 2767 C C . LYS B 1 110 ? 14.188 28.625 -3.729 1 72.75 110 LYS B C 1
ATOM 2769 O O . LYS B 1 110 ? 15.375 28.281 -3.709 1 72.75 110 LYS B O 1
ATOM 2774 N N . THR B 1 111 ? 13.633 29.188 -2.713 1 71.38 111 THR B N 1
ATOM 2775 C CA . THR B 1 111 ? 14.461 29.656 -1.608 1 71.38 111 THR B CA 1
ATOM 2776 C C . THR B 1 111 ? 14.148 28.891 -0.33 1 71.38 111 THR B C 1
ATOM 2778 O O . THR B 1 111 ? 14.797 29.094 0.699 1 71.38 111 THR B O 1
ATOM 2781 N N . TRP B 1 112 ? 13.266 28.031 -0.383 1 66.69 112 TRP B N 1
ATOM 2782 C CA . TRP B 1 112 ? 12.828 27.312 0.811 1 66.69 112 TRP B CA 1
ATOM 2783 C C . TRP B 1 112 ? 13.969 26.5 1.41 1 66.69 112 TRP B C 1
ATOM 2785 O O . TRP B 1 112 ? 14.117 26.438 2.633 1 66.69 112 TRP B O 1
ATOM 2795 N N . GLY B 1 113 ? 14.703 25.922 0.582 1 60.91 113 GLY B N 1
ATOM 2796 C CA . GLY B 1 113 ? 15.844 25.156 1.062 1 60.91 113 GLY B CA 1
ATOM 2797 C C . GLY B 1 113 ? 16.766 25.953 1.951 1 60.91 113 GLY B C 1
ATOM 2798 O O . GLY B 1 113 ? 17.422 25.406 2.836 1 60.91 113 GLY B O 1
ATOM 2799 N N . HIS B 1 114 ? 16.719 27.203 1.807 1 55.53 114 HIS B N 1
ATOM 2800 C CA . HIS B 1 114 ? 17.562 28.062 2.617 1 55.53 114 HIS B CA 1
ATOM 2801 C C . HIS B 1 114 ? 17.047 28.172 4.047 1 55.53 114 HIS B C 1
ATOM 2803 O O . HIS B 1 114 ? 17.828 28.406 4.977 1 55.53 114 HIS B O 1
ATOM 2809 N N . ARG B 1 115 ? 15.906 28.031 4.211 1 56.81 115 ARG B N 1
ATOM 2810 C CA . ARG B 1 115 ? 15.328 28.156 5.543 1 56.81 115 ARG B CA 1
ATOM 2811 C C . ARG B 1 115 ? 15.711 26.984 6.426 1 56.81 115 ARG B C 1
ATOM 2813 O O . ARG B 1 115 ? 15.812 27.109 7.645 1 56.81 115 ARG B O 1
ATOM 2820 N N . ILE B 1 116 ? 15.945 25.844 5.75 1 59.91 116 ILE B N 1
ATOM 2821 C CA . ILE B 1 116 ? 16.391 24.641 6.461 1 59.91 116 ILE B CA 1
ATOM 2822 C C . ILE B 1 116 ? 17.906 24.531 6.371 1 59.91 116 ILE B C 1
ATOM 2824 O O . ILE B 1 116 ? 18.531 23.766 7.117 1 59.91 116 ILE B O 1
ATOM 2828 N N . GLU B 1 117 ? 18.516 25.297 5.484 1 54.16 117 GLU B N 1
ATOM 2829 C CA . GLU B 1 117 ? 19.969 25.234 5.297 1 54.16 117 GLU B CA 1
ATOM 2830 C C . GLU B 1 117 ? 20.703 25.594 6.582 1 54.16 117 GLU B C 1
ATOM 2832 O O . GLU B 1 117 ? 21.75 25.016 6.883 1 54.16 117 GLU B O 1
ATOM 2837 N N . ASN B 1 118 ? 20.141 26.547 7.34 1 60.75 118 ASN B N 1
ATOM 2838 C CA . ASN B 1 118 ? 20.906 26.797 8.562 1 60.75 118 ASN B CA 1
ATOM 2839 C C . ASN B 1 118 ? 20.516 25.812 9.664 1 60.75 118 ASN B C 1
ATOM 2841 O O . ASN B 1 118 ? 20.891 26.016 10.828 1 60.75 118 ASN B O 1
ATOM 2845 N N . GLY B 1 119 ? 19.75 24.844 9.305 1 74.88 119 GLY B N 1
ATOM 2846 C CA . GLY B 1 119 ? 19.391 23.781 10.219 1 74.88 119 GLY B CA 1
ATOM 2847 C C . GLY B 1 119 ? 18.047 23.984 10.898 1 74.88 119 GLY B C 1
ATOM 2848 O O . GLY B 1 119 ? 17.562 25.109 11 1 74.88 119 GLY B O 1
ATOM 2849 N N . VAL B 1 120 ? 17.359 23.047 11.297 1 84.31 120 VAL B N 1
ATOM 2850 C CA . VAL B 1 120 ? 16.078 23 12 1 84.31 120 VAL B CA 1
ATOM 2851 C C . VAL B 1 120 ? 16.266 23.5 13.438 1 84.31 120 VAL B C 1
ATOM 2853 O O . VAL B 1 120 ? 17.234 23.141 14.102 1 84.31 120 VAL B O 1
ATOM 2856 N N . LYS B 1 121 ? 15.367 24.516 13.805 1 88.06 121 LYS B N 1
ATOM 2857 C CA . LYS B 1 121 ? 15.406 25.078 15.156 1 88.06 121 LYS B CA 1
ATOM 2858 C C . LYS B 1 121 ? 14.516 24.297 16.109 1 88.06 121 LYS B C 1
ATOM 2860 O O . LYS B 1 121 ? 13.664 23.5 15.672 1 88.06 121 LYS B O 1
ATOM 2865 N N . PHE B 1 122 ? 14.805 24.516 17.453 1 92.19 122 PHE B N 1
ATOM 2866 C CA . PHE B 1 122 ? 13.984 23.875 18.469 1 92.19 122 PHE B CA 1
ATOM 2867 C C . PHE B 1 122 ? 13.672 24.859 19.594 1 92.19 122 PHE B C 1
ATOM 2869 O O . PHE B 1 122 ? 14.523 25.656 20 1 92.19 122 PHE B O 1
ATOM 2876 N N . MET B 1 123 ? 12.539 24.75 20 1 91.81 123 MET B N 1
ATOM 2877 C CA . MET B 1 123 ? 12.07 25.656 21.047 1 91.81 123 MET B CA 1
ATOM 2878 C C . MET B 1 123 ? 12.656 25.266 22.391 1 91.81 123 MET B C 1
ATOM 2880 O O . MET B 1 123 ? 12.906 24.094 22.656 1 91.81 123 MET B O 1
ATOM 2884 N N . LYS B 1 124 ? 12.797 26.344 23.25 1 92.5 124 LYS B N 1
ATOM 2885 C CA . LYS B 1 124 ? 13.148 26.125 24.641 1 92.5 124 LYS B CA 1
ATOM 2886 C C . LYS B 1 124 ? 11.898 25.859 25.484 1 92.5 124 LYS B C 1
ATOM 2888 O O . LYS B 1 124 ? 10.781 25.891 24.969 1 92.5 124 LYS B O 1
ATOM 2893 N N . THR B 1 125 ? 12.125 25.594 26.734 1 93.62 125 THR B N 1
ATOM 2894 C CA . THR B 1 125 ? 11.039 25.25 27.656 1 93.62 125 THR B CA 1
ATOM 2895 C C . THR B 1 125 ? 10.016 26.375 27.719 1 93.62 125 THR B C 1
ATOM 2897 O O . THR B 1 125 ? 8.805 26.109 27.766 1 93.62 125 THR B O 1
ATOM 2900 N N . LYS B 1 126 ? 10.492 27.547 27.688 1 93.44 126 LYS B N 1
ATOM 2901 C CA . LYS B 1 126 ? 9.586 28.688 27.734 1 93.44 126 LYS B CA 1
ATOM 2902 C C . LYS B 1 126 ? 8.664 28.719 26.516 1 93.44 126 LYS B C 1
ATOM 2904 O O . LYS B 1 126 ? 7.477 29.016 26.641 1 93.44 126 LYS B O 1
ATOM 2909 N N . GLY B 1 127 ? 9.164 28.484 25.375 1 92.94 127 GLY B N 1
ATOM 2910 C CA . GLY B 1 127 ? 8.367 28.406 24.156 1 92.94 127 GLY B CA 1
ATOM 2911 C C . GLY B 1 127 ? 7.281 27.359 24.219 1 92.94 127 GLY B C 1
ATOM 2912 O O . GLY B 1 127 ? 6.145 27.594 23.812 1 92.94 127 GLY B O 1
ATOM 2913 N N . TRP B 1 128 ? 7.605 26.234 24.797 1 94.38 128 TRP B N 1
ATOM 2914 C CA . TRP B 1 128 ? 6.656 25.141 24.938 1 94.38 128 TRP B CA 1
ATOM 2915 C C . TRP B 1 128 ? 5.555 25.5 25.938 1 94.38 128 TRP B C 1
ATOM 2917 O O . TRP B 1 128 ? 4.379 25.203 25.703 1 94.38 128 TRP B O 1
ATOM 2927 N N . ILE B 1 129 ? 5.957 26.125 27 1 94.38 129 ILE B N 1
ATOM 2928 C CA . ILE B 1 129 ? 4.977 26.516 28.016 1 94.38 129 ILE B CA 1
ATOM 2929 C C . ILE B 1 129 ? 3.977 27.484 27.406 1 94.38 129 ILE B C 1
ATOM 2931 O O . ILE B 1 129 ? 2.768 27.359 27.609 1 94.38 129 ILE B O 1
ATOM 2935 N N . LEU B 1 130 ? 4.469 28.422 26.672 1 94.06 130 LEU B N 1
ATOM 2936 C CA . LEU B 1 130 ? 3.604 29.406 26.047 1 94.06 130 LEU B CA 1
ATOM 2937 C C . LEU B 1 130 ? 2.678 28.75 25.031 1 94.06 130 LEU B C 1
ATOM 2939 O O . LEU B 1 130 ? 1.485 29.062 24.969 1 94.06 130 LEU B O 1
ATOM 2943 N N . THR B 1 131 ? 3.223 27.844 24.203 1 94.44 131 THR B N 1
ATOM 2944 C CA . THR B 1 131 ? 2.447 27.172 23.172 1 94.44 131 THR B CA 1
ATOM 2945 C C . THR B 1 131 ? 1.336 26.328 23.797 1 94.44 131 THR B C 1
ATOM 2947 O O . THR B 1 131 ? 0.168 26.469 23.422 1 94.44 131 THR B O 1
ATOM 2950 N N . ILE B 1 132 ? 1.625 25.547 24.797 1 95 132 ILE B N 1
ATOM 2951 C CA . ILE B 1 132 ? 0.669 24.641 25.438 1 95 132 ILE B CA 1
ATOM 2952 C C . ILE B 1 132 ? -0.382 25.438 26.188 1 95 132 ILE B C 1
ATOM 2954 O O . ILE B 1 132 ? -1.576 25.156 26.109 1 95 132 ILE B O 1
ATOM 2958 N N . SER B 1 133 ? 0.103 26.453 26.891 1 95.94 133 SER B N 1
ATOM 2959 C CA . SER B 1 133 ? -0.831 27.281 27.656 1 95.94 133 SER B CA 1
ATOM 2960 C C . SER B 1 133 ? -1.811 27.984 26.719 1 95.94 133 SER B C 1
ATOM 2962 O O . SER B 1 133 ? -3.004 28.078 27.016 1 95.94 133 SER B O 1
ATOM 2964 N N . SER B 1 134 ? -1.331 28.531 25.656 1 96 134 SER B N 1
ATOM 2965 C CA . SER B 1 134 ? -2.201 29.203 24.703 1 96 134 SER B CA 1
ATOM 2966 C C . SER B 1 134 ? -3.229 28.234 24.125 1 96 134 SER B C 1
ATOM 2968 O O . SER B 1 134 ? -4.387 28.609 23.906 1 96 134 SER B O 1
ATOM 2970 N N . MET B 1 135 ? -2.861 27 23.797 1 96.12 135 MET B N 1
ATOM 2971 C CA . MET B 1 135 ? -3.77 26 23.25 1 96.12 135 MET B CA 1
ATOM 2972 C C . MET B 1 135 ? -4.883 25.672 24.234 1 96.12 135 MET B C 1
ATOM 2974 O O . MET B 1 135 ? -6.051 25.578 23.859 1 96.12 135 MET B O 1
ATOM 2978 N N . LEU B 1 136 ? -4.492 25.547 25.531 1 95.69 136 LEU B N 1
ATOM 2979 C CA . LEU B 1 136 ? -5.461 25.219 26.578 1 95.69 136 LEU B CA 1
ATOM 2980 C C . LEU B 1 136 ? -6.449 26.359 26.797 1 95.69 136 LEU B C 1
ATOM 2982 O O . LEU B 1 136 ? -7.645 26.125 26.969 1 95.69 136 LEU B O 1
ATOM 2986 N N . VAL B 1 137 ? -5.965 27.531 26.766 1 96.75 137 VAL B N 1
ATOM 2987 C CA . VAL B 1 137 ? -6.793 28.703 27 1 96.75 137 VAL B CA 1
ATOM 2988 C C . VAL B 1 137 ? -7.77 28.906 25.844 1 96.75 137 VAL B C 1
ATOM 2990 O O . VAL B 1 137 ? -8.922 29.281 26.062 1 96.75 137 VAL B O 1
ATOM 2993 N N . LEU B 1 138 ? -7.371 28.656 24.656 1 97.25 138 LEU B N 1
ATOM 2994 C CA . LEU B 1 138 ? -8.188 28.891 23.469 1 97.25 138 LEU B CA 1
ATOM 2995 C C . LEU B 1 138 ? -9.195 27.766 23.266 1 97.25 138 LEU B C 1
ATOM 2997 O O . LEU B 1 138 ? -10.172 27.938 22.531 1 97.25 138 LEU B O 1
ATOM 3001 N N . TRP B 1 139 ? -8.977 26.625 23.859 1 97.38 139 TRP B N 1
ATOM 3002 C CA . TRP B 1 139 ? -9.781 25.438 23.594 1 97.38 139 TRP B CA 1
ATOM 3003 C C . TRP B 1 139 ? -11.234 25.656 23.984 1 97.38 139 TRP B C 1
ATOM 3005 O O . TRP B 1 139 ? -12.141 25.375 23.188 1 97.38 139 TRP B O 1
ATOM 3015 N N . TRP B 1 140 ? -11.5 26.234 25.156 1 96.5 140 TRP B N 1
ATOM 3016 C CA . TRP B 1 140 ? -12.859 26.391 25.656 1 96.5 140 TRP B CA 1
ATOM 3017 C C . TRP B 1 140 ? -13.648 27.375 24.797 1 96.5 140 TRP B C 1
ATOM 3019 O O . TRP B 1 140 ? -14.727 27.062 24.297 1 96.5 140 TRP B O 1
ATOM 3029 N N . PRO B 1 141 ? -13.164 28.594 24.625 1 97.69 141 PRO B N 1
ATOM 3030 C CA . PRO B 1 141 ? -13.93 29.531 23.812 1 97.69 141 PRO B CA 1
ATOM 3031 C C . PRO B 1 141 ? -14.172 29.031 22.391 1 97.69 141 PRO B C 1
ATOM 3033 O O . PRO B 1 141 ? -15.242 29.266 21.828 1 97.69 141 PRO B O 1
ATOM 3036 N N . ILE B 1 142 ? -13.258 28.344 21.797 1 97.88 142 ILE B N 1
ATOM 3037 C CA . ILE B 1 142 ? -13.414 27.844 20.422 1 97.88 142 ILE B CA 1
ATOM 3038 C C . ILE B 1 142 ? -14.445 26.719 20.406 1 97.88 142 ILE B C 1
ATOM 3040 O O . ILE B 1 142 ? -15.242 26.609 19.469 1 97.88 142 ILE B O 1
ATOM 3044 N N . THR B 1 143 ? -14.414 25.859 21.422 1 98.06 143 THR B N 1
ATOM 3045 C CA . THR B 1 143 ? -15.414 24.797 21.531 1 98.06 143 THR B CA 1
ATOM 3046 C C . THR B 1 143 ? -16.812 25.391 21.594 1 98.06 143 THR B C 1
ATOM 3048 O O . THR B 1 143 ? -17.734 24.891 20.938 1 98.06 143 THR B O 1
ATOM 3051 N N . VAL B 1 144 ? -16.969 26.469 22.344 1 97.81 144 VAL B N 1
ATOM 3052 C CA . VAL B 1 144 ? -18.266 27.109 22.5 1 97.81 144 VAL B CA 1
ATOM 3053 C C . VAL B 1 144 ? -18.703 27.703 21.156 1 97.81 144 VAL B C 1
ATOM 3055 O O . VAL B 1 144 ? -19.859 27.547 20.75 1 97.81 144 VAL B O 1
ATOM 3058 N N . ILE B 1 145 ? -17.812 28.391 20.516 1 98.19 145 ILE B N 1
ATOM 3059 C CA . ILE B 1 145 ? -18.109 29.031 19.234 1 98.19 145 ILE B CA 1
ATOM 3060 C C . ILE B 1 145 ? -18.578 27.969 18.234 1 98.19 145 ILE B C 1
ATOM 3062 O O . ILE B 1 145 ? -19.609 28.141 17.578 1 98.19 145 ILE B O 1
ATOM 3066 N N . TYR B 1 146 ? -17.953 26.828 18.156 1 98.31 146 TYR B N 1
ATOM 3067 C CA . TYR B 1 146 ? -18.266 25.844 17.125 1 98.31 146 TYR B CA 1
ATOM 3068 C C . TYR B 1 146 ? -19.438 24.969 17.531 1 98.31 146 TYR B C 1
ATOM 3070 O O . TYR B 1 146 ? -20.078 24.328 16.688 1 98.31 146 TYR B O 1
ATOM 3078 N N . THR B 1 147 ? -19.703 24.875 18.828 1 98 147 THR B N 1
ATOM 3079 C CA . THR B 1 147 ? -20.969 24.297 19.25 1 98 147 THR B CA 1
ATOM 3080 C C . THR B 1 147 ? -22.156 25.125 18.719 1 98 147 THR B C 1
ATOM 3082 O O . THR B 1 147 ? -23.109 24.562 18.203 1 98 147 THR B O 1
ATOM 3085 N N . LYS B 1 148 ? -22.016 26.422 18.797 1 98.06 148 LYS B N 1
ATOM 3086 C CA . LYS B 1 148 ? -23.062 27.328 18.328 1 98.06 148 LYS B CA 1
ATOM 3087 C C . LYS B 1 148 ? -23.188 27.281 16.812 1 98.06 148 LYS B C 1
ATOM 3089 O O . LYS B 1 148 ? -24.281 27.484 16.266 1 98.06 148 LYS B O 1
ATOM 3094 N N . LEU B 1 149 ? -22.094 27.031 16.141 1 97.69 149 LEU B N 1
ATOM 3095 C CA . LEU B 1 149 ? -22.062 26.984 14.68 1 97.69 149 LEU B CA 1
ATOM 3096 C C . LEU B 1 149 ? -22.609 25.656 14.164 1 97.69 149 LEU B C 1
ATOM 3098 O O . LEU B 1 149 ? -22.75 25.469 12.961 1 97.69 149 LEU B O 1
ATOM 3102 N N . GLY B 1 150 ? -22.891 24.703 15.086 1 97.88 150 GLY B N 1
ATOM 3103 C CA . GLY B 1 150 ? -23.5 23.438 14.703 1 97.88 150 GLY B CA 1
ATOM 3104 C C . GLY B 1 150 ? -22.484 22.375 14.336 1 97.88 150 GLY B C 1
ATOM 3105 O O . GLY B 1 150 ? -22.797 21.438 13.586 1 97.88 150 GLY B O 1
ATOM 3106 N N . ASP B 1 151 ? -21.234 22.516 14.773 1 98.38 151 ASP B N 1
ATOM 3107 C CA . ASP B 1 151 ? -20.219 21.484 14.578 1 98.38 151 ASP B CA 1
ATOM 3108 C C . ASP B 1 151 ? -20.672 20.156 15.195 1 98.38 151 ASP B C 1
ATOM 3110 O O . ASP B 1 151 ? -21.219 20.125 16.297 1 98.38 151 ASP B O 1
ATOM 3114 N N . THR B 1 152 ? -20.5 19.062 14.438 1 97.31 152 THR B N 1
ATOM 3115 C CA . THR B 1 152 ? -20.984 17.75 14.852 1 97.31 152 THR B CA 1
ATOM 3116 C C . THR B 1 152 ? -20.234 17.266 16.094 1 97.31 152 THR B C 1
ATOM 3118 O O . THR B 1 152 ? -20.812 16.547 16.922 1 97.31 152 THR B O 1
ATOM 3121 N N . ASN B 1 153 ? -18.969 17.609 16.266 1 97.56 153 ASN B N 1
ATOM 3122 C CA . ASN B 1 153 ? -18.125 17.219 17.391 1 97.56 153 ASN B CA 1
ATOM 3123 C C . ASN B 1 153 ? -17.172 18.344 17.797 1 97.56 153 ASN B C 1
ATOM 3125 O O . ASN B 1 153 ? -15.961 18.234 17.641 1 97.56 153 ASN B O 1
ATOM 3129 N N . PRO B 1 154 ? -17.734 19.406 18.359 1 97.44 154 PRO B N 1
ATOM 3130 C CA . PRO B 1 154 ? -16.984 20.641 18.562 1 97.44 154 PRO B CA 1
ATOM 3131 C C . PRO B 1 154 ? -15.828 20.484 19.547 1 97.44 154 PRO B C 1
ATOM 3133 O O . PRO B 1 154 ? -14.805 21.156 19.422 1 97.44 154 PRO B O 1
ATOM 3136 N N . LEU B 1 155 ? -15.922 19.609 20.5 1 96.5 155 LEU B N 1
ATOM 3137 C CA . LEU B 1 155 ? -14.875 19.406 21.5 1 96.5 155 LEU B CA 1
ATOM 3138 C C . LEU B 1 155 ? -13.578 18.969 20.844 1 96.5 155 LEU B C 1
ATOM 3140 O O . LEU B 1 155 ? -12.539 19.625 20.984 1 96.5 155 LEU B O 1
ATOM 3144 N N . TRP B 1 156 ? -13.57 17.906 20.078 1 96.88 156 TRP B N 1
ATOM 3145 C CA . TRP B 1 156 ? -12.383 17.359 19.422 1 96.88 156 TRP B CA 1
ATOM 3146 C C . TRP B 1 156 ? -12 18.203 18.203 1 96.88 156 TRP B C 1
ATOM 3148 O O . TRP B 1 156 ? -10.812 18.375 17.922 1 96.88 156 TRP B O 1
ATOM 3158 N N . ASP B 1 157 ? -12.953 18.703 17.562 1 98.06 157 ASP B N 1
ATOM 3159 C CA . ASP B 1 157 ? -12.68 19.469 16.344 1 98.06 157 ASP B CA 1
ATOM 3160 C C . ASP B 1 157 ? -12 20.797 16.672 1 98.06 157 ASP B C 1
ATOM 3162 O O . ASP B 1 157 ? -11.094 21.219 15.945 1 98.06 157 ASP B O 1
ATOM 3166 N N . ALA B 1 158 ? -12.406 21.406 17.75 1 98 158 ALA B N 1
ATOM 3167 C CA . ALA B 1 158 ? -11.797 22.656 18.188 1 98 158 ALA B CA 1
ATOM 3168 C C . ALA B 1 158 ? -10.312 22.469 18.484 1 98 158 ALA B C 1
ATOM 3170 O O . ALA B 1 158 ? -9.484 23.312 18.125 1 98 158 ALA B O 1
ATOM 3171 N N . ILE B 1 159 ? -9.969 21.406 19.125 1 96.56 159 ILE B N 1
ATOM 3172 C CA . ILE B 1 159 ? -8.586 21.141 19.484 1 96.56 159 ILE B CA 1
ATOM 3173 C C . ILE B 1 159 ? -7.77 20.859 18.219 1 96.56 159 ILE B C 1
ATOM 3175 O O . ILE B 1 159 ? -6.586 21.219 18.141 1 96.56 159 ILE B O 1
ATOM 3179 N N . THR B 1 160 ? -8.344 20.234 17.266 1 96.31 160 THR B N 1
ATOM 3180 C CA . THR B 1 160 ? -7.668 20 15.984 1 96.31 160 THR B CA 1
ATOM 3181 C C . THR B 1 160 ? -7.258 21.328 15.344 1 96.31 160 THR B C 1
ATOM 3183 O O . THR B 1 160 ? -6.129 21.469 14.875 1 96.31 160 THR B O 1
ATOM 3186 N N . LEU B 1 161 ? -8.141 22.234 15.336 1 97.69 161 LEU B N 1
ATOM 3187 C CA . LEU B 1 161 ? -7.871 23.547 14.766 1 97.69 161 LEU B CA 1
ATOM 3188 C C . LEU B 1 161 ? -6.742 24.25 15.516 1 97.69 161 LEU B C 1
ATOM 3190 O O . LEU B 1 161 ? -5.82 24.797 14.898 1 97.69 161 LEU B O 1
ATOM 3194 N N . ILE B 1 162 ? -6.805 24.219 16.797 1 97.88 162 ILE B N 1
ATOM 3195 C CA . ILE B 1 162 ? -5.859 24.938 17.641 1 97.88 162 ILE B CA 1
ATOM 3196 C C . ILE B 1 162 ? -4.465 24.359 17.484 1 97.88 162 ILE B C 1
ATOM 3198 O O . ILE B 1 162 ? -3.494 25.078 17.266 1 97.88 162 ILE B O 1
ATOM 3202 N N . ILE B 1 163 ? -4.352 23.047 17.594 1 97.38 163 ILE B N 1
ATOM 3203 C CA . ILE B 1 163 ? -3.062 22.375 17.453 1 97.38 163 ILE B CA 1
ATOM 3204 C C . ILE B 1 163 ? -2.525 22.578 16.047 1 97.38 163 ILE B C 1
ATOM 3206 O O . ILE B 1 163 ? -1.339 22.859 15.852 1 97.38 163 ILE B O 1
ATOM 3210 N N . GLY B 1 164 ? -3.402 22.453 15.07 1 96.88 164 GLY B N 1
ATOM 3211 C CA . GLY B 1 164 ? -3 22.641 13.688 1 96.88 164 GLY B CA 1
ATOM 3212 C C . GLY B 1 164 ? -2.434 24.016 13.406 1 96.88 164 GLY B C 1
ATOM 3213 O O . GLY B 1 164 ? -1.419 24.156 12.719 1 96.88 164 GLY B O 1
ATOM 3214 N N . ALA B 1 165 ? -3.074 24.984 13.922 1 96.12 165 ALA B N 1
ATOM 3215 C CA . ALA B 1 165 ? -2.602 26.359 13.75 1 96.12 165 ALA B CA 1
ATOM 3216 C C . ALA B 1 165 ? -1.232 26.547 14.398 1 96.12 165 ALA B C 1
ATOM 3218 O O . ALA B 1 165 ? -0.334 27.141 13.797 1 96.12 165 ALA B O 1
ATOM 3219 N N . ALA B 1 166 ? -1.068 26.047 15.562 1 96.25 166 ALA B N 1
ATOM 3220 C CA . ALA B 1 166 ? 0.21 26.156 16.266 1 96.25 166 ALA B CA 1
ATOM 3221 C C . ALA B 1 166 ? 1.312 25.422 15.5 1 96.25 166 ALA B C 1
ATOM 3223 O O . ALA B 1 166 ? 2.418 25.953 15.336 1 96.25 166 ALA B O 1
ATOM 3224 N N . ALA B 1 167 ? 1.035 24.234 15.055 1 95.5 167 ALA B N 1
ATOM 3225 C CA . ALA B 1 167 ? 2.008 23.453 14.289 1 95.5 167 ALA B CA 1
ATOM 3226 C C . ALA B 1 167 ? 2.389 24.172 13 1 95.5 167 ALA B C 1
ATOM 3228 O O . ALA B 1 167 ? 3.557 24.156 12.602 1 95.5 167 ALA B O 1
ATOM 3229 N N . SER B 1 168 ? 1.439 24.75 12.383 1 94.31 168 SER B N 1
ATOM 3230 C CA . SER B 1 168 ? 1.682 25.453 11.125 1 94.31 168 SER B CA 1
ATOM 3231 C C . SER B 1 168 ? 2.631 26.625 11.336 1 94.31 168 SER B C 1
ATOM 3233 O O . SER B 1 168 ? 3.529 26.859 10.523 1 94.31 168 SER B O 1
ATOM 3235 N N . ILE B 1 169 ? 2.443 27.344 12.398 1 92 169 ILE B N 1
ATOM 3236 C CA . ILE B 1 169 ? 3.318 28.469 12.719 1 92 169 ILE B CA 1
ATOM 3237 C C . ILE B 1 169 ? 4.742 27.969 12.945 1 92 169 ILE B C 1
ATOM 3239 O O . ILE B 1 169 ? 5.699 28.531 12.422 1 92 169 ILE B O 1
ATOM 3243 N N . LEU B 1 170 ? 4.914 26.906 13.625 1 90.81 170 LEU B N 1
ATOM 3244 C CA . LEU B 1 170 ? 6.23 26.359 13.938 1 90.81 170 LEU B CA 1
ATOM 3245 C C . LEU B 1 170 ? 6.922 25.859 12.672 1 90.81 170 LEU B C 1
ATOM 3247 O O . LEU B 1 170 ? 8.117 26.094 12.484 1 90.81 170 LEU B O 1
ATOM 3251 N N . VAL B 1 171 ? 6.188 25.234 11.852 1 86.12 171 VAL B N 1
ATOM 3252 C CA . VAL B 1 171 ? 6.809 24.625 10.68 1 86.12 171 VAL B CA 1
ATOM 3253 C C . VAL B 1 171 ? 7.285 25.719 9.719 1 86.12 171 VAL B C 1
ATOM 3255 O O . VAL B 1 171 ? 8.367 25.609 9.141 1 86.12 171 VAL B O 1
ATOM 3258 N N . VAL B 1 172 ? 6.543 26.734 9.516 1 83.25 172 VAL B N 1
ATOM 3259 C CA . VAL B 1 172 ? 6.922 27.797 8.594 1 83.25 172 VAL B CA 1
ATOM 3260 C C . VAL B 1 172 ? 8.141 28.547 9.141 1 83.25 172 VAL B C 1
ATOM 3262 O O . VAL B 1 172 ? 8.953 29.062 8.367 1 83.25 172 VAL B O 1
ATOM 3265 N N . ARG B 1 173 ? 8.258 28.516 10.398 1 84.75 173 ARG B N 1
ATOM 3266 C CA . ARG B 1 173 ? 9.391 29.172 11.023 1 84.75 173 ARG B CA 1
ATOM 3267 C C . ARG B 1 173 ? 10.594 28.234 11.109 1 84.75 173 ARG B C 1
ATOM 3269 O O . ARG B 1 173 ? 11.641 28.594 11.648 1 84.75 173 ARG B O 1
ATOM 3276 N N . GLY B 1 174 ? 10.398 27.047 10.742 1 84.75 174 GLY B N 1
ATOM 3277 C CA . GLY B 1 174 ? 11.508 26.109 10.641 1 84.75 174 GLY B CA 1
ATOM 3278 C C . GLY B 1 174 ? 11.797 25.375 11.938 1 84.75 174 GLY B C 1
ATOM 3279 O O . GLY B 1 174 ? 12.93 24.969 12.195 1 84.75 174 GLY B O 1
ATOM 3280 N N . TYR B 1 175 ? 10.789 25.266 12.789 1 89.25 175 TYR B N 1
ATOM 3281 C CA . TYR B 1 175 ? 10.961 24.562 14.055 1 89.25 175 TYR B CA 1
ATOM 3282 C C . TYR B 1 175 ? 10.625 23.078 13.891 1 89.25 175 TYR B C 1
ATOM 3284 O O . TYR B 1 175 ? 9.508 22.719 13.523 1 89.25 175 TYR B O 1
ATOM 3292 N N . GLY B 1 176 ? 11.539 22.219 14.297 1 91.25 176 GLY B N 1
ATOM 3293 C CA . GLY B 1 176 ? 11.312 20.781 14.289 1 91.25 176 GLY B CA 1
ATOM 3294 C C . GLY B 1 176 ? 10.281 20.344 15.312 1 91.25 176 GLY B C 1
ATOM 3295 O O . GLY B 1 176 ? 9.68 19.281 15.18 1 91.25 176 GLY B O 1
ATOM 3296 N N . ASP B 1 177 ? 10.031 21.219 16.25 1 93.88 177 ASP B N 1
ATOM 3297 C CA . ASP B 1 177 ? 9.047 20.953 17.281 1 93.88 177 ASP B CA 1
ATOM 3298 C C . ASP B 1 177 ? 7.652 20.797 16.688 1 93.88 177 ASP B C 1
ATOM 3300 O O . ASP B 1 177 ? 6.758 20.25 17.344 1 93.88 177 ASP B O 1
ATOM 3304 N N . SER B 1 178 ? 7.562 21.266 15.5 1 94.12 178 SER B N 1
ATOM 3305 C CA . SER B 1 178 ? 6.266 21.141 14.836 1 94.12 178 SER B CA 1
ATOM 3306 C C . SER B 1 178 ? 5.809 19.688 14.781 1 94.12 178 SER B C 1
ATOM 3308 O O . SER B 1 178 ? 4.613 19.406 14.867 1 94.12 178 SER B O 1
ATOM 3310 N N . TYR B 1 179 ? 6.66 18.766 14.672 1 95.25 179 TYR B N 1
ATOM 3311 C CA . TYR B 1 179 ? 6.301 17.359 14.5 1 95.25 179 TYR B CA 1
ATOM 3312 C C . TYR B 1 179 ? 5.777 16.766 15.805 1 95.25 179 TYR B C 1
ATOM 3314 O O . TYR B 1 179 ? 5.066 15.766 15.797 1 95.25 179 TYR B O 1
ATOM 3322 N N . SER B 1 180 ? 6.152 17.375 16.922 1 95.44 180 SER B N 1
ATOM 3323 C CA . SER B 1 180 ? 5.488 16.984 18.172 1 95.44 180 SER B CA 1
ATOM 3324 C C . SER B 1 180 ? 4.02 17.391 18.156 1 95.44 180 SER B C 1
ATOM 3326 O O . SER B 1 180 ? 3.16 16.641 18.625 1 95.44 180 SER B O 1
ATOM 3328 N N . LEU B 1 181 ? 3.818 18.516 17.656 1 96.44 181 LEU B N 1
ATOM 3329 C CA . LEU B 1 181 ? 2.445 19 17.578 1 96.44 181 LEU B CA 1
ATOM 3330 C C . LEU B 1 181 ? 1.66 18.25 16.516 1 96.44 181 LEU B C 1
ATOM 3332 O O . LEU B 1 181 ? 0.472 17.969 16.688 1 96.44 181 LEU B O 1
ATOM 3336 N N . TRP B 1 182 ? 2.305 17.922 15.398 1 96.62 182 TRP B N 1
ATOM 3337 C CA . TRP B 1 182 ? 1.654 17.109 14.383 1 96.62 182 TRP B CA 1
ATOM 3338 C C . TRP B 1 182 ? 1.25 15.742 14.945 1 96.62 182 TRP B C 1
ATOM 3340 O O . TRP B 1 182 ? 0.156 15.25 14.664 1 96.62 182 TRP B O 1
ATOM 3350 N N . LEU B 1 183 ? 2.102 15.172 15.727 1 96.06 183 LEU B N 1
ATOM 3351 C CA . LEU B 1 183 ? 1.782 13.906 16.375 1 96.06 183 LEU B CA 1
ATOM 3352 C C . LEU B 1 183 ? 0.543 14.039 17.25 1 96.06 183 LEU B C 1
ATOM 3354 O O . LEU B 1 183 ? -0.364 13.203 17.172 1 96.06 183 LEU B O 1
ATOM 3358 N N . LEU B 1 184 ? 0.582 15.07 18 1 96.25 184 LEU B N 1
ATOM 3359 C CA . LEU B 1 184 ? -0.568 15.32 18.859 1 96.25 184 LEU B CA 1
ATOM 3360 C C . LEU B 1 184 ? -1.83 15.539 18.031 1 96.25 184 LEU B C 1
ATOM 3362 O O . LEU B 1 184 ? -2.891 15 18.359 1 96.25 184 LEU B O 1
ATOM 3366 N N . SER B 1 185 ? -1.701 16.328 17.031 1 97.06 185 SER B N 1
ATOM 3367 C CA . SER B 1 185 ? -2.824 16.609 16.141 1 97.06 185 SER B CA 1
ATOM 3368 C C . SER B 1 185 ? -3.365 15.336 15.508 1 97.06 185 SER B C 1
ATOM 3370 O O . SER B 1 185 ? -4.582 15.156 15.414 1 97.06 185 SER B O 1
ATOM 3372 N N . ASP B 1 186 ? -2.49 14.477 15.062 1 97.88 186 ASP B N 1
ATOM 3373 C CA . ASP B 1 186 ? -2.896 13.219 14.445 1 97.88 186 ASP B CA 1
ATOM 3374 C C . ASP B 1 186 ? -3.691 12.359 15.43 1 97.88 186 ASP B C 1
ATOM 3376 O O . ASP B 1 186 ? -4.699 11.758 15.055 1 97.88 186 ASP B O 1
ATOM 3380 N N . VAL B 1 187 ? -3.305 12.32 16.656 1 96.56 187 VAL B N 1
ATOM 3381 C CA . VAL B 1 187 ? -4.012 11.547 17.672 1 96.56 187 VAL B CA 1
ATOM 3382 C C . VAL B 1 187 ? -5.414 12.109 17.875 1 96.56 187 VAL B C 1
ATOM 3384 O O . VAL B 1 187 ? -6.395 11.367 17.906 1 96.56 187 VAL B O 1
ATOM 3387 N N . VAL B 1 188 ? -5.488 13.398 17.984 1 96.94 188 VAL B N 1
ATOM 3388 C CA . VAL B 1 188 ? -6.773 14.062 18.188 1 96.94 188 VAL B CA 1
ATOM 3389 C C . VAL B 1 188 ? -7.676 13.82 16.969 1 96.94 188 VAL B C 1
ATOM 3391 O O . VAL B 1 188 ? -8.867 13.539 17.125 1 96.94 188 VAL B O 1
ATOM 3394 N N . MET B 1 189 ? -7.133 13.898 15.82 1 97.75 189 MET B N 1
ATOM 3395 C CA . MET B 1 189 ? -7.914 13.695 14.602 1 97.75 189 MET B CA 1
ATOM 3396 C C . MET B 1 189 ? -8.383 12.25 14.492 1 97.75 189 MET B C 1
ATOM 3398 O O . MET B 1 189 ? -9.461 11.984 13.969 1 97.75 189 MET B O 1
ATOM 3402 N N . ILE B 1 190 ? -7.527 11.352 14.914 1 96.94 190 ILE B N 1
ATOM 3403 C CA . ILE B 1 190 ? -7.938 9.953 14.945 1 96.94 190 ILE B CA 1
ATOM 3404 C C . ILE B 1 190 ? -9.172 9.789 15.828 1 96.94 190 ILE B C 1
ATOM 3406 O O . ILE B 1 190 ? -10.133 9.117 15.445 1 96.94 190 ILE B O 1
ATOM 3410 N N . ILE B 1 191 ? -9.195 10.461 16.984 1 96.25 191 ILE B N 1
ATOM 3411 C CA . ILE B 1 191 ? -10.344 10.406 17.875 1 96.25 191 ILE B CA 1
ATOM 3412 C C . ILE B 1 191 ? -11.555 11.031 17.203 1 96.25 191 ILE B C 1
ATOM 3414 O O . ILE B 1 191 ? -12.648 10.461 17.219 1 96.25 191 ILE B O 1
ATOM 3418 N N . LEU B 1 192 ? -11.383 12.109 16.578 1 96.94 192 LEU B N 1
ATOM 3419 C CA . LEU B 1 192 ? -12.461 12.828 15.914 1 96.94 192 LEU B CA 1
ATOM 3420 C C . LEU B 1 192 ? -13.109 11.953 14.844 1 96.94 192 LEU B C 1
ATOM 3422 O O . LEU B 1 192 ? -14.328 11.797 14.828 1 96.94 192 LEU B O 1
ATOM 3426 N N . TRP B 1 193 ? -12.32 11.312 14.055 1 96.94 193 TRP B N 1
ATOM 3427 C CA . TRP B 1 193 ? -12.875 10.555 12.93 1 96.94 193 TRP B CA 1
ATOM 3428 C C . TRP B 1 193 ? -13.312 9.164 13.367 1 96.94 193 TRP B C 1
ATOM 3430 O O . TRP B 1 193 ? -14.156 8.539 12.727 1 96.94 193 TRP B O 1
ATOM 3440 N N . ALA B 1 194 ? -12.711 8.68 14.469 1 94.75 194 ALA B N 1
ATOM 3441 C CA . ALA B 1 194 ? -13.219 7.441 15.047 1 94.75 194 ALA B CA 1
ATOM 3442 C C . ALA B 1 194 ? -14.641 7.617 15.562 1 94.75 194 ALA B C 1
ATOM 3444 O O . ALA B 1 194 ? -15.484 6.734 15.391 1 94.75 194 ALA B O 1
ATOM 3445 N N . THR B 1 195 ? -14.883 8.758 16.156 1 95.19 195 THR B N 1
ATOM 3446 C CA . THR B 1 195 ? -16.234 9.047 16.625 1 95.19 195 THR B CA 1
ATOM 3447 C C . THR B 1 195 ? -17.188 9.234 15.453 1 95.19 195 THR B C 1
ATOM 3449 O O . THR B 1 195 ? -18.344 8.82 15.516 1 95.19 195 THR B O 1
ATOM 3452 N N . ALA B 1 196 ? -16.734 9.812 14.398 1 94.88 196 ALA B N 1
ATOM 3453 C CA . ALA B 1 196 ? -17.531 9.953 13.188 1 94.88 196 ALA B CA 1
ATOM 3454 C C . ALA B 1 196 ? -17.906 8.586 12.609 1 94.88 196 ALA B C 1
ATOM 3456 O O . ALA B 1 196 ? -19.031 8.383 12.141 1 94.88 196 ALA B O 1
ATOM 3457 N N . LEU B 1 197 ? -16.984 7.672 12.648 1 92.75 197 LEU B N 1
ATOM 3458 C CA . LEU B 1 197 ? -17.203 6.32 12.141 1 92.75 197 LEU B CA 1
ATOM 3459 C C . LEU B 1 197 ? -18.203 5.566 13.016 1 92.75 197 LEU B C 1
ATOM 3461 O O . LEU B 1 197 ? -19.141 4.941 12.5 1 92.75 197 LEU B O 1
ATOM 3465 N N . MET B 1 198 ? -18.078 5.66 14.297 1 93.31 198 MET B N 1
ATOM 3466 C CA . MET B 1 198 ? -18.922 4.941 15.242 1 93.31 198 MET B CA 1
ATOM 3467 C C . MET B 1 198 ? -20.359 5.473 15.188 1 93.31 198 MET B C 1
ATOM 3469 O O . MET B 1 198 ? -21.312 4.695 15.242 1 93.31 198 MET B O 1
ATOM 3473 N N . ASP B 1 199 ? -20.484 6.793 15.039 1 94.12 199 ASP B N 1
ATOM 3474 C CA . ASP B 1 199 ? -21.797 7.426 15.031 1 94.12 199 ASP B CA 1
ATOM 3475 C C . ASP B 1 199 ? -22.406 7.383 13.633 1 94.12 199 ASP B C 1
ATOM 3477 O O . ASP B 1 199 ? -23.609 7.645 13.469 1 94.12 199 ASP B O 1
ATOM 3481 N N . GLY B 1 200 ? -21.656 7.117 12.609 1 91.94 200 GLY B N 1
ATOM 3482 C CA . GLY B 1 200 ? -22.141 6.871 11.258 1 91.94 200 GLY B CA 1
ATOM 3483 C C . GLY B 1 200 ? -22.594 8.133 10.547 1 91.94 200 GLY B C 1
ATOM 3484 O O . GLY B 1 200 ? -23.5 8.094 9.711 1 91.94 200 GLY B O 1
ATOM 3485 N N . TYR B 1 201 ? -21.891 9.289 10.938 1 90.25 201 TYR B N 1
ATOM 3486 C CA . TYR B 1 201 ? -22.453 10.508 10.383 1 90.25 201 TYR B CA 1
ATOM 3487 C C . TYR B 1 201 ? -21.641 11 9.195 1 90.25 201 TYR B C 1
ATOM 3489 O O . TYR B 1 201 ? -21.891 12.086 8.664 1 90.25 201 TYR B O 1
ATOM 3497 N N . SER B 1 202 ? -20.656 10.219 8.789 1 91.56 202 SER B N 1
ATOM 3498 C CA . SER B 1 202 ? -19.891 10.578 7.605 1 91.56 202 SER B CA 1
ATOM 3499 C C . SER B 1 202 ? -19.484 9.336 6.812 1 91.56 202 SER B C 1
ATOM 3501 O O . SER B 1 202 ? -18.906 8.398 7.371 1 91.56 202 SER B O 1
ATOM 3503 N N . ALA B 1 203 ? -19.688 9.414 5.48 1 90.19 203 ALA B N 1
ATOM 3504 C CA . ALA B 1 203 ? -19.344 8.312 4.594 1 90.19 203 ALA B CA 1
ATOM 3505 C C . ALA B 1 203 ? -17.844 8.219 4.395 1 90.19 203 ALA B C 1
ATOM 3507 O O . ALA B 1 203 ? -17.328 7.199 3.92 1 90.19 203 ALA B O 1
ATOM 3508 N N . SER B 1 204 ? -17.094 9.258 4.773 1 92.69 204 SER B N 1
ATOM 3509 C CA . SER B 1 204 ? -15.656 9.32 4.562 1 92.69 204 SER B CA 1
ATOM 3510 C C . SER B 1 204 ? -14.898 8.906 5.812 1 92.69 204 SER B C 1
ATOM 3512 O O . SER B 1 204 ? -13.664 8.922 5.832 1 92.69 204 SER B O 1
ATOM 3514 N N . SER B 1 205 ? -15.602 8.492 6.82 1 94.06 205 SER B N 1
ATOM 3515 C CA . SER B 1 205 ? -15 8.336 8.141 1 94.06 205 SER B CA 1
ATOM 3516 C C . SER B 1 205 ? -13.898 7.277 8.125 1 94.06 205 SER B C 1
ATOM 3518 O O . SER B 1 205 ? -12.82 7.484 8.68 1 94.06 205 SER B O 1
ATOM 3520 N N . LEU B 1 206 ? -14.141 6.215 7.48 1 91.56 206 LEU B N 1
ATOM 3521 C CA . LEU B 1 206 ? -13.148 5.152 7.484 1 91.56 206 LEU B CA 1
ATOM 3522 C C . LEU B 1 206 ? -11.922 5.551 6.672 1 91.56 206 LEU B C 1
ATOM 3524 O O . LEU B 1 206 ? -10.789 5.363 7.117 1 91.56 206 LEU B O 1
ATOM 3528 N N . ALA B 1 207 ? -12.109 6.07 5.504 1 93.25 207 ALA B N 1
ATOM 3529 C CA . ALA B 1 207 ? -11.008 6.535 4.656 1 93.25 207 ALA B CA 1
ATOM 3530 C C . ALA B 1 207 ? -10.172 7.594 5.371 1 93.25 207 ALA B C 1
ATOM 3532 O O . ALA B 1 207 ? -8.945 7.559 5.316 1 93.25 207 ALA B O 1
ATOM 3533 N N . MET B 1 208 ? -10.781 8.469 6.066 1 95.88 208 MET B N 1
ATOM 3534 C CA . MET B 1 208 ? -10.094 9.531 6.789 1 95.88 208 MET B CA 1
ATOM 3535 C C . MET B 1 208 ? -9.32 8.969 7.977 1 95.88 208 MET B C 1
ATOM 3537 O O . MET B 1 208 ? -8.18 9.359 8.227 1 95.88 208 MET B O 1
ATOM 3541 N N . LEU B 1 209 ? -9.992 8.109 8.672 1 94.81 209 LEU B N 1
ATOM 3542 C CA . LEU B 1 209 ? -9.336 7.504 9.82 1 94.81 209 LEU B CA 1
ATOM 3543 C C . LEU B 1 209 ? -8.039 6.82 9.414 1 94.81 209 LEU B C 1
ATOM 3545 O O . LEU B 1 209 ? -7.004 6.992 10.062 1 94.81 209 LEU B O 1
ATOM 3549 N N . LEU B 1 210 ? -8.055 6.133 8.344 1 93.5 210 LEU B N 1
ATOM 3550 C CA . LEU B 1 210 ? -6.863 5.434 7.875 1 93.5 210 LEU B CA 1
ATOM 3551 C C . LEU B 1 210 ? -5.816 6.418 7.371 1 93.5 210 LEU B C 1
ATOM 3553 O O . LEU B 1 210 ? -4.617 6.227 7.594 1 93.5 210 LEU B O 1
ATOM 3557 N N . THR B 1 211 ? -6.227 7.383 6.715 1 96.69 211 THR B N 1
ATOM 3558 C CA . THR B 1 211 ? -5.312 8.406 6.223 1 96.69 211 THR B CA 1
ATOM 3559 C C . THR B 1 211 ? -4.629 9.125 7.383 1 96.69 211 THR B C 1
ATOM 3561 O O . THR B 1 211 ? -3.42 9.359 7.348 1 96.69 211 THR B O 1
ATOM 3564 N N . ILE B 1 212 ? -5.387 9.43 8.414 1 97.44 212 ILE B N 1
ATOM 3565 C CA . ILE B 1 212 ? -4.812 10.141 9.555 1 97.44 212 ILE B CA 1
ATOM 3566 C C . ILE B 1 212 ? -3.85 9.219 10.297 1 97.44 212 ILE B C 1
ATOM 3568 O O . ILE B 1 212 ? -2.824 9.672 10.812 1 97.44 212 ILE B O 1
ATOM 3572 N N . THR B 1 213 ? -4.172 8.008 10.398 1 96.06 213 THR B N 1
ATOM 3573 C CA . THR B 1 213 ? -3.234 7.051 10.969 1 96.06 213 THR B CA 1
ATOM 3574 C C . THR B 1 213 ? -1.936 7.023 10.172 1 96.06 213 THR B C 1
ATOM 3576 O O . THR B 1 213 ? -0.847 6.949 10.742 1 96.06 213 THR B O 1
ATOM 3579 N N . PHE B 1 214 ? -2.111 7.039 8.891 1 97.44 214 PHE B N 1
ATOM 3580 C CA . PHE B 1 214 ? -0.946 7.148 8.023 1 97.44 214 PHE B CA 1
ATOM 3581 C C . PHE B 1 214 ? -0.169 8.43 8.32 1 97.44 214 PHE B C 1
ATOM 3583 O O . PHE B 1 214 ? 1.063 8.414 8.352 1 97.44 214 PHE B O 1
ATOM 3590 N N . TYR B 1 215 ? -0.845 9.586 8.5 1 97.75 215 TYR B N 1
ATOM 3591 C CA . TYR B 1 215 ? -0.191 10.836 8.867 1 97.75 215 TYR B CA 1
ATOM 3592 C C . TYR B 1 215 ? 0.592 10.68 10.164 1 97.75 215 TYR B C 1
ATOM 3594 O O . TYR B 1 215 ? 1.676 11.25 10.32 1 97.75 215 TYR B O 1
ATOM 3602 N N . LEU B 1 216 ? 0.049 9.969 11.078 1 96.94 216 LEU B N 1
ATOM 3603 C CA . LEU B 1 216 ? 0.731 9.719 12.344 1 96.94 216 LEU B CA 1
ATOM 3604 C C . LEU B 1 216 ? 2.066 9.023 12.117 1 96.94 216 LEU B C 1
ATOM 3606 O O . LEU B 1 216 ? 3.074 9.383 12.727 1 96.94 216 LEU B O 1
ATOM 3610 N N . VAL B 1 217 ? 2.094 8.102 11.219 1 95.44 217 VAL B N 1
ATOM 3611 C CA . VAL B 1 217 ? 3.316 7.367 10.898 1 95.44 217 VAL B CA 1
ATOM 3612 C C . VAL B 1 217 ? 4.332 8.312 10.258 1 95.44 217 VAL B C 1
ATOM 3614 O O . VAL B 1 217 ? 5.516 8.289 10.609 1 95.44 217 VAL B O 1
ATOM 3617 N N . THR B 1 218 ? 3.891 9.125 9.32 1 96.44 218 THR B N 1
ATOM 3618 C CA . THR B 1 218 ? 4.805 10.062 8.68 1 96.44 218 THR B CA 1
ATOM 3619 C C . THR B 1 218 ? 5.312 11.094 9.688 1 96.44 218 THR B C 1
ATOM 3621 O O . THR B 1 218 ? 6.457 11.547 9.602 1 96.44 218 THR B O 1
ATOM 3624 N N . SER B 1 219 ? 4.445 11.453 10.609 1 96.44 219 SER B N 1
ATOM 3625 C CA . SER B 1 219 ? 4.879 12.375 11.656 1 96.44 219 SER B CA 1
ATOM 3626 C C . SER B 1 219 ? 5.934 11.734 12.547 1 96.44 219 SER B C 1
ATOM 3628 O O . SER B 1 219 ? 6.871 12.406 12.992 1 96.44 219 SER B O 1
ATOM 3630 N N . LEU B 1 220 ? 5.766 10.508 12.875 1 94.31 220 LEU B N 1
ATOM 3631 C CA . LEU B 1 220 ? 6.777 9.789 13.641 1 94.31 220 LEU B CA 1
ATOM 3632 C C . LEU B 1 220 ? 8.102 9.742 12.883 1 94.31 220 LEU B C 1
ATOM 3634 O O . LEU B 1 220 ? 9.164 9.992 13.461 1 94.31 220 LEU B O 1
ATOM 3638 N N . TYR B 1 221 ? 7.977 9.438 11.625 1 93.38 221 TYR B N 1
ATOM 3639 C CA . TYR B 1 221 ? 9.18 9.43 10.797 1 93.38 221 TYR B CA 1
ATOM 3640 C C . TYR B 1 221 ? 9.836 10.805 10.773 1 93.38 221 TYR B C 1
ATOM 3642 O O . TYR B 1 221 ? 11.055 10.922 10.883 1 93.38 221 TYR B O 1
ATOM 3650 N N . GLY B 1 222 ? 9.086 11.82 10.586 1 91.5 222 GLY B N 1
ATOM 3651 C CA . GLY B 1 222 ? 9.594 13.18 10.578 1 91.5 222 GLY B CA 1
ATOM 3652 C C . GLY B 1 222 ? 10.281 13.57 11.875 1 91.5 222 GLY B C 1
ATOM 3653 O O . GLY B 1 222 ? 11.352 14.188 11.852 1 91.5 222 GLY B O 1
ATOM 3654 N N . LYS B 1 223 ? 9.727 13.156 12.883 1 92.06 223 LYS B N 1
ATOM 3655 C CA . LYS B 1 223 ? 10.227 13.547 14.195 1 92.06 223 LYS B CA 1
ATOM 3656 C C . LYS B 1 223 ? 11.523 12.812 14.531 1 92.06 223 LYS B C 1
ATOM 3658 O O . LYS B 1 223 ? 12.453 13.398 15.094 1 92.06 223 LYS B O 1
ATOM 3663 N N . PHE B 1 224 ? 11.688 11.57 14.109 1 92.12 224 PHE B N 1
ATOM 3664 C CA . PHE B 1 224 ? 12.758 10.758 14.68 1 92.12 224 PHE B CA 1
ATOM 3665 C C . PHE B 1 224 ? 13.766 10.359 13.609 1 92.12 224 PHE B C 1
ATOM 3667 O O . PHE B 1 224 ? 14.891 9.945 13.93 1 92.12 224 PHE B O 1
ATOM 3674 N N . PHE B 1 225 ? 13.461 10.5 12.359 1 88.69 225 PHE B N 1
ATOM 3675 C CA . PHE B 1 225 ? 14.344 9.891 11.367 1 88.69 225 PHE B CA 1
ATOM 3676 C C . PHE B 1 225 ? 14.602 10.852 10.219 1 88.69 225 PHE B C 1
ATOM 3678 O O . PHE B 1 225 ? 15.211 10.477 9.211 1 88.69 225 PHE B O 1
ATOM 3685 N N . SER B 1 226 ? 14.188 11.969 10.367 1 87.81 226 SER B N 1
ATOM 3686 C CA . SER B 1 226 ? 14.289 12.867 9.219 1 87.81 226 SER B CA 1
ATOM 3687 C C . SER B 1 226 ? 15.117 14.102 9.555 1 87.81 226 SER B C 1
ATOM 3689 O O . SER B 1 226 ? 15.852 14.117 10.547 1 87.81 226 SER B O 1
ATOM 3691 N N . ILE B 1 227 ? 15.062 15.062 8.656 1 79.56 227 ILE B N 1
ATOM 3692 C CA . ILE B 1 227 ? 15.805 16.312 8.797 1 79.56 227 ILE B CA 1
ATOM 3693 C C . ILE B 1 227 ? 15.242 17.125 9.969 1 79.56 227 ILE B C 1
ATOM 3695 O O . ILE B 1 227 ? 15.898 18.031 10.469 1 79.56 227 ILE B O 1
ATOM 3699 N N . TRP B 1 228 ? 14.102 16.781 10.422 1 85.56 228 TRP B N 1
ATOM 3700 C CA . TRP B 1 228 ? 13.406 17.547 11.453 1 85.56 228 TRP B CA 1
ATOM 3701 C C . TRP B 1 228 ? 13.773 17.047 12.852 1 85.56 228 TRP B C 1
ATOM 3703 O O . TRP B 1 228 ? 13.305 17.578 13.852 1 85.56 228 TRP B O 1
ATOM 3713 N N . LYS B 1 229 ? 14.648 16.094 12.82 1 86.06 229 LYS B N 1
ATOM 3714 C CA . LYS B 1 229 ? 15.023 15.508 14.102 1 86.06 229 LYS B CA 1
ATOM 3715 C C . LYS B 1 229 ? 15.969 16.422 14.875 1 86.06 229 LYS B C 1
ATOM 3717 O O . LYS B 1 229 ? 16.75 17.156 14.273 1 86.06 229 LYS B O 1
ATOM 3722 N N . ASN B 1 230 ? 15.836 16.422 16.125 1 73.75 230 ASN B N 1
ATOM 3723 C CA . ASN B 1 230 ? 16.766 17.156 16.969 1 73.75 230 ASN B CA 1
ATOM 3724 C C . ASN B 1 230 ? 18.094 16.422 17.109 1 73.75 230 ASN B C 1
ATOM 3726 O O . ASN B 1 230 ? 18.188 15.406 17.812 1 73.75 230 ASN B O 1
ATOM 3730 N N . ASP B 1 231 ? 19.078 16.812 16.188 1 66.75 231 ASP B N 1
ATOM 3731 C CA . ASP B 1 231 ? 20.391 16.172 16.25 1 66.75 231 ASP B CA 1
ATOM 3732 C C . ASP B 1 231 ? 21.219 16.75 17.406 1 66.75 231 ASP B C 1
ATOM 3734 O O . ASP B 1 231 ? 22.422 16.516 17.484 1 66.75 231 ASP B O 1
ATOM 3738 N N . LYS B 1 232 ? 20.953 17.641 18.406 1 53.41 232 LYS B N 1
ATOM 3739 C CA . LYS B 1 232 ? 21.875 18.141 19.438 1 53.41 232 LYS B CA 1
ATOM 3740 C C . LYS B 1 232 ? 22.844 17.047 19.875 1 53.41 232 LYS B C 1
ATOM 3742 O O . LYS B 1 232 ? 23.812 17.328 20.594 1 53.41 232 LYS B O 1
ATOM 3747 N N . LYS B 1 233 ? 22.703 15.797 19.859 1 46.19 233 LYS B N 1
ATOM 3748 C CA . LYS B 1 233 ? 23.922 15.172 20.375 1 46.19 233 LYS B CA 1
ATOM 3749 C C . LYS B 1 233 ? 25.125 15.469 19.484 1 46.19 233 LYS B C 1
ATOM 3751 O O . LYS B 1 233 ? 26.25 15.148 19.844 1 46.19 233 LYS B O 1
ATOM 3756 N N . ALA B 1 234 ? 25.047 15.891 18.266 1 42.28 234 ALA B N 1
ATOM 3757 C CA . ALA B 1 234 ? 26.328 16.031 17.578 1 42.28 234 ALA B CA 1
ATOM 3758 C C . ALA B 1 234 ? 26.938 17.406 17.859 1 42.28 234 ALA B C 1
ATOM 3760 O O . ALA B 1 234 ? 28.125 17.625 17.562 1 42.28 234 ALA B O 1
ATOM 3761 N N . SER B 1 235 ? 26.125 18.406 18.125 1 39.03 235 SER B N 1
ATOM 3762 C CA . SER B 1 235 ? 26.812 19.688 18.281 1 39.03 235 SER B CA 1
ATOM 3763 C C . SER B 1 235 ? 27.625 19.719 19.562 1 39.03 235 SER B C 1
ATOM 3765 O O . SER B 1 235 ? 28.5 20.578 19.719 1 39.03 235 SER B O 1
ATOM 3767 N N . GLY B 1 236 ? 27.328 19.062 20.656 1 36.28 236 GLY B N 1
ATOM 3768 C CA . GLY B 1 236 ? 28.141 19.234 21.859 1 36.28 236 GLY B CA 1
ATOM 3769 C C . GLY B 1 236 ? 29.562 18.766 21.656 1 36.28 236 GLY B C 1
ATOM 3770 O O . GLY B 1 236 ? 30.453 19.125 22.438 1 36.28 236 GLY B O 1
ATOM 3771 N N . GLU B 1 237 ? 29.891 17.75 20.938 1 36.28 237 GLU B N 1
ATOM 3772 C CA . GLU B 1 237 ? 31.266 17.266 21 1 36.28 237 GLU B CA 1
ATOM 3773 C C . GLU B 1 237 ? 32.219 18.156 20.188 1 36.28 237 GLU B C 1
ATOM 3775 O O . GLU B 1 237 ? 33.438 18.125 20.375 1 36.28 237 GLU B O 1
ATOM 3780 N N . VAL B 1 238 ? 31.656 18.875 19.156 1 38.97 238 VAL B N 1
ATOM 3781 C CA . VAL B 1 238 ? 32.75 19.484 18.406 1 38.97 238 VAL B CA 1
ATOM 3782 C C . VAL B 1 238 ? 33.188 20.766 19.109 1 38.97 238 VAL B C 1
ATOM 3784 O O . VAL B 1 238 ? 34.156 21.422 18.656 1 38.97 238 VAL B O 1
ATOM 3787 N N . VAL B 1 239 ? 32.375 21.406 19.984 1 39.91 239 VAL B N 1
ATOM 3788 C CA . VAL B 1 239 ? 32.969 22.625 20.531 1 39.91 239 VAL B CA 1
ATOM 3789 C C . VAL B 1 239 ? 34.062 22.25 21.531 1 39.91 239 VAL B C 1
ATOM 3791 O O . VAL B 1 239 ? 34.719 23.141 22.062 1 39.91 239 VAL B O 1
ATOM 3794 N N . THR B 1 240 ? 34.188 21 22.031 1 35.53 240 THR B N 1
ATOM 3795 C CA . THR B 1 240 ? 35.219 20.906 23.047 1 35.53 240 THR B CA 1
ATOM 3796 C C . THR B 1 240 ? 36.625 21.016 22.406 1 35.53 240 THR B C 1
ATOM 3798 O O . THR B 1 240 ? 37.562 21.469 23.062 1 35.53 240 THR B O 1
ATOM 3801 N N . GLU B 1 241 ? 36.844 20.328 21.297 1 31.11 241 GLU B N 1
ATOM 3802 C CA . GLU B 1 241 ? 38.281 20.109 21.203 1 31.11 241 GLU B CA 1
ATOM 3803 C C . GLU B 1 241 ? 39 21.328 20.641 1 31.11 241 GLU B C 1
ATOM 3805 O O . GLU B 1 241 ? 40.219 21.359 20.578 1 31.11 241 GLU B O 1
ATOM 3810 N N . ARG B 1 242 ? 38.188 22.172 19.859 1 33.06 242 ARG B N 1
ATOM 3811 C CA . ARG B 1 242 ? 39.125 23.078 19.234 1 33.06 242 ARG B CA 1
ATOM 3812 C C . ARG B 1 242 ? 39.5 24.219 20.172 1 33.06 242 ARG B C 1
ATOM 3814 O O . ARG B 1 242 ? 40.188 25.172 19.766 1 33.06 242 ARG B O 1
ATOM 3821 N N . ASN B 1 243 ? 39.062 24.234 21.406 1 25.27 243 ASN B N 1
ATOM 3822 C CA . ASN B 1 243 ? 39.844 25.219 22.172 1 25.27 243 ASN B CA 1
ATOM 3823 C C . ASN B 1 243 ? 41.219 24.672 22.562 1 25.27 243 ASN B C 1
ATOM 3825 O O . ASN B 1 243 ? 41.312 23.516 22.969 1 25.27 243 ASN B O 1
#

Sequence (486 aa):
MKNYLKWLKDELKSINTAGSIMLSFIIGVQLAFFLTSTITVLSIITLIATLMGSACTVYMMIGKPINGLLGLISAFGYIYINWTAGHYASVLDQIVFVLLIDLPLIFTWKTWGHRIENGVKFMKTKGWILTISSMLVLWWPITVIYTKLGDTNPLWDAITLIIGAAASILVVRGYGDSYSLWLLSDVVMIILWATALMDGYSASSLAMLLTITFYLVTSLYGKFFSIWKNDKKASGEVVTERNMKNYLKWLKDELKSINTAGSIMLSFIIGVQLAFFLTSTITVLSIITLIATLMGSACTVYMMIGKPINGLLGLISAFGYIYINWTAGHYASVLDQIVFVLLIDLPLIFTWKTWGHRIENGVKFMKTKGWILTISSMLVLWWPITVIYTKLGDTNPLWDAITLIIGAAASILVVRGYGDSYSLWLLSDVVMIILWATALMDGYSASSLAMLLTITFYLVTSLYGKFFSIWKNDKKASGEVVTERN

InterPro domains:
  IPR006419 Nicotinamide mononucleotide transporter PnuC [PF04973] (43-228)
  IPR006419 Nicotinamide mononucleotide transporter PnuC [PTHR36122] (38-235)
  IPR006419 Nicotinamide mononucleotide transporter PnuC [TIGR01528] (43-234)

Radius of gyration: 27.06 Å; Cα contacts (8 Å, |Δi|>4): 681; chains: 2; bounding box: 63×65×60 Å

Nearest PDB structures (foldseek):
  4qtn-assembly1_B  TM=7.995E-01  e=6.012E-08  Neisseria mucosa ATCC 25996
  4qtn-assembly1_B  TM=7.919E-01  e=4.319E-08  Neisseria mucosa ATCC 25996

Organism: Lactococcus lactis subsp. lactis (strain IL1403) (NCBI:txid272623)